Protein 7QBF (pdb70)

Nearest PDB structures (foldseek):
  7qbf-assembly1_C  TM=1.013E+00  e=5.002E-20  Homo sapiens
  7qbg-assembly1_D  TM=9.509E-01  e=2.560E-17  Homo sapiens
  7qbd-assembly2_D  TM=9.450E-01  e=2.173E-17  Homo sapiens
  7qbe-assembly1_B  TM=8.872E-01  e=1.322E-16  Homo sapiens
  8jxc-assembly1_A  TM=4.721E-01  e=2.451E-07  Rattus norvegicus

CATH classification: 2.60.40.10

Solvent-accessible surface area: 28799 Å² total; per-residue (Å²): 94,76,5,117,5,67,129,8,83,86,128,35,12,65,129,8,0,29,76,1,18,64,71,3,92,100,53,47,34,112,71,9,7,0,1,1,3,0,0,1,31,6,2,37,9,50,0,18,113,82,11,91,80,0,11,18,14,0,42,25,8,5,22,22,8,31,30,80,95,52,102,8,80,92,80,27,110,8,153,77,81,5,32,39,4,26,0,0,17,5,0,0,0,6,6,3,49,65,23,75,9,132,32,57,15,2,31,62,1,0,9,50,0,6,69,21,0,6,70,3,31,108,31,1,18,119,64,28,139,30,109,2,124,49,20,38,52,45,0,0,5,0,1,0,0,0,3,0,4,91,35,124,15,79,33,26,5,0,14,9,1,0,44,4,13,3,0,24,9,126,56,149,56,60,18,39,23,12,0,1,2,0,0,0,0,2,0,2,95,136,32,116,31,14,91,37,8,145,51,5,3,59,33,0,7,56,2,2,20,30,36,1,34,137,34,42,34,125,125,0,15,0,35,49,18,26,6,0,0,2,0,0,0,0,0,29,11,22,75,5,170,76,20,124,0,14,78,12,0,82,96,0,47,96,5,0,40,58,18,15,136,126,35,25,6,106,28,10,20,28,0,0,10,0,1,0,0,10,32,96,44,6,2,4,57,0,24,161,28,94,19,164,39,133,42,105,104,9,121,108,48,100,132,123,138,126,132,125,84,131,102,18,44,0,26,0,26,0,99,44,32,178,110,81,19,146,98,76,1,43,14,91,31,38,16,13,0,32,53,0,0,110,62,0,98,133,108,46,60,2,66,46,108,55,97,45,43,30,62,26,53,106,9,26,5,0,70,70,82,56,33,38,124,50,51,54,10,37,25,4,85,69,110,107,41,62,21,99,66,34,2,30,43,27,134,6,150,94,64,18,27,0,18,0,72,48,37,87,151,147,21,64,129,91,36,41,69,4,150,110,64,31,43,33,0,4,90,109,22,65,51,16,190,13,114,30,3,126,48,10,4,0,39,61,167,48,284,133,28,116,112,56,26,66,100,0,101,150,31,127,62,36,4,4,97,44,10,84,55,20,51,2,33,9,1,74,50,52,20,0,44,137,68,52,73,145,205,187,41,16,56,36,30,29,93,23,78,57,52,24,60,25,120,0,33,0,47,7,59,0,40,5,0,51,11,2,3,0,0,0,1,16,71,22,87,76,138,150,50,68,24,0,0,0,5,7,91,92,30,78,56,64,39,50,24,142,62,0,153,74,31,4,79,5,41,32,48,51,103,142,38,9,0,37,0,45,0,64,60,1,84,68,125,1,28,1,19,0,38,5,8,0,0,5,73,33,168,122,7,121,42,2,24,166,18,18,93,56,56,29,182,13,17,154,0,41,4,35,82,178,57,203

Secondary structure (DSSP, 8-state):
-----PPPPHHHHHHHHHHHGGGGG--STTT--HHHHHHHHTSSEE-THHHHHHHHHHHHHHHHHHSTT-SBTTTB--TT-S-HHHHHHHHHHHHHTT----HHHHHHHHHHHHHHHHHHHHHH-TTS-S--SS-HHHHHHHHHHHHHTT----HHHHHHHHHHHSTT--S---HHHHHHHHHHHHHHHHHT--GGGHHHHHHHHHHHHHHHHHTB-TTS-BSSTTTHHHHHHHHTTS--TTS-HHHHHHHHHHHHHHHHHTT----HHHHHHHTTGGGT--GGGGSS--TTS--EEP-PPPP-------EEEEEEEE-SSSS-EEEEEEEETT--HHHHHHHHHHHSS--EEEE--TTS-EEEEETTEE--TTEEEEEEETTTEE-SS-TTT--PPTT-EEEEEEEE-/--EE--EEE-TT--EEEEEE---TTGGGSEEEEEEE-TT--EEEEEEE-SSSS-EEE-GGGTTTEEEEEETTTTEEEEEE-S--GGG-EEEEEEEEB-----B--GGG-S-----EEEEE-TT--/---TTEEEPTTT--EEEGGGTTSSS--STT-GGGSS---PPTTEEE-TTSS-EEEGGGTTSSS--STT-GGGTT-S--

Foldseek 3Di:
DFQAFPFDDPVLLLVLVLLLQVLLPVLALLRQALLLLLLQLLFLEDAPCSSVVSLVSVCQQVLCLPDDVNAHPPRGHSPCDDDLLRLLSNLLSQLSVVHAQDDPSSVVNLVVLLVLLVQQLVQCHVVNNGGGQPHLLSLLSSLLSCLLNVHAHDPSSLVNLLVCLDDPHDDDDALQSLLSNLSSLLSCQVVVHPVVCNVSSVVSNLSSLVQQLVQQDPQQARVDLLSRLSNSLSRNRDDHPPDPNHVSSVSNSSSNVVCSVVVVNSFSSSSSSRRSSSSSHHSSCSSPHDSPDNHHYRDHDDDPPDDDFDKFWEWEWEVQDVVIDIDIAIDTQQAFLVVSQVRVVVVDDWDWDWGRDNRGTATAGIPHRGQDRQKGWFKAKPPRHTDPHDRRPHGDDHPIYIYTYIDGD/DDDPQWDAQDPPRDTHGLVQQCPPDQPRPVSSSNPPDDPPDPQWDADPPDRDIGGLVQQCPPDQPDPVSRSNPPNDDD/DAWDWADEEAQQAKIKIKGFDPDPCLLVFKKFKWWAAVPRAIGTAKIAHSVRPDIDGDPVQPPAWDWGDDVVRSMIMIIGGRHDQVVWTFMFMDTWDDDDNTHDPSVVDPDTDPGHTHGYDNPDD

InterPro domains:
  IPR002157 Cobalamin (vitamin B12)-binding protein [PF01122] (4-323)
  IPR002157 Cobalamin (vitamin B12)-binding protein [PS00468] (192-205)
  IPR008930 Terpenoid cyclases/protein prenyltransferase alpha-alpha toroid [SSF48239] (93-279)
  IPR051588 Eukaryotic Cobalamin Transport [PTHR10559] (3-427)

Sequence (612 aa):
EMCEIPEMDSHHLVEEKKLGQHLLPWMDRLSLEHLNPSIYVGLRLSSLQAGTKEDLYLHSLKLGYQQQCLLGSAFSEDDGDCQGKPSMGQLALYLLALRANCEFVRGHKGDRLVSQLKWFLEDEKRAIGHDHKGHPHTSYYQYGLGILALCLHQKRRVHDSVVDKLLYAVEPFHHQGHHSVDTAAMAGLAFTCLKKRSNFNPGRRQRITMAIRTVREEILKAQTPEGHFGNVYSTPLALQFLMTSPMRGAELGTACLKARVALLASLQDGAFQNALMISQLLPVLNHKTYIDLIFPDCLAPRVMLEPAAETIPQTQEIISVTLQVLSLLPPYRQSISVLAGSTVEDVLKKAHELGGFTYETQASLSGPYLTSVMGKAAGEREFWQLLRDPNTPLLQGIADYRPKDGETIELRLVSWSCPPTKFQCRTSGLCVPLTWRCDRDLDCSDGSDEEECRACLAGELRCTLSDDCIPLTWRCDGHPDCPDSSDELGCGTNLVESGGGLVQPGGSLRLSCAASGSTFSSYAMGWYRQQAPGKECELVAAISRAGGSTNYADSVKGRFTISRDNAKNTVYLQMNSLKPEDTAVYYCNAAAEGETNWWSLCEEYDYWGKGTRVTVSSHHH

Structure (mmCIF, N/CA/C/O backbone):
data_7QBF
#
_entry.id   7QBF
#
_cell.length_a   104.822
_cell.length_b   104.822
_cell.length_c   167.460
_cell.angle_alpha   90.000
_cell.angle_beta   90.000
_cell.angle_gamma   90.000
#
_symmetry.space_group_name_H-M   'P 43 21 2'
#
loop_
_entity.id
_entity.type
_entity.pdbx_description
1 polymer Transcobalamin-2
2 polymer 'CD320 antigen'
3 polymer 'Anti-transcobalamin-2 nanobody TC-Nb34'
4 non-polymer 'IODIDE ION'
5 non-polymer 1,2-ETHANEDIOL
6 non-polymer CYANOCOBALAMIN
7 non-polymer 'CALCIUM ION'
8 water water
#
loop_
_atom_site.group_PDB
_atom_site.id
_atom_site.type_symbol
_atom_site.label_atom_id
_atom_site.label_alt_id
_atom_site.label_comp_id
_atom_site.label_asym_id
_atom_site.label_entity_id
_atom_site.label_seq_id
_atom_site.pdbx_PDB_ins_code
_atom_site.Cartn_x
_atom_site.Cartn_y
_atom_site.Cartn_z
_atom_site.occupancy
_atom_site.B_iso_or_equiv
_atom_site.auth_seq_id
_atom_site.auth_comp_id
_atom_site.auth_asym_id
_atom_site.auth_atom_id
_atom_site.pdbx_PDB_model_num
ATOM 1 N N . GLU A 1 1 ? -34.36800 -27.04100 -34.08500 1.000 72.60000 1 GLU A N 1
ATOM 2 C CA . GLU A 1 1 ? -33.65600 -27.15000 -32.77700 1.000 62.53000 1 GLU A CA 1
ATOM 3 C C . GLU A 1 1 ? -33.77900 -25.79700 -32.02400 1.000 52.13000 1 GLU A C 1
ATOM 4 O O . GLU A 1 1 ? -34.07200 -24.74300 -32.60500 1.000 47.01000 1 GLU A O 1
ATOM 18 N N . MET A 1 2 ? -33.59600 -25.83500 -30.71600 1.000 54.32000 2 MET A N 1
ATOM 19 C CA . MET A 1 2 ? -33.65000 -24.64400 -29.88300 1.000 44.67000 2 MET A CA 1
ATOM 20 C C . MET A 1 2 ? -32.24800 -24.31300 -29.39100 1.000 45.31000 2 MET A C 1
ATOM 21 O O . MET A 1 2 ? -31.40100 -25.20000 -29.27200 1.000 38.77000 2 MET A O 1
ATOM 35 N N . CYS A 1 3 ? -31.99100 -23.02000 -29.15100 1.000 32.03000 3 CYS A N 1
ATOM 36 C CA . CYS A 1 3 ? -30.70600 -22.56300 -28.63300 1.000 29.51000 3 CYS A CA 1
ATOM 37 C C . CYS A 1 3 ? -30.78200 -22.59400 -27.11900 1.000 34.43000 3 CYS A C 1
ATOM 38 O O . CYS A 1 3 ? -31.51000 -21.79700 -26.52800 1.000 39.12000 3 CYS A O 1
ATOM 45 N N . GLU A 1 4 ? -30.00100 -23.46500 -26.47900 1.000 35.31000 4 GLU A N 1
ATOM 46 C CA . GLU A 1 4 ? -30.03700 -23.58600 -25.02300 1.000 36.43000 4 GLU A CA 1
ATOM 47 C C . GLU A 1 4 ? -28.63100 -23.53300 -24.47300 1.000 36.30000 4 GLU A C 1
ATOM 48 O O . GLU A 1 4 ? -27.69900 -24.06200 -25.07900 1.000 37.32000 4 GLU A O 1
ATOM 60 N N . ILE A 1 5 ? -28.47000 -22.87100 -23.33700 1.000 29.94000 5 ILE A N 1
ATOM 61 C CA . ILE A 1 5 ? -27.17200 -22.73700 -22.69700 1.000 30.41000 5 ILE A CA 1
ATOM 62 C C . ILE A 1 5 ? -27.26700 -23.36200 -21.31800 1.000 37.23000 5 ILE A C 1
ATOM 63 O O . ILE A 1 5 ? -27.73700 -22.73000 -20.37400 1.000 32.69000 5 ILE A O 1
ATOM 79 N N . PRO A 1 6 ? -26.83700 -24.61700 -21.16600 1.000 34.73000 6 PRO A N 1
ATOM 80 C CA . PRO A 1 6 ? -26.93600 -25.26500 -19.85800 1.000 35.27000 6 PRO A CA 1
ATOM 81 C C . PRO A 1 6 ? -26.23400 -24.44300 -18.79900 1.000 34.65000 6 PRO A C 1
ATOM 82 O O . PRO A 1 6 ? -25.22800 -23.77900 -19.05700 1.000 31.43000 6 PRO A O 1
ATOM 93 N N . GLU A 1 7 ? -26.75600 -24.54000 -17.57800 1.000 37.04000 7 GLU A N 1
ATOM 94 C CA . GLU A 1 7 ? -26.25500 -23.72800 -16.47800 1.000 35.73000 7 GLU A CA 1
ATOM 95 C C . GLU A 1 7 ? -24.75100 -23.84300 -16.31800 1.000 38.48000 7 GLU A C 1
ATOM 96 O O . GLU A 1 7 ? -24.18800 -24.93500 -16.33700 1.000 39.18000 7 GLU A O 1
ATOM 108 N N . MET A 1 8 ? -24.11100 -22.70600 -16.08800 1.000 33.32000 8 MET A N 1
ATOM 109 C CA . MET A 1 8 ? -22.68200 -22.64900 -15.83500 1.000 36.75000 8 MET A CA 1
ATOM 110 C C . MET A 1 8 ? -22.39100 -22.66400 -14.34200 1.000 38.84000 8 MET A C 1
ATOM 111 O O . MET A 1 8 ? -23.27500 -22.44700 -13.51100 1.000 40.84000 8 MET A O 1
ATOM 125 N N . ASP A 1 9 ? -21.11900 -22.90300 -14.02000 1.000 44.33000 9 ASP A N 1
ATOM 126 C CA . ASP A 1 9 ? -20.65100 -22.98600 -12.64000 1.000 49.37000 9 ASP A CA 1
ATOM 127 C C . ASP A 1 9 ? -21.06000 -21.74900 -11.85100 1.000 46.74000 9 ASP A C 1
ATOM 128 O O . ASP A 1 9 ? -20.82300 -20.61900 -12.27700 1.000 47.86000 9 ASP A O 1
ATOM 137 N N . SER A 1 10 ? -21.66100 -21.97700 -10.68500 1.000 49.90000 10 SER A N 1
ATOM 138 C CA . SER A 1 10 ? -22.09400 -20.87200 -9.84000 1.000 53.03000 10 SER A CA 1
ATOM 139 C C . SER A 1 10 ? -20.96200 -19.91000 -9.50500 1.000 48.08000 10 SER A C 1
ATOM 140 O O . SER A 1 10 ? -21.17100 -18.69600 -9.43800 1.000 43.90000 10 SER A O 1
ATOM 148 N N A HIS A 1 11 ? -19.76000 -20.42000 -9.27400 0.480 50.31000 11 HIS A N 1
ATOM 149 N N B HIS A 1 11 ?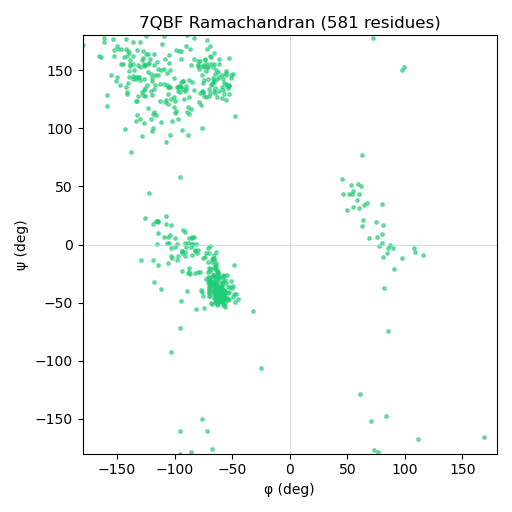 -19.75300 -20.42800 -9.27400 0.520 50.30000 11 HIS A N 1
ATOM 150 C CA A HIS A 1 11 ? -18.68300 -19.53200 -8.86000 0.480 51.40000 11 HIS A CA 1
ATOM 151 C CA B HIS A 1 11 ? -18.66500 -19.54300 -8.86800 0.520 51.41000 11 HIS A CA 1
ATOM 152 C C A HIS A 1 11 ? -18.14300 -18.69700 -10.01400 0.480 49.47000 11 HIS A C 1
ATOM 153 C C B HIS A 1 11 ? -18.21400 -18.65900 -10.02000 0.520 49.46000 11 HIS A C 1
ATOM 154 O O A HIS A 1 11 ? -17.58400 -17.62100 -9.78000 0.480 49.59000 11 HIS A O 1
ATOM 155 O O B HIS A 1 11 ? -17.77000 -17.52900 -9.79800 0.520 49.42000 11 HIS A O 1
ATOM 182 N N . LEU A 1 12 ? -18.28800 -19.15700 -11.25100 1.000 47.82000 12 LEU A N 1
ATOM 183 C CA . LEU A 1 12 ? -17.97100 -18.30400 -12.38600 1.000 46.42000 12 LEU A CA 1
ATOM 184 C C . LEU A 1 12 ? -19.00700 -17.18600 -12.56900 1.000 36.49000 12 LEU A C 1
ATOM 185 O O . LEU A 1 12 ? -18.64500 -16.06000 -12.92800 1.000 38.24000 12 LEU A O 1
ATOM 201 N N . VAL A 1 13 ? -20.29900 -17.49100 -12.40300 1.000 37.96000 13 VAL A N 1
ATOM 202 C CA . VAL A 1 13 ? -21.32000 -16.44600 -12.53600 1.000 32.50000 13 VAL A CA 1
ATOM 203 C C . VAL A 1 13 ? -21.15300 -15.42600 -11.42300 1.000 36.99000 13 VAL A C 1
ATOM 204 O O . VAL A 1 13 ? -21.21500 -14.21400 -11.65500 1.000 34.29000 13 VAL A O 1
ATOM 217 N N A GLU A 1 14 ? -20.84300 -15.89500 -10.20700 0.450 36.73000 14 GLU A N 1
ATOM 218 N N B GLU A 1 14 ? -20.91600 -15.88800 -10.19900 0.550 36.69000 14 GLU A N 1
ATOM 219 C CA A GLU A 1 14 ? -20.56400 -14.98200 -9.10300 0.450 38.15000 14 GLU A CA 1
ATOM 220 C CA B GLU A 1 14 ? -20.76300 -14.95100 -9.09600 0.550 37.96000 14 GLU A CA 1
ATOM 221 C C A GLU A 1 14 ? -19.48300 -13.97800 -9.47800 0.450 36.33000 14 GLU A C 1
ATOM 222 C C B GLU A 1 14 ? -19.53400 -14.06000 -9.27200 0.550 36.19000 14 GLU A C 1
ATOM 223 O O A GLU A 1 14 ? -19.66100 -12.76700 -9.31800 0.450 37.93000 14 GLU A O 1
ATOM 224 O O B GLU A 1 14 ? -19.54100 -12.91700 -8.81700 0.550 37.98000 14 GLU A O 1
ATOM 247 N N A LYS A 1 15 ? -18.33400 -14.47100 -9.93700 0.450 38.84000 15 LYS A N 1
ATOM 248 N N B LYS A 1 15 ? -18.49100 -14.53500 -9.94900 0.550 38.83000 15 LYS A N 1
ATOM 249 C CA A LYS A 1 15 ? -17.21200 -13.58400 -10.22500 0.450 39.13000 15 LYS A CA 1
ATOM 250 C CA B LYS A 1 15 ? -17.33600 -13.67400 -10.20300 0.550 39.06000 15 LYS A CA 1
ATOM 251 C C A LYS A 1 15 ? -17.59400 -12.51000 -11.24000 0.450 37.99000 15 LYS A C 1
ATOM 252 C C B LYS A 1 15 ? -17.67900 -12.54400 -11.17300 0.550 37.95000 15 LYS A C 1
ATOM 253 O O A LYS A 1 15 ? -17.15000 -11.35900 -11.13100 0.450 39.71000 15 LYS A O 1
ATOM 254 O O B LYS A 1 15 ? -17.26900 -11.39200 -10.97200 0.550 39.75000 15 LYS A O 1
ATOM 291 N N . LEU A 1 16 ? -18.38400 -12.86400 -12.25200 1.000 38.90000 16 LEU A N 1
ATOM 292 C CA . LEU A 1 16 ? -18.88700 -11.83500 -13.16000 1.000 34.64000 16 LEU A CA 1
ATOM 293 C C . LEU A 1 16 ? -19.66600 -10.77200 -12.41400 1.000 35.60000 16 LEU A C 1
ATOM 294 O O . LEU A 1 16 ? -19.47500 -9.56500 -12.62900 1.000 34.88000 16 LEU A O 1
ATOM 310 N N . GLY A 1 17 ? -20.60200 -11.20100 -11.56900 1.000 31.50000 17 GLY A N 1
ATOM 311 C CA . GLY A 1 17 ? -21.38900 -10.23600 -10.83500 1.000 30.74000 17 GLY A CA 1
ATOM 312 C C . GLY A 1 17 ? -20.53800 -9.33900 -9.96500 1.000 34.72000 17 GLY A C 1
ATOM 31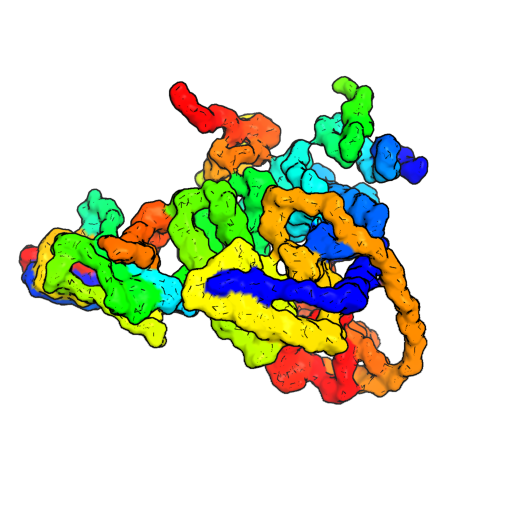3 O O . GLY A 1 17 ? -20.85100 -8.15700 -9.77000 1.000 33.86000 17 GLY A O 1
ATOM 317 N N . GLN A 1 18 ? -19.47500 -9.89000 -9.38400 1.000 34.88000 18 GLN A N 1
ATOM 318 C CA . GLN A 1 18 ? -18.65000 -9.05700 -8.51000 1.000 33.52000 18 GLN A CA 1
ATOM 319 C C . GLN A 1 18 ? -18.02500 -7.89700 -9.26200 1.000 34.88000 18 GLN A C 1
ATOM 320 O O . GLN A 1 18 ? -17.70800 -6.86500 -8.65800 1.000 34.11000 18 GLN A O 1
ATOM 334 N N . HIS A 1 19 ? -17.81900 -8.05500 -10.57500 1.000 36.21000 19 HIS A N 1
ATOM 335 C CA . HIS A 1 19 ? -17.29100 -6.95400 -11.37100 1.000 36.70000 19 HIS A CA 1
ATOM 336 C C . HIS A 1 19 ? -18.29600 -5.82800 -11.50900 1.000 34.93000 19 HIS A C 1
ATOM 337 O O . HIS A 1 19 ? -17.90000 -4.66300 -11.60600 1.000 36.71000 19 HIS A O 1
ATOM 351 N N . LEU A 1 20 ? -19.59200 -6.14200 -11.46100 1.000 34.55000 20 LEU A N 1
ATOM 352 C CA . LEU A 1 20 ? -20.61600 -5.11200 -11.52900 1.000 35.62000 20 LEU A CA 1
ATOM 353 C C . LEU A 1 20 ? -20.81200 -4.36900 -10.23200 1.000 38.89000 20 LEU A C 1
ATOM 354 O O . LEU A 1 20 ? -21.31400 -3.24000 -10.23900 1.000 34.66000 20 LEU A O 1
ATOM 370 N N . LEU A 1 21 ? -20.45700 -4.97100 -9.11000 1.000 36.87000 21 LEU A N 1
ATOM 371 C CA . LEU A 1 21 ? -20.87300 -4.39600 -7.84300 1.000 33.50000 21 LEU A CA 1
ATOM 372 C C . LEU A 1 21 ? -20.31900 -3.00900 -7.58200 1.000 32.96000 21 LEU A C 1
ATOM 373 O O . LEU A 1 21 ? -21.06700 -2.16600 -7.04900 1.000 35.31000 21 LEU A O 1
ATOM 389 N N . PRO A 1 22 ? -19.04700 -2.71000 -7.88500 1.000 36.27000 22 PRO A N 1
ATOM 390 C CA . PRO A 1 22 ? -18.55700 -1.34400 -7.69100 1.000 35.69000 22 PRO A CA 1
ATOM 391 C C . PRO A 1 22 ? -19.39300 -0.32500 -8.43900 1.000 34.38000 22 PRO A C 1
ATOM 392 O O . PRO A 1 22 ? -19.53700 0.82100 -7.97100 1.000 32.84000 22 PRO A O 1
ATOM 403 N N . TRP A 1 23 ? -19.98000 -0.71800 -9.57200 1.000 31.63000 23 TRP A N 1
ATOM 404 C CA . TRP A 1 23 ? -20.78600 0.22800 -10.35700 1.000 29.10000 23 TRP A CA 1
ATOM 405 C C . TRP A 1 23 ? -22.10300 0.57600 -9.66000 1.000 28.02000 23 TRP A C 1
ATOM 406 O O . TRP A 1 23 ? -22.62600 1.68200 -9.85200 1.000 27.88000 23 TRP A O 1
ATOM 427 N N . MET A 1 24 ? -22.59900 -0.29200 -8.76500 1.000 29.32000 24 MET A N 1
ATOM 428 C CA . MET A 1 24 ? -23.84100 0.01300 -8.05700 1.000 31.88000 24 MET A CA 1
ATOM 429 C C . MET A 1 24 ? -23.72100 1.22200 -7.15100 1.000 29.69000 24 MET A C 1
ATOM 430 O O . MET A 1 24 ? -24.74000 1.82800 -6.79400 1.000 33.21000 24 MET A O 1
ATOM 444 N N . ASP A 1 25 ? -22.51000 1.59000 -6.77900 1.000 29.50000 25 ASP A N 1
ATOM 445 C CA . ASP A 1 25 ? -22.25300 2.76500 -5.97600 1.000 32.96000 25 ASP A CA 1
ATOM 446 C C . ASP A 1 25 ? -21.84400 3.97900 -6.78800 1.000 36.09000 25 ASP A C 1
ATOM 447 O O . ASP A 1 25 ? -21.60700 5.03600 -6.19800 1.000 33.29000 25 ASP A O 1
ATOM 456 N N . ARG A 1 26 ? -21.77000 3.87100 -8.11500 1.000 31.01000 26 ARG A N 1
ATOM 457 C CA . ARG A 1 26 ? -21.36100 4.99500 -8.97200 1.000 30.25000 26 ARG A CA 1
ATOM 458 C C . ARG A 1 26 ? -22.60900 5.57600 -9.64500 1.000 31.17000 26 ARG A C 1
ATOM 459 O O . ARG A 1 26 ? -23.05400 5.09900 -10.68600 1.000 29.43000 26 ARG A O 1
ATOM 480 N N . LEU A 1 27 ? -23.17700 6.60800 -9.01400 1.000 27.62000 27 LEU A N 1
ATOM 481 C CA . LEU A 1 27 ? -24.49700 7.12200 -9.34300 1.000 31.73000 27 LEU A CA 1
ATOM 482 C C . LEU A 1 27 ? -24.45400 8.48300 -10.01700 1.000 26.71000 27 LEU A C 1
ATOM 483 O O . LEU A 1 27 ? -25.50900 9.08100 -10.21800 1.000 31.76000 27 LEU A O 1
ATOM 499 N N . SER A 1 28 ? -23.27300 8.98800 -10.35700 1.000 32.79000 28 SER A N 1
ATOM 500 C CA . SER A 1 28 ? -23.18400 10.23400 -11.11300 1.000 32.86000 28 SER A CA 1
ATOM 501 C C . SER A 1 28 ? -23.76500 10.03200 -12.50700 1.000 29.50000 28 SER A C 1
ATOM 502 O O . SER A 1 28 ? -23.75800 8.92900 -13.05400 1.000 29.84000 28 SER A O 1
ATOM 510 N N . LEU A 1 29 ? -24.21500 11.13000 -13.12200 1.000 32.06000 29 LEU A N 1
ATOM 511 C CA . LEU A 1 29 ? -24.82400 10.99800 -14.43800 1.000 29.99000 29 LEU A CA 1
ATOM 512 C C . LEU A 1 29 ? -23.86500 10.37700 -15.43600 1.000 32.77000 29 LEU A C 1
ATOM 513 O O . LEU A 1 29 ? -24.28500 9.63100 -16.32200 1.000 33.16000 29 LEU A O 1
ATOM 529 N N . GLU A 1 30 ? -22.57300 10.65500 -15.29500 1.000 32.27000 30 GLU A N 1
ATOM 530 C CA . GLU A 1 30 ? -21.59200 10.10600 -16.21700 1.000 36.91000 30 GLU A CA 1
ATOM 531 C C . GLU A 1 30 ? -21.53600 8.58900 -16.14800 1.000 35.33000 30 GLU A C 1
ATOM 532 O O . GLU A 1 30 ? -21.25000 7.93700 -17.15900 1.000 33.60000 30 GLU A O 1
ATOM 544 N N . HIS A 1 31 ? -21.74200 8.01200 -14.96000 1.000 30.81000 31 HIS A N 1
ATOM 545 C CA . HIS A 1 31 ? -21.51300 6.58600 -14.75700 1.000 31.68000 31 HIS A CA 1
ATOM 546 C C . HIS A 1 31 ? -22.77200 5.75200 -14.64900 1.000 28.55000 31 HIS A C 1
ATOM 547 O O . HIS A 1 31 ? -22.67300 4.52400 -14.72000 1.000 26.77000 31 HIS A O 1
ATOM 561 N N . LEU A 1 32 ? -23.92600 6.36700 -14.42700 1.000 29.06000 32 LEU A N 1
ATOM 562 C CA . LEU A 1 32 ? -25.17100 5.60700 -14.40800 1.000 31.64000 32 LEU A CA 1
ATOM 563 C C . LEU A 1 32 ? -25.34500 4.82600 -15.70000 1.000 29.24000 32 LEU A C 1
ATOM 564 O O . LEU A 1 32 ? -25.08300 5.31100 -16.80700 1.000 26.32000 32 LEU A O 1
ATOM 580 N N . ASN A 1 33 ? -25.81300 3.57800 -15.56500 1.000 25.02000 33 ASN A N 1
ATOM 581 C CA . ASN A 1 33 ? -25.82800 2.64500 -16.68200 1.000 24.60000 33 ASN A CA 1
ATOM 582 C C . ASN A 1 33 ? -27.07800 1.78000 -16.61400 1.000 23.04000 33 ASN A C 1
ATOM 583 O O . ASN A 1 33 ? -27.10700 0.77800 -15.87600 1.000 23.29000 33 ASN A O 1
ATOM 594 N N . PRO A 1 34 ? -28.12300 2.10800 -17.38300 1.000 24.59000 34 PRO A N 1
ATOM 595 C CA . PRO A 1 34 ? -29.33300 1.28100 -17.34500 1.000 22.62000 34 PRO A CA 1
ATOM 596 C C . PRO A 1 34 ? -29.07800 -0.15400 -17.78800 1.000 24.64000 34 PRO A C 1
ATOM 597 O O . PRO A 1 34 ? -29.79600 -1.05300 -17.34600 1.000 24.12000 34 PRO A O 1
ATOM 608 N N . SER A 1 35 ? -28.08400 -0.40900 -18.65100 1.000 21.66000 35 SER A N 1
ATOM 609 C CA . SER A 1 35 ? -27.80500 -1.78900 -19.06000 1.000 23.29000 35 SER A CA 1
ATOM 610 C C . SER A 1 35 ? -27.33900 -2.64400 -17.88300 1.000 24.26000 35 SER A C 1
ATOM 611 O O . SER A 1 35 ? -27.62700 -3.84800 -17.82100 1.000 22.92000 35 SER A O 1
ATOM 619 N N . ILE A 1 36 ? -26.54300 -2.05600 -17.00300 1.000 23.83000 36 ILE A N 1
ATOM 620 C CA . ILE A 1 36 ? -26.06700 -2.76700 -15.82000 1.000 22.68000 36 ILE A CA 1
ATOM 621 C C . ILE A 1 36 ? -27.25200 -3.17200 -14.95300 1.000 26.95000 36 ILE A C 1
ATOM 622 O O . ILE A 1 36 ? -27.33700 -4.30800 -14.47800 1.000 27.10000 36 ILE A O 1
ATOM 638 N N . TYR A 1 37 ? -28.19300 -2.24800 -14.74400 1.000 25.22000 37 TYR A N 1
ATOM 639 C CA . TYR A 1 37 ? -29.38400 -2.55600 -13.95100 1.000 26.20000 37 TYR A CA 1
ATOM 640 C C . TYR A 1 37 ? -30.19100 -3.70500 -14.56900 1.000 27.75000 37 TYR A C 1
ATOM 641 O O . TYR A 1 37 ? -30.58600 -4.65700 -13.87700 1.000 23.37000 37 TYR A O 1
ATOM 659 N N . VAL A 1 38 ? -30.42800 -3.64000 -15.88200 1.000 20.85000 38 VAL A N 1
ATOM 660 C CA . VAL A 1 38 ? -31.20000 -4.66100 -16.58300 1.000 22.07000 38 VAL A CA 1
ATOM 661 C C . VAL A 1 38 ? -30.52000 -6.02700 -16.46000 1.000 26.02000 38 VAL A C 1
ATOM 662 O O . VAL A 1 38 ? -31.16800 -7.04700 -16.19800 1.000 24.68000 38 VAL A O 1
ATOM 675 N N . GLY A 1 39 ? -29.20800 -6.06500 -16.69800 1.000 24.64000 39 GLY A N 1
ATOM 676 C CA . GLY A 1 39 ? -28.49800 -7.33300 -16.71400 1.000 24.94000 39 GLY A CA 1
ATOM 677 C C . GLY A 1 39 ? -28.52300 -8.00100 -15.35500 1.000 24.84000 39 GLY A C 1
ATOM 678 O O . GLY A 1 39 ? -28.70200 -9.22100 -15.24700 1.000 26.98000 39 GLY A O 1
ATOM 682 N N . LEU A 1 40 ? -28.36300 -7.20800 -14.30000 1.000 24.43000 40 LEU A N 1
ATOM 683 C CA . LEU A 1 40 ? -28.44900 -7.74400 -12.94700 1.000 24.81000 40 LEU A CA 1
ATOM 684 C C . LEU A 1 40 ? -29.83600 -8.26800 -12.63700 1.000 25.72000 40 LEU A C 1
ATOM 685 O O . LEU A 1 40 ? -29.96700 -9.34700 -12.04500 1.000 27.70000 40 LEU A O 1
ATOM 701 N N . ARG A 1 41 ? -30.89500 -7.52100 -13.00100 1.000 25.30000 41 ARG A N 1
ATOM 702 C CA . ARG A 1 41 ? -32.24600 -7.97300 -12.69100 1.000 23.81000 41 ARG A CA 1
ATOM 703 C C . ARG A 1 41 ? -32.59300 -9.24300 -13.45800 1.000 29.85000 41 ARG A C 1
ATOM 704 O O . ARG A 1 41 ? -33.38000 -10.06400 -12.97600 1.000 25.36000 41 ARG A O 1
ATOM 725 N N . LEU A 1 42 ? -32.05900 -9.41300 -14.67800 1.000 25.48000 42 LEU A N 1
ATOM 726 C CA . LEU A 1 42 ? -32.30600 -10.61800 -15.45000 1.000 22.42000 42 LEU A CA 1
ATOM 727 C C . LEU A 1 42 ? -31.42400 -11.80400 -15.04400 1.000 24.58000 42 LEU A C 1
ATOM 728 O O . LEU A 1 42 ? -31.61100 -12.91000 -15.57300 1.000 26.15000 42 LEU A O 1
ATOM 744 N N . SER A 1 43 ? -30.46100 -11.58600 -14.17600 1.000 22.85000 43 SER A N 1
ATOM 745 C CA . SER A 1 43 ? -29.49300 -12.58500 -13.78300 1.000 26.67000 43 SER A CA 1
ATOM 746 C C . SER A 1 43 ? -30.01400 -13.38000 -12.58400 1.000 25.98000 43 SER A C 1
ATOM 747 O O . SER A 1 43 ? -31.06900 -13.09200 -12.02400 1.000 25.45000 43 SER A O 1
ATOM 755 N N . SER A 1 44 ? -29.20500 -14.32100 -12.14400 1.000 30.54000 44 SER A N 1
ATOM 756 C CA . SER A 1 44 ? -29.45900 -15.10600 -10.92700 1.000 30.34000 44 SER A CA 1
ATOM 757 C C . SER A 1 44 ? -28.83700 -14.47000 -9.68800 1.000 35.56000 44 SER A C 1
ATOM 758 O O . SER A 1 44 ? -28.79300 -15.10700 -8.61800 1.000 31.33000 44 SER A O 1
ATOM 766 N N . LEU A 1 45 ? -28.36900 -13.22100 -9.81400 1.000 24.71000 45 LEU A N 1
ATOM 767 C CA . LEU A 1 45 ? -27.63500 -12.49000 -8.81000 1.000 26.17000 45 LEU A CA 1
ATOM 768 C C . LEU A 1 45 ? -28.34600 -11.18100 -8.48300 1.000 30.48000 45 LEU A C 1
ATOM 769 O O . LEU A 1 45 ? -29.08200 -10.63100 -9.30700 1.000 25.51000 45 LEU A O 1
ATOM 785 N N . GLN A 1 46 ? -28.10500 -10.66500 -7.28000 1.000 25.37000 46 GLN A N 1
ATOM 786 C CA . GLN A 1 46 ? -28.66800 -9.37400 -6.90700 1.000 26.85000 46 GLN A CA 1
ATOM 787 C C . GLN A 1 46 ? -27.63900 -8.59900 -6.10600 1.000 27.38000 46 GLN A C 1
ATOM 788 O O . GLN A 1 46 ? -26.67500 -9.15800 -5.57600 1.000 32.14000 46 GLN A O 1
ATOM 802 N N . ALA A 1 47 ? -27.86500 -7.28200 -6.02300 1.000 24.22000 47 ALA A N 1
ATOM 803 C CA . ALA A 1 47 ? -27.04000 -6.38100 -5.23000 1.000 28.17000 47 ALA A CA 1
ATOM 804 C C . ALA A 1 47 ? -27.81700 -5.74100 -4.08200 1.000 30.36000 47 ALA A C 1
ATOM 805 O O . ALA A 1 47 ? -27.40300 -4.69800 -3.56500 1.000 29.45000 47 ALA A O 1
ATOM 812 N N . GLY A 1 48 ? -28.93900 -6.33200 -3.67600 1.000 30.25000 48 GLY A N 1
ATOM 813 C CA . GLY A 1 48 ? -29.61600 -5.85000 -2.48600 1.000 32.08000 48 GLY A CA 1
ATOM 814 C C . GLY A 1 48 ? -30.28000 -4.49500 -2.68000 1.000 28.99000 48 GLY A C 1
ATOM 815 O O . GLY A 1 48 ? -30.71400 -4.12500 -3.77700 1.000 25.63000 48 GLY A O 1
ATOM 819 N N . THR A 1 49 ? -30.38500 -3.74600 -1.57900 1.000 28.57000 49 THR A N 1
ATOM 820 C CA . THR A 1 49 ? -31.04900 -2.45400 -1.63900 1.000 31.20000 49 THR A CA 1
ATOM 821 C C . THR A 1 49 ? -30.30200 -1.47400 -2.53100 1.000 30.57000 49 THR A C 1
ATOM 822 O O . THR A 1 49 ? -30.86400 -0.43300 -2.87600 1.000 28.38000 49 THR A O 1
ATOM 833 N N . LYS A 1 50 ? -29.04300 -1.76200 -2.85400 1.000 27.48000 50 LYS A N 1
ATOM 834 C CA . LYS A 1 50 ? -28.31500 -0.92500 -3.81700 1.000 28.23000 50 LYS A CA 1
ATOM 835 C C . LYS A 1 50 ? -29.07500 -0.81400 -5.12300 1.000 25.54000 50 LYS A C 1
ATOM 836 O O . LYS A 1 50 ? -29.02100 0.23800 -5.79400 1.000 29.70000 50 LYS A O 1
ATOM 855 N N . GLU A 1 51 ? -29.79300 -1.88400 -5.50600 1.000 28.03000 51 GLU A N 1
ATOM 856 C CA . GLU A 1 51 ? -30.57200 -1.86400 -6.74300 1.000 27.43000 51 GLU A CA 1
ATOM 857 C C . GLU A 1 51 ? -31.68900 -0.83000 -6.67800 1.000 30.63000 51 GLU A C 1
ATOM 858 O O . GLU A 1 51 ? -31.92600 -0.10100 -7.65100 1.000 27.45000 51 GLU A O 1
ATOM 870 N N . ASP A 1 52 ? -32.36700 -0.72800 -5.53200 1.000 28.43000 52 ASP A N 1
ATOM 871 C CA . ASP A 1 52 ? -33.43400 0.26200 -5.37400 1.000 32.55000 52 ASP A CA 1
ATOM 872 C C . ASP A 1 52 ? -32.90800 1.69100 -5.55400 1.000 29.14000 52 ASP A C 1
ATOM 873 O O . ASP A 1 52 ? -33.53600 2.52000 -6.22700 1.000 27.73000 52 ASP A O 1
ATOM 882 N N . LEU A 1 53 ? -31.78000 2.01000 -4.92200 1.000 28.32000 53 LEU A N 1
ATOM 883 C CA . LEU A 1 53 ? -31.20500 3.34000 -5.08800 1.000 28.99000 53 LEU A CA 1
ATOM 884 C C . LEU A 1 53 ? -30.69500 3.56000 -6.50500 1.000 27.16000 53 LEU A C 1
ATOM 885 O O . LEU A 1 53 ? -30.76600 4.68000 -7.02000 1.000 25.90000 53 LEU A O 1
ATOM 901 N N . TYR A 1 54 ? -30.21400 2.51000 -7.14500 1.000 26.09000 54 TYR A N 1
ATOM 902 C CA . TYR A 1 54 ? -29.72500 2.63900 -8.51300 1.000 26.88000 54 TYR A CA 1
ATOM 903 C C . TYR A 1 54 ? -30.85900 2.99700 -9.47000 1.000 25.87000 54 TYR A C 1
ATOM 904 O O . TYR A 1 54 ? -30.73000 3.91500 -10.28400 1.000 25.61000 54 TYR A O 1
ATOM 922 N N . LEU A 1 55 ? -31.97400 2.26900 -9.41200 1.000 23.45000 55 LEU A N 1
ATOM 923 C CA . LEU A 1 55 ? -33.10000 2.60900 -10.27400 1.000 25.94000 55 LEU A CA 1
ATOM 924 C C . LEU A 1 55 ? -33.65700 4.00700 -9.96800 1.000 29.62000 55 LEU A C 1
ATOM 925 O O . LEU A 1 55 ? -34.01500 4.75600 -10.88200 1.000 25.09000 55 LEU A O 1
ATOM 941 N N . HIS A 1 56 ? -33.75600 4.37100 -8.69700 1.000 28.73000 56 HIS A N 1
ATOM 942 C CA . HIS A 1 56 ? -34.17200 5.72700 -8.35000 1.000 25.77000 56 HIS A CA 1
ATOM 943 C C . HIS A 1 56 ? -33.26300 6.77400 -9.00300 1.000 24.06000 56 HIS A C 1
ATOM 944 O O . HIS A 1 56 ? -33.74000 7.80000 -9.51900 1.000 25.33000 56 HIS A O 1
ATOM 958 N N . SER A 1 57 ? -31.94900 6.55800 -8.92900 1.000 25.87000 57 SER A N 1
ATOM 959 C CA . SER A 1 57 ? -30.99500 7.48600 -9.52900 1.000 24.39000 57 SER A CA 1
ATOM 960 C C . SER A 1 57 ? -31.18900 7.57300 -11.03400 1.000 27.37000 57 SER A C 1
ATOM 961 O O . SER A 1 57 ? -31.07400 8.65600 -11.60800 1.000 25.71000 57 SER A O 1
ATOM 969 N N . LEU A 1 58 ? -31.45100 6.43800 -11.68200 1.000 25.74000 58 LEU A N 1
ATOM 970 C CA . LEU A 1 58 ? -31.79600 6.42700 -13.10700 1.000 23.14000 58 LEU A CA 1
ATOM 971 C C . LEU A 1 58 ? -33.03200 7.27600 -13.37600 1.000 25.68000 58 LEU A C 1
ATOM 972 O O . LEU A 1 58 ? -33.05000 8.08600 -14.31500 1.000 24.55000 58 LEU A O 1
ATOM 988 N N . LYS A 1 59 ? -34.09700 7.08900 -12.57500 1.000 22.49000 59 LYS A N 1
ATOM 989 C CA . LYS A 1 59 ? -35.32700 7.85200 -12.78000 1.000 21.30000 59 LYS A CA 1
ATOM 990 C C . LYS A 1 59 ? -35.08900 9.34400 -12.58500 1.000 23.99000 59 LYS A C 1
ATOM 991 O O . LYS A 1 59 ? -35.67800 10.15600 -13.29500 1.000 25.02000 59 LYS A O 1
ATOM 1010 N N . LEU A 1 60 ? -34.28200 9.71600 -11.58500 1.000 24.58000 60 LEU A N 1
ATOM 1011 C CA . LEU A 1 60 ? -33.98800 11.11700 -11.32700 1.000 28.27000 60 LEU A CA 1
ATOM 1012 C C . LEU A 1 60 ? -33.23300 11.73800 -12.49100 1.000 26.23000 60 LEU A C 1
ATOM 1013 O O . LEU A 1 60 ? -33.55400 12.84300 -12.94000 1.000 27.79000 60 LEU A O 1
ATOM 1029 N N . GLY A 1 61 ? -32.22800 11.03000 -12.98600 1.000 27.18000 61 GLY A N 1
ATOM 1030 C CA . GLY A 1 61 ? -31.35400 11.57800 -13.99900 1.000 31.23000 61 GLY A CA 1
ATOM 1031 C C . GLY A 1 61 ? -32.00400 11.61500 -15.35900 1.000 33.23000 61 GLY A C 1
ATOM 1032 O O . GLY A 1 61 ? -31.91500 12.63600 -16.06900 1.000 29.47000 61 GLY A O 1
ATOM 1036 N N . TYR A 1 62 ? -32.67800 10.51800 -15.73500 1.000 26.55000 62 TYR A N 1
ATOM 1037 C CA . TYR A 1 62 ? -33.25700 10.46100 -17.07300 1.000 27.59000 62 TYR A CA 1
ATOM 1038 C C . TYR A 1 62 ? -34.43100 11.41600 -17.17900 1.000 28.79000 62 TYR A C 1
ATOM 1039 O O . TYR A 1 62 ? -34.59300 12.10100 -18.19300 1.000 28.96000 62 TYR A O 1
ATOM 1057 N N . GLN A 1 63 ? -35.25700 11.49100 -16.14100 1.000 24.89000 63 GLN A N 1
ATOM 1058 C CA . GLN A 1 63 ? -36.40500 12.36900 -16.24200 1.000 24.28000 63 GLN A CA 1
ATOM 1059 C C . GLN A 1 63 ? -36.00700 13.84400 -16.12600 1.000 28.11000 63 GLN A C 1
ATOM 1060 O O . GLN A 1 63 ? -36.47200 14.66500 -16.91400 1.000 29.71000 63 GLN A O 1
ATOM 1074 N N A GLN A 1 64 ? -35.14900 14.19000 -15.16700 0.390 27.53000 64 GLN A N 1
ATOM 1075 N N B GLN A 1 64 ? -35.13900 14.19500 -15.17400 0.610 27.50000 64 GLN A N 1
ATOM 1076 C CA A GLN A 1 64 ? -34.77000 15.59000 -14.99500 0.390 29.73000 64 GLN A CA 1
ATOM 1077 C CA B GLN A 1 64 ? -34.77900 15.60100 -14.99500 0.610 29.72000 64 GLN A CA 1
ATOM 1078 C C A GLN A 1 64 ? -33.99900 16.10700 -16.20100 0.390 28.50000 64 GLN A C 1
ATOM 1079 C C B GLN A 1 64 ? -33.97100 16.12400 -16.17700 0.610 28.45000 64 GLN A C 1
ATOM 1080 O O A GLN A 1 64 ? -34.22500 17.23700 -16.65600 0.390 30.53000 64 GLN A O 1
ATOM 1081 O O B GLN A 1 64 ? -34.15000 17.27500 -16.60000 0.610 30.49000 64 GLN A O 1
ATOM 1108 N N . CYS A 1 65 ? -33.10100 15.28600 -16.74800 1.000 27.40000 65 CYS A N 1
ATOM 1109 C CA . CYS A 1 65 ? -32.25200 15.75100 -17.83600 1.000 27.95000 65 CYS A CA 1
ATOM 1110 C C . CYS A 1 65 ? -33.01200 15.92900 -19.13500 1.000 27.91000 65 CYS A C 1
ATOM 1111 O O . CYS A 1 65 ? -32.62400 16.76900 -19.96300 1.000 28.25000 65 CYS A O 1
ATOM 1118 N N . LEU A 1 66 ? -34.07300 15.15800 -19.34800 1.000 26.16000 66 LEU A N 1
ATOM 1119 C CA . LEU A 1 66 ? -34.75400 15.14800 -20.63500 1.000 27.91000 66 LEU A CA 1
ATOM 1120 C C . LEU A 1 66 ? -36.04000 15.95000 -20.63600 1.000 29.17000 66 LEU A C 1
ATOM 1121 O O . LEU A 1 66 ? -36.60800 16.16600 -21.70800 1.000 31.48000 66 LEU A O 1
ATOM 1137 N N . LEU A 1 67 ? -36.53900 16.36700 -19.47700 1.000 28.61000 67 LEU A N 1
ATOM 1138 C CA . LEU A 1 67 ? -37.85200 16.98600 -19.39800 1.000 30.79000 67 LEU A CA 1
ATOM 1139 C C . LEU A 1 67 ? -37.74700 18.33200 -18.69100 1.000 33.45000 67 LEU A C 1
ATOM 1140 O O . LEU A 1 67 ? -36.82800 18.56400 -17.92100 1.000 31.25000 67 LEU A O 1
ATOM 1156 N N . GLY A 1 68 ? -38.69600 19.22100 -18.96600 1.000 42.40000 68 GLY A N 1
ATOM 1157 C CA . GLY A 1 68 ? -38.81100 20.43200 -18.15600 1.000 42.88000 68 GLY A CA 1
ATOM 1158 C C . GLY A 1 68 ? -37.54800 21.27400 -18.22500 1.000 39.55000 68 GLY A C 1
ATOM 1159 O O . GLY A 1 68 ? -37.02800 21.55100 -19.30400 1.000 42.34000 68 GLY A O 1
ATOM 1163 N N . SER A 1 69 ? -37.01700 21.64100 -17.05200 1.000 41.14000 69 SER A N 1
ATOM 1164 C CA . SER A 1 69 ? -35.81900 22.47500 -17.00300 1.000 45.18000 69 SER A CA 1
ATOM 1165 C C . SER A 1 69 ? -34.65100 21.83400 -17.72700 1.000 48.95000 69 SER A C 1
ATOM 1166 O O . SER A 1 69 ? -33.71500 22.53500 -18.14200 1.000 44.01000 69 SER A O 1
ATOM 1174 N N . ALA A 1 70 ? -34.64300 20.50200 -17.81500 1.000 36.43000 70 ALA A N 1
ATOM 1175 C CA . ALA A 1 70 ? -33.65800 19.79100 -18.61600 1.000 32.81000 70 ALA A CA 1
ATOM 1176 C C . ALA A 1 70 ? -32.25000 19.91700 -18.04900 1.000 34.56000 70 ALA A C 1
ATOM 1177 O O . ALA A 1 70 ? -31.25500 19.97500 -18.78600 1.000 37.11000 70 ALA A O 1
ATOM 1184 N N . PHE A 1 71 ? -32.14600 19.93200 -16.72500 1.000 31.60000 71 PHE A N 1
ATOM 1185 C CA . PHE A 1 71 ? -30.85900 19.73700 -16.07500 1.000 29.54000 71 PHE A CA 1
ATOM 1186 C C . PHE A 1 71 ? -31.13400 18.99300 -14.77300 1.000 30.44000 71 PHE A C 1
ATOM 1187 O O . PHE A 1 71 ? -32.27200 18.89800 -14.33000 1.000 32.27000 71 PHE A O 1
ATOM 1204 N N . SER A 1 72 ? -30.08000 18.49700 -14.14700 1.000 33.70000 72 SER A N 1
ATOM 1205 C CA . SER A 1 72 ? -30.21700 17.66200 -12.95400 1.000 40.29000 72 SER A CA 1
ATOM 1206 C C . SER A 1 72 ? -30.14700 18.54400 -11.71700 1.000 37.03000 72 SER A C 1
ATOM 1207 O O . SER A 1 72 ? -29.17300 19.27700 -11.53000 1.000 36.25000 72 SER A O 1
ATOM 1215 N N . GLU A 1 73 ? -31.16600 18.45200 -10.87100 1.000 40.51000 73 GLU A N 1
ATOM 1216 C CA . GLU A 1 73 ? -31.18200 19.25400 -9.65400 1.000 44.42000 73 GLU A CA 1
ATOM 1217 C C . GLU A 1 73 ? -29.92400 19.02300 -8.83800 1.000 42.68000 73 GLU A C 1
ATOM 1218 O O . GLU A 1 73 ? -29.34200 19.96900 -8.29300 1.000 58.67000 73 GLU A O 1
ATOM 1230 N N . ASP A 1 74 ? -29.47400 17.77100 -8.75700 1.000 46.22000 74 ASP A N 1
ATOM 1231 C CA . ASP A 1 74 ? -28.26100 17.47700 -8.00400 1.000 56.66000 74 ASP A CA 1
ATOM 1232 C C . ASP A 1 74 ? -27.02000 17.77300 -8.83300 1.000 58.64000 74 ASP A C 1
ATOM 1233 O O . ASP A 1 74 ? -26.17100 18.57100 -8.42500 1.000 65.16000 74 ASP A O 1
ATOM 1242 N N . ASP A 1 75 ? -26.92500 17.15600 -10.02300 1.000 47.47000 75 ASP A N 1
ATOM 1243 C CA . ASP A 1 75 ? -25.67900 17.04300 -10.76900 1.000 44.56000 75 ASP A CA 1
ATOM 1244 C C . ASP A 1 75 ? -25.46200 18.14800 -11.79300 1.000 36.63000 75 ASP A C 1
ATOM 1245 O O . ASP A 1 75 ? -24.41800 18.15300 -12.46200 1.000 42.15000 75 ASP A O 1
ATOM 1254 N N . GLY A 1 76 ? -26.43000 19.02300 -11.99600 1.000 37.95000 76 GLY A N 1
ATOM 1255 C CA . GLY A 1 76 ? -26.18400 20.13300 -12.89100 1.000 38.33000 76 GLY A CA 1
ATOM 1256 C C . GLY A 1 76 ? -26.39600 19.82700 -14.35800 1.000 37.75000 76 GLY A C 1
ATOM 1257 O O . GLY A 1 76 ? -27.27300 19.04200 -14.72400 1.000 32.67000 76 GLY A O 1
ATOM 1261 N N . ASP A 1 77 ? -25.60100 20.48500 -15.20200 1.000 35.31000 77 ASP A N 1
ATOM 1262 C CA . ASP A 1 77 ? -25.68200 20.33500 -16.64400 1.000 35.94000 77 ASP A CA 1
ATOM 1263 C C . ASP A 1 77 ? -25.54000 18.87600 -17.07500 1.000 35.58000 77 ASP A C 1
ATOM 1264 O O . ASP A 1 77 ? -24.55100 18.20900 -16.76300 1.000 36.67000 77 ASP A O 1
ATOM 1273 N N . CYS A 1 78 ? -26.51400 18.39700 -17.81700 1.000 30.09000 78 CYS A N 1
ATOM 1274 C CA . CYS A 1 78 ? -26.49000 17.01000 -18.27400 1.000 34.33000 78 CYS A CA 1
ATOM 1275 C C . CYS A 1 78 ? -25.62900 16.81900 -19.51500 1.000 43.02000 78 CYS A C 1
ATOM 1276 O O . CYS A 1 78 ? -25.50700 15.68700 -19.98700 1.000 39.23000 78 CYS A O 1
ATOM 1283 N N . GLN A 1 79 ? -25.10900 17.90700 -20.09000 1.000 39.72000 79 GLN A N 1
ATOM 1284 C CA . GLN A 1 79 ? -24.17900 17.86500 -21.22100 1.000 38.48000 79 GLN A CA 1
ATOM 1285 C C . GLN A 1 79 ? -24.73900 17.07200 -22.40500 1.000 41.07000 79 GLN A C 1
ATOM 1286 O O . GLN A 1 79 ? -24.05300 16.27100 -23.03700 1.000 46.26000 79 GLN A O 1
ATOM 1300 N N . GLY A 1 80 ? -25.99100 17.34900 -22.73800 1.000 35.63000 80 GLY A N 1
ATOM 1301 C CA . GLY A 1 80 ? -26.63100 16.69400 -23.85100 1.000 39.50000 80 GLY A CA 1
ATOM 1302 C C . GLY A 1 80 ? -26.92600 15.21900 -23.65600 1.000 45.72000 80 GLY A C 1
ATOM 1303 O O . GLY A 1 80 ? -27.36800 14.57100 -24.60800 1.000 47.23000 80 GLY A O 1
ATOM 1307 N N . LYS A 1 81 ? -26.69600 14.67300 -22.46100 1.000 43.28000 81 LYS A N 1
ATOM 1308 C CA . LYS A 1 81 ? -27.03700 13.30200 -22.10700 1.000 36.22000 81 LYS A CA 1
ATOM 1309 C C . LYS A 1 81 ? -28.27400 13.26800 -21.19700 1.000 44.22000 81 LYS A C 1
ATOM 1310 O O . LYS A 1 81 ? -28.69100 14.29900 -20.65300 1.000 33.69000 81 LYS A O 1
ATOM 1329 N N . PRO A 1 82 ? -28.93400 12.10000 -21.06200 1.000 37.44000 82 PRO A N 1
ATOM 1330 C CA . PRO A 1 82 ? -28.68700 10.86800 -21.83700 1.000 27.38000 82 PRO A CA 1
ATOM 1331 C C . PRO A 1 82 ? -29.07700 10.98700 -23.27400 1.000 26.69000 82 PRO A C 1
ATOM 1332 O O . PRO A 1 82 ? -29.99700 11.75100 -23.62500 1.000 27.94000 82 PRO A O 1
ATOM 1343 N N . SER A 1 83 ? -28.45100 10.16200 -24.10700 1.000 26.12000 83 SER A N 1
ATOM 1344 C CA . SER A 1 83 ? -28.87500 10.05400 -25.48100 1.000 27.76000 83 SER A CA 1
ATOM 1345 C C . SER A 1 83 ? -30.21400 9.31200 -25.58100 1.000 30.38000 83 SER A C 1
ATOM 1346 O O . SER A 1 83 ? -30.64500 8.62500 -24.66400 1.000 26.64000 83 SER A O 1
ATOM 1354 N N . MET A 1 84 ? -30.81100 9.36400 -26.76800 1.000 24.27000 84 MET A N 1
ATOM 1355 C CA . MET A 1 84 ? -32.03100 8.60200 -27.04300 1.000 22.87000 84 MET A CA 1
ATOM 1356 C C . MET A 1 84 ? -31.80700 7.08600 -26.98200 1.000 28.85000 84 MET A C 1
ATOM 1357 O O . MET A 1 84 ? -32.69200 6.33800 -26.52600 1.000 24.10000 84 MET A O 1
ATOM 1371 N N . GLY A 1 85 ? -30.64600 6.60700 -27.43300 1.000 25.61000 85 GLY A N 1
ATOM 1372 C CA . GLY A 1 85 ? -30.35600 5.18700 -27.28300 1.000 27.82000 85 GLY A CA 1
ATOM 1373 C C . GLY A 1 85 ? -30.27200 4.77100 -25.82600 1.000 27.47000 85 GLY A C 1
ATOM 1374 O O . GLY A 1 85 ? -30.71500 3.67400 -25.44500 1.000 22.96000 85 GLY A O 1
ATOM 1378 N N . GLN A 1 86 ? -29.65800 5.61800 -25.00500 1.000 22.94000 86 GLN A N 1
ATOM 1379 C CA . GLN A 1 86 ? -29.59700 5.37400 -23.56900 1.000 23.80000 86 GLN A CA 1
ATOM 1380 C C . GLN A 1 86 ? -30.98500 5.41300 -22.94900 1.000 25.56000 86 GLN A C 1
ATOM 1381 O O . GLN A 1 86 ? -31.29900 4.61600 -22.05000 1.000 22.80000 86 GLN A O 1
ATOM 1395 N N . LEU A 1 87 ? -31.82400 6.33500 -23.39800 1.000 21.03000 87 LEU A N 1
ATOM 1396 C CA . LEU A 1 87 ? -33.21900 6.35100 -22.96900 1.000 23.39000 87 LEU A CA 1
ATOM 1397 C C . LEU A 1 87 ? -33.91400 5.02700 -23.27000 1.000 23.92000 87 LEU A C 1
ATOM 1398 O O . LEU A 1 87 ? -34.69200 4.52700 -22.43700 1.000 21.28000 87 LEU A O 1
ATOM 1414 N N . ALA A 1 88 ? -33.68600 4.45600 -24.45700 1.000 19.75000 88 ALA A N 1
ATOM 1415 C CA . ALA A 1 88 ? -34.27300 3.14500 -24.74500 1.000 23.55000 88 ALA A CA 1
ATOM 1416 C C . ALA A 1 88 ? -33.83600 2.11400 -23.68800 1.000 21.27000 88 ALA A C 1
ATOM 1417 O O . ALA A 1 88 ? -34.65200 1.32800 -23.19900 1.000 23.57000 88 ALA A O 1
ATOM 1424 N N . LEU A 1 89 ? -32.56000 2.11600 -23.31000 1.000 21.06000 89 LEU A N 1
ATOM 1425 C CA . LEU A 1 89 ? -32.12100 1.17500 -22.28500 1.000 21.83000 89 LEU A CA 1
ATOM 1426 C C . LEU A 1 89 ? -32.75000 1.47100 -20.93200 1.000 25.12000 89 LEU A C 1
ATOM 1427 O O . LEU A 1 89 ? -33.00300 0.54000 -20.15300 1.000 22.37000 89 LEU A O 1
ATOM 1443 N N . TYR A 1 90 ? -32.98500 2.74400 -20.62500 1.000 23.16000 90 TYR A N 1
ATOM 1444 C CA . TYR A 1 90 ? -33.73300 3.09000 -19.42400 1.000 22.66000 90 TYR A CA 1
ATOM 1445 C C . TYR A 1 90 ? -35.12900 2.47100 -19.45800 1.000 23.47000 90 TYR A C 1
ATOM 1446 O O . TYR A 1 90 ? -35.62200 1.97400 -18.43700 1.000 22.93000 90 TYR A O 1
ATOM 1464 N N . LEU A 1 91 ? -35.78600 2.48700 -20.61400 1.000 22.49000 91 LEU A N 1
ATOM 1465 C CA . LEU A 1 91 ? -37.07100 1.80800 -20.71800 1.000 25.14000 91 LEU A CA 1
ATOM 1466 C C . LEU A 1 91 ? -36.94000 0.30200 -20.44800 1.000 25.85000 91 LEU A C 1
ATOM 1467 O O . LEU A 1 91 ? -37.83700 -0.29100 -19.84400 1.000 23.28000 91 LEU A O 1
ATOM 1483 N N . LEU A 1 92 ? -35.87500 -0.35600 -20.93500 1.000 23.15000 92 LEU A N 1
ATOM 1484 C CA . LEU A 1 92 ? -35.66600 -1.76000 -20.52400 1.000 21.75000 92 LEU A CA 1
ATOM 1485 C C . LEU A 1 92 ? -35.51200 -1.86400 -19.00300 1.000 24.15000 92 LEU A C 1
ATOM 1486 O O . LEU A 1 92 ? -36.03500 -2.80000 -18.38000 1.000 24.70000 92 LEU A O 1
ATOM 1502 N N . ALA A 1 93 ? -34.79400 -0.91200 -18.38700 1.000 23.06000 93 ALA A N 1
ATOM 1503 C CA . ALA A 1 93 ? -34.63300 -0.92600 -16.93600 1.000 24.38000 93 ALA A CA 1
ATOM 1504 C C . ALA A 1 93 ? -35.98900 -0.90200 -16.23500 1.000 25.55000 93 ALA A C 1
ATOM 1505 O O . ALA A 1 93 ? -36.19300 -1.57700 -15.21500 1.000 22.29000 93 ALA A O 1
ATOM 1512 N N . LEU A 1 94 ? -36.93200 -0.12600 -16.75400 1.000 22.00000 94 LEU A N 1
ATOM 1513 C CA . LEU A 1 94 ? -38.25200 -0.07400 -16.13100 1.000 27.10000 94 LEU A CA 1
ATOM 1514 C C . LEU A 1 94 ? -38.95300 -1.43400 -16.21700 1.000 25.32000 94 LEU A C 1
ATOM 1515 O O . LEU A 1 94 ? -39.53400 -1.90300 -15.24100 1.000 24.83000 94 LEU A O 1
ATOM 1531 N N . ARG A 1 95 ? -38.90100 -2.08600 -17.36700 1.000 23.60000 95 ARG A N 1
ATOM 1532 C CA . ARG A 1 95 ? -39.46600 -3.42800 -17.46800 1.000 21.19000 95 ARG A CA 1
ATOM 1533 C C . ARG A 1 95 ? -38.78300 -4.38700 -16.50300 1.000 25.02000 95 ARG A C 1
ATOM 1534 O O . ARG A 1 95 ? -39.42500 -5.30800 -15.99100 1.000 26.11000 95 ARG A O 1
ATOM 1555 N N . ALA A 1 96 ? -37.45900 -4.23500 -16.29900 1.000 23.42000 96 ALA A N 1
ATOM 1556 C CA . ALA A 1 96 ? -36.74700 -5.13900 -15.40800 1.000 22.14000 96 ALA A CA 1
ATOM 1557 C C . ALA A 1 96 ? -37.22200 -4.99300 -13.96400 1.000 27.35000 96 ALA A C 1
ATOM 1558 O O . ALA A 1 96 ? -36.93300 -5.87000 -13.14300 1.000 24.96000 96 ALA A O 1
ATOM 1565 N N . ASN A 1 97 ? -37.90000 -3.88800 -13.63300 1.000 25.46000 97 ASN A N 1
ATOM 1566 C CA . ASN A 1 97 ? -38.55900 -3.70000 -12.34000 1.000 22.11000 97 ASN A CA 1
ATOM 1567 C C . ASN A 1 97 ? -40.06800 -3.89800 -12.42500 1.000 23.60000 97 ASN A C 1
ATOM 1568 O O . ASN A 1 97 ? -40.79500 -3.45400 -11.52400 1.000 26.65000 97 ASN A O 1
ATOM 1579 N N . CYS A 1 98 ? -40.55800 -4.52800 -13.49200 1.000 23.86000 98 CYS A N 1
ATOM 1580 C CA . CYS A 1 98 ? -41.99500 -4.79600 -13.68300 1.000 27.06000 98 CYS A CA 1
ATOM 1581 C C . CYS A 1 98 ? -42.79200 -3.49700 -13.67400 1.000 31.74000 98 CYS A C 1
ATOM 1582 O O . CYS A 1 98 ? -43.85700 -3.40600 -13.05000 1.000 27.03000 98 CYS A O 1
ATOM 1589 N N . GLU A 1 99 ? -42.22900 -2.44700 -14.28000 1.000 26.32000 99 GLU A N 1
ATOM 1590 C CA . GLU A 1 99 ? -42.91600 -1.16900 -14.40600 1.000 23.84000 99 GLU A CA 1
ATOM 1591 C C . GLU A 1 99 ? -43.13000 -0.85000 -15.88000 1.000 26.82000 99 GLU A C 1
ATOM 1592 O O . GLU A 1 99 ? -42.28700 -1.17600 -16.71900 1.000 25.76000 99 GLU A O 1
ATOM 1604 N N . PHE A 1 100 ? -44.24000 -0.20900 -16.19200 1.000 25.53000 100 PHE A N 1
ATOM 1605 C CA . PHE A 1 100 ? -44.43500 0.41700 -17.49200 1.000 27.36000 100 PHE A CA 1
ATOM 1606 C C . PHE A 1 100 ? -44.19300 1.92400 -17.41600 1.000 30.07000 100 PHE A C 1
ATOM 1607 O O . PHE A 1 100 ? -44.50700 2.57700 -16.41800 1.000 27.68000 100 PHE A O 1
ATOM 1624 N N . VAL A 1 101 ? -43.60500 2.47500 -18.47200 1.000 25.89000 101 VAL A N 1
ATOM 1625 C CA . VAL A 1 101 ? -43.38100 3.91500 -18.53600 1.000 25.28000 101 VAL A CA 1
ATOM 1626 C C . VAL A 1 101 ? -44.73800 4.61500 -18.57500 1.000 28.03000 101 VAL A C 1
ATOM 1627 O O . VAL A 1 101 ? -45.64300 4.21900 -19.32800 1.000 28.34000 101 VAL A O 1
ATOM 1640 N N . ARG A 1 102 ? -44.92500 5.62200 -17.71700 1.000 26.54000 102 ARG A N 1
ATOM 1641 C CA . ARG A 1 102 ? -46.28200 6.10400 -17.47900 1.000 26.38000 102 ARG A CA 1
ATOM 1642 C C . ARG A 1 102 ? -46.27500 7.50100 -16.87200 1.000 24.29000 102 ARG A C 1
ATOM 1643 O O . ARG A 1 102 ? -45.23300 8.05200 -16.48800 1.000 25.26000 102 ARG A O 1
ATOM 1664 N N . GLY A 1 103 ? -47.47400 8.04400 -16.74000 1.000 24.78000 103 GLY A N 1
ATOM 1665 C CA . GLY A 1 103 ? -47.64400 9.38300 -16.21200 1.000 30.22000 103 GLY A CA 1
ATOM 1666 C C . GLY A 1 103 ? -47.28800 10.41500 -17.26900 1.000 28.58000 103 GLY A C 1
ATOM 1667 O O . GLY A 1 103 ? -46.91900 10.08100 -18.40600 1.000 27.84000 103 GLY A O 1
ATOM 1671 N N . HIS A 1 104 ? -47.37600 11.69700 -16.90400 1.000 32.77000 104 HIS A N 1
ATOM 1672 C CA . HIS A 1 104 ? -47.04700 12.70200 -17.91600 1.000 34.42000 104 HIS A CA 1
ATOM 1673 C C . HIS A 1 104 ? -45.54400 12.71900 -18.21700 1.000 31.22000 104 HIS A C 1
ATOM 1674 O O . HIS A 1 104 ? -45.15900 12.89900 -19.37800 1.000 29.67000 104 HIS A O 1
ATOM 1688 N N . LYS A 1 105 ? -44.68000 12.44900 -17.23000 1.000 29.06000 105 LYS A N 1
ATOM 1689 C CA . LYS A 1 105 ? -43.24400 12.34700 -17.51400 1.000 25.17000 105 LYS A CA 1
ATOM 1690 C C . LYS A 1 105 ? -42.95100 11.17700 -18.45800 1.000 26.57000 105 LYS A C 1
ATOM 1691 O O . LYS A 1 105 ? -42.25600 11.32800 -19.48200 1.000 24.92000 105 LYS A O 1
ATOM 1710 N N . GLY A 1 106 ? -43.47900 10.00000 -18.13800 1.000 26.72000 106 GLY A N 1
ATOM 1711 C CA . GLY A 1 106 ? -43.22200 8.84600 -18.97700 1.000 24.90000 106 GLY A CA 1
ATOM 1712 C C . GLY A 1 106 ? -43.79400 8.99200 -20.37400 1.000 26.77000 106 GLY A C 1
ATOM 1713 O O . GLY A 1 106 ? -43.16600 8.56700 -21.35300 1.000 26.95000 106 GLY A O 1
ATOM 1717 N N . ASP A 1 107 ? -45.00300 9.56300 -20.48700 1.000 24.35000 107 ASP A N 1
ATOM 1718 C CA . ASP A 1 107 ? -45.61700 9.74400 -21.79600 1.000 27.40000 107 ASP A CA 1
ATOM 1719 C C . ASP A 1 107 ? -44.74600 10.62800 -22.68600 1.000 27.49000 107 ASP A C 1
ATOM 1720 O O . ASP A 1 107 ? -44.57100 10.34500 -23.87600 1.000 27.87000 107 ASP A O 1
ATOM 1729 N N . ARG A 1 108 ? -44.16500 11.68300 -22.11900 1.000 23.80000 108 ARG A N 1
ATOM 1730 C CA . ARG A 1 108 ? -43.29000 12.55900 -22.89500 1.000 26.28000 108 ARG A CA 1
ATOM 1731 C C . ARG A 1 108 ? -41.98200 11.87600 -23.27900 1.000 26.18000 108 ARG A C 1
ATOM 1732 O O . ARG A 1 108 ? -41.47400 12.10300 -24.38100 1.000 25.59000 108 ARG A O 1
ATOM 1753 N N . LEU A 1 109 ? -41.38700 11.06800 -22.37300 1.000 22.49000 109 LEU A N 1
ATOM 1754 C CA . LEU A 1 109 ? -40.20100 10.29100 -22.73900 1.000 22.52000 109 LEU A CA 1
ATOM 1755 C C . LEU A 1 109 ? -40.49200 9.35100 -23.90200 1.000 24.65000 109 LEU A C 1
ATOM 1756 O O . LEU A 1 109 ? -39.65700 9.19100 -24.80000 1.000 22.73000 109 LEU A O 1
ATOM 1773 N N . VAL A 1 110 ? -41.67000 8.72500 -23.91400 1.000 23.78000 110 VAL A N 1
ATOM 1774 C CA . VAL A 1 110 ? -42.00900 7.82300 -25.01600 1.000 22.89000 110 VAL A CA 1
ATOM 1775 C C . VAL A 1 110 ? -41.98200 8.57400 -26.34100 1.000 24.94000 110 VAL A C 1
ATOM 1776 O O . VAL A 1 110 ? -41.46500 8.07700 -27.34500 1.000 24.07000 110 VAL A O 1
ATOM 1789 N N . SER A 1 111 ? -42.57900 9.76000 -26.37100 1.000 24.43000 111 SER A N 1
ATOM 1790 C CA . SER A 1 111 ? -42.62100 10.51900 -27.62300 1.000 26.68000 111 SER A CA 1
ATOM 1791 C C . SER A 1 111 ? -41.23700 11.01900 -28.01600 1.000 23.26000 111 SER A C 1
ATOM 1792 O O . SER A 1 111 ? -40.92500 11.12400 -29.20200 1.000 26.03000 111 SER A O 1
ATOM 1800 N N . GLN A 1 112 ? -40.37600 11.30700 -27.05500 1.000 23.62000 112 GLN A N 1
ATOM 1801 C CA . GLN A 1 112 ? -39.01100 11.66900 -27.41800 1.000 24.26000 112 GLN A CA 1
ATOM 1802 C C . GLN A 1 112 ? -38.31600 10.52700 -28.13800 1.000 25.95000 112 GLN A C 1
ATOM 1803 O O . GLN A 1 112 ? -37.60600 10.74300 -29.12800 1.000 22.06000 112 GLN A O 1
ATOM 1817 N N . LEU A 1 113 ? -38.47100 9.30000 -27.62900 1.000 23.58000 113 LEU A N 1
ATOM 1818 C CA . LEU A 1 113 ? -37.87500 8.14600 -28.28700 1.000 23.56000 113 LEU A CA 1
ATOM 1819 C C . LEU A 1 113 ? -38.50500 7.89300 -29.65800 1.000 23.42000 113 LEU A C 1
ATOM 1820 O O . LEU A 1 113 ? -37.81100 7.51800 -30.61000 1.000 25.76000 113 LEU A O 1
ATOM 1836 N N . LYS A 1 114 ? -39.82300 8.06100 -29.76200 1.000 24.10000 114 LYS A N 1
ATOM 1837 C CA . LYS A 1 114 ? -40.48200 7.96000 -31.06000 1.000 23.68000 114 LYS A CA 1
ATOM 1838 C C . LYS A 1 114 ? -39.96500 9.02700 -32.02700 1.000 23.69000 114 LYS A C 1
ATOM 1839 O O . LYS A 1 114 ? -39.81900 8.75900 -33.21700 1.000 24.94000 114 LYS A O 1
ATOM 1858 N N . TRP A 1 115 ? -39.68200 10.23900 -31.54100 1.000 24.74000 115 TRP A N 1
ATOM 1859 C CA . TRP A 1 115 ? -39.09800 11.26200 -32.42100 1.000 25.46000 115 TRP A CA 1
ATOM 1860 C C . TRP A 1 115 ? -37.71800 10.85300 -32.90000 1.000 26.17000 115 TRP A C 1
ATOM 1861 O O . TRP A 1 115 ? -37.32000 11.17100 -34.03200 1.000 27.45000 115 TRP A O 1
ATOM 1882 N N . PHE A 1 116 ? -36.94700 10.19000 -32.03300 1.000 23.59000 116 PHE A N 1
ATOM 1883 C CA . PHE A 1 116 ? -35.63300 9.69700 -32.42500 1.000 24.57000 116 PHE A CA 1
ATOM 1884 C C . PHE A 1 116 ? -35.74500 8.73500 -33.60200 1.000 26.44000 116 PHE A C 1
ATOM 1885 O O . PHE A 1 116 ? -35.01900 8.86100 -34.59400 1.000 25.78000 116 PHE A O 1
ATOM 1902 N N . LEU A 1 117 ? -36.67300 7.78500 -33.52900 1.000 25.38000 117 LEU A N 1
ATOM 1903 C CA . LEU A 1 117 ? -36.86900 6.86200 -34.64700 1.000 23.33000 117 LEU A CA 1
ATOM 1904 C C . LEU A 1 117 ? -37.37900 7.58400 -35.88700 1.000 27.29000 117 LEU A C 1
ATOM 1905 O O . LEU A 1 117 ? -37.00200 7.23500 -37.01900 1.000 26.36000 117 LEU A O 1
ATOM 1921 N N . GLU A 1 118 ? -38.29000 8.54400 -35.69800 1.000 25.90000 118 GLU A N 1
ATOM 1922 C CA . GLU A 1 118 ? -38.79600 9.29900 -36.84800 1.000 27.18000 118 GLU A CA 1
ATOM 1923 C C . GLU A 1 118 ? -37.67600 10.08400 -37.51600 1.000 27.23000 118 GLU A C 1
ATOM 1924 O O . GLU A 1 118 ? -37.60300 10.15600 -38.75800 1.000 28.69000 118 GLU A O 1
ATOM 1936 N N . ASP A 1 119 ? -36.80400 10.69200 -36.71100 1.000 27.95000 119 ASP A N 1
ATOM 1937 C CA . ASP A 1 119 ? -35.68900 11.45100 -37.25400 1.000 30.06000 119 ASP A CA 1
ATOM 1938 C C . ASP A 1 119 ? -34.72300 10.53800 -37.99500 1.000 33.24000 119 ASP A C 1
ATOM 1939 O O . ASP A 1 119 ? -34.20000 10.90200 -39.05200 1.000 29.76000 119 ASP A O 1
ATOM 1948 N N . GLU A 1 120 ? -34.49200 9.33200 -37.47300 1.000 27.35000 120 GLU A N 1
ATOM 1949 C CA . GLU A 1 120 ? -33.63500 8.39100 -38.17900 1.000 27.01000 120 GLU A CA 1
ATOM 1950 C C . GLU A 1 120 ? -34.32200 7.88100 -39.43700 1.000 27.88000 120 GLU A C 1
ATOM 1951 O O . GLU A 1 120 ? -33.68200 7.72000 -40.48400 1.000 30.09000 120 GLU A O 1
ATOM 1963 N N . LYS A 1 121 ? -35.62600 7.62900 -39.36700 1.000 24.62000 121 LYS A N 1
ATOM 1964 C CA . LYS A 1 121 ? -36.34600 7.18100 -40.54700 1.000 26.27000 121 LYS A CA 1
ATOM 1965 C C . LYS A 1 121 ? -36.25600 8.23400 -41.65400 1.000 31.48000 121 LYS A C 1
ATOM 1966 O O . LYS A 1 121 ? -36.05500 7.89200 -42.82300 1.000 32.26000 121 LYS A O 1
ATOM 1985 N N . ARG A 1 122 ? -36.34300 9.51600 -41.28400 1.000 29.69000 122 ARG A N 1
ATOM 1986 C CA . ARG A 1 122 ? -36.20600 10.60500 -42.25200 1.000 35.45000 122 ARG A CA 1
ATOM 1987 C C . ARG A 1 122 ? -34.77300 10.73100 -42.75700 1.000 33.81000 122 ARG A C 1
ATOM 1988 O O . ARG A 1 122 ? -34.54500 11.03700 -43.93300 1.000 34.65000 122 ARG A O 1
ATOM 2009 N N . ALA A 1 123 ? -33.78500 10.51300 -41.88700 1.000 29.77000 123 ALA A N 1
ATOM 2010 C CA . ALA A 1 123 ? -32.39700 10.53600 -42.33400 1.000 28.45000 123 ALA A CA 1
ATOM 2011 C C . ALA A 1 123 ? -32.13700 9.44200 -43.35300 1.000 35.85000 123 ALA A C 1
ATOM 2012 O O . ALA A 1 123 ? -31.44900 9.67000 -44.35100 1.000 32.29000 123 ALA A O 1
ATOM 2019 N N . ILE A 1 124 ? -32.67400 8.24500 -43.12300 1.000 30.15000 124 ILE A N 1
ATOM 2020 C CA . ILE A 1 124 ? -32.47800 7.15200 -44.06500 1.000 34.23000 124 ILE A CA 1
ATOM 2021 C C . ILE A 1 124 ? -33.25100 7.41200 -45.36300 1.000 36.18000 124 ILE A C 1
ATOM 2022 O O . ILE A 1 124 ? -32.75700 7.12600 -46.46400 1.000 38.92000 124 ILE A O 1
ATOM 2038 N N . GLY A 1 125 ? -34.49400 7.85900 -45.25300 1.000 35.40000 125 GLY A N 1
ATOM 2039 C CA . GLY A 1 125 ? -35.26700 8.26900 -46.41100 1.000 42.33000 125 GLY A CA 1
ATOM 2040 C C . GLY A 1 125 ? -36.18800 7.17700 -46.90900 1.000 41.95000 125 GLY A C 1
ATOM 2041 O O . GLY A 1 125 ? -35.91500 5.98000 -46.76400 1.000 37.25000 125 GLY A O 1
ATOM 2045 N N . HIS A 1 126 ? -37.31700 7.59100 -47.50700 1.000 38.69000 126 HIS A N 1
ATOM 2046 C CA . HIS A 1 126 ? -38.19900 6.62200 -48.16100 1.000 41.83000 126 HIS A CA 1
ATOM 2047 C C . HIS A 1 126 ? -37.38700 5.75700 -49.10900 1.000 48.14000 126 HIS A C 1
ATOM 2048 O O . HIS A 1 126 ? -37.68300 4.56500 -49.27600 1.000 46.37000 126 HIS A O 1
ATOM 2062 N N . ASP A 1 127 ? -36.33400 6.37400 -49.67200 1.000 44.03000 127 ASP A N 1
ATOM 2063 C CA . ASP A 1 127 ? -35.35500 5.80800 -50.59100 1.000 54.34000 127 ASP A CA 1
ATOM 2064 C C . ASP A 1 127 ? -34.54300 4.66700 -50.00300 1.000 47.73000 127 ASP A C 1
ATOM 2065 O O . ASP A 1 127 ? -34.01900 3.83600 -50.75700 1.000 40.55000 127 ASP A O 1
ATOM 2074 N N . HIS A 1 128 ? -34.30000 4.70200 -48.69200 1.000 45.71000 128 HIS A N 1
ATOM 2075 C CA . HIS A 1 128 ? -33.24400 3.93400 -48.03400 1.000 46.01000 128 HIS A CA 1
ATOM 2076 C C . HIS A 1 128 ? -31.85900 4.34600 -48.50900 1.000 43.13000 128 HIS A C 1
ATOM 2077 O O . HIS A 1 128 ? -30.89900 3.59500 -48.37100 1.000 44.44000 128 HIS A O 1
ATOM 2091 N N . LYS A 1 129 ? -31.70800 5.54100 -49.05800 1.000 39.08000 129 LYS A N 1
ATOM 2092 C CA . LYS A 1 129 ? -30.41700 5.91800 -49.60600 1.000 42.04000 129 LYS A CA 1
ATOM 2093 C C . LYS A 1 129 ? -29.57500 6.74400 -48.64400 1.000 42.30000 129 LYS A C 1
ATOM 2094 O O . LYS A 1 129 ? -28.40000 6.96600 -48.92200 1.000 40.65000 129 LYS A O 1
ATOM 2113 N N . GLY A 1 130 ? -30.13400 7.20900 -47.52600 1.000 37.01000 130 GLY A N 1
ATOM 2114 C CA . GLY A 1 130 ? -29.34900 7.83500 -46.48800 1.000 39.04000 130 GLY A CA 1
ATOM 2115 C C . GLY A 1 130 ? -28.95700 6.83700 -45.40100 1.000 41.40000 130 GLY A C 1
ATOM 2116 O O . GLY A 1 130 ? -29.26600 5.65300 -45.47000 1.000 41.14000 130 GLY A O 1
ATOM 2120 N N . HIS A 1 131 ? -28.22000 7.35500 -44.39200 1.000 44.35000 131 HIS A N 1
ATOM 2121 C CA . HIS A 1 131 ? -27.70800 6.60400 -43.25400 1.000 43.05000 131 HIS A CA 1
ATOM 2122 C C . HIS A 1 131 ? -28.37000 7.10700 -41.98200 1.000 37.91000 131 HIS A C 1
ATOM 2123 O O . HIS A 1 131 ? -28.68400 8.29800 -41.87500 1.000 34.22000 131 HIS A O 1
ATOM 2137 N N . PRO A 1 132 ? -28.51800 6.26500 -40.96400 1.000 34.07000 132 PRO A N 1
ATOM 2138 C CA . PRO A 1 132 ? -28.90600 6.80100 -39.65900 1.000 30.50000 132 PRO A CA 1
ATOM 2139 C C . PRO A 1 132 ? -27.81700 7.71500 -39.13300 1.000 31.44000 132 PRO A C 1
ATOM 2140 O O . PRO A 1 132 ? -26.63500 7.53400 -39.42400 1.000 30.93000 132 PRO A O 1
ATOM 2151 N N . HIS A 1 133 ? -28.22300 8.70600 -38.33900 1.000 29.20000 133 HIS A N 1
ATOM 2152 C CA . HIS A 1 133 ? -27.22000 9.52800 -37.65500 1.000 34.17000 133 HIS A CA 1
ATOM 2153 C C . HIS A 1 133 ? -26.51800 8.74700 -36.54900 1.000 30.78000 133 HIS A C 1
ATOM 2154 O O . HIS A 1 133 ? -25.38900 9.08800 -36.18100 1.000 28.26000 133 HIS A O 1
ATOM 2168 N N . THR A 1 134 ? -27.19300 7.74500 -35.95500 1.000 29.51000 134 THR A N 1
ATOM 2169 C CA . THR A 1 134 ? -26.53600 6.92600 -34.93300 1.000 29.45000 134 THR A CA 1
ATOM 2170 C C . THR A 1 134 ? -26.15300 5.59100 -35.56800 1.000 30.56000 134 THR A C 1
ATOM 2171 O O . THR A 1 134 ? -25.09700 5.47700 -36.19900 1.000 30.12000 134 THR A O 1
ATOM 2182 N N . SER A 1 135 ? -27.01500 4.58500 -35.47700 1.000 24.30000 135 SER A N 1
ATOM 2183 C CA . SER A 1 135 ? -26.67000 3.27000 -36.02600 1.000 23.11000 135 SER A CA 1
ATOM 2184 C C . SER A 1 135 ? -27.92700 2.43800 -36.15700 1.000 24.80000 135 SER A C 1
ATOM 2185 O O . SER A 1 135 ? -28.94300 2.70400 -35.50300 1.000 21.91000 135 SER A O 1
ATOM 2193 N N . TYR A 1 136 ? -27.84800 1.39100 -36.97700 1.000 21.44000 136 TYR A N 1
ATOM 2194 C CA . TYR A 1 136 ? -28.97900 0.48900 -37.01300 1.000 22.05000 136 TYR A CA 1
ATOM 2195 C C . TYR A 1 136 ? -29.14300 -0.25200 -35.68500 1.000 21.89000 136 TYR A C 1
ATOM 2196 O O . TYR A 1 136 ? -30.25700 -0.65200 -35.35700 1.000 24.76000 136 TYR A O 1
ATOM 2214 N N . TYR A 1 137 ? -28.05700 -0.42200 -34.92600 1.000 23.29000 137 TYR A N 1
ATOM 2215 C CA . TYR A 1 137 ? -28.16200 -1.03300 -33.59500 1.000 21.59000 137 TYR A CA 1
ATOM 2216 C C . TYR A 1 137 ? -29.09900 -0.21900 -32.71800 1.000 23.36000 137 TYR A C 1
ATOM 2217 O O . TYR A 1 137 ? -30.05100 -0.75600 -32.16300 1.000 23.81000 137 TYR A O 1
ATOM 2235 N N . GLN A 1 138 ? -28.90400 1.10700 -32.66400 1.000 23.83000 138 GLN A N 1
ATOM 2236 C CA . GLN A 1 138 ? -29.76800 1.94500 -31.84200 1.000 21.56000 138 GLN A CA 1
ATOM 2237 C C . GLN A 1 138 ? -31.17700 2.03600 -32.39500 1.000 25.02000 138 GLN A C 1
ATOM 2238 O O . GLN A 1 138 ? -32.13700 2.15700 -31.63000 1.000 24.35000 138 GLN A O 1
ATOM 2252 N N . TYR A 1 139 ? -31.32300 1.99900 -33.71700 1.000 22.98000 139 TYR A N 1
ATOM 2253 C CA . TYR A 1 139 ? -32.64200 2.00200 -34.32400 1.000 23.14000 139 TYR A CA 1
ATOM 2254 C C . TYR A 1 139 ? -33.42500 0.77700 -33.88200 1.000 24.53000 139 TYR A C 1
ATOM 2255 O O . TYR A 1 139 ? -34.57000 0.89200 -33.43600 1.000 24.45000 139 TYR A O 1
ATOM 2273 N N . GLY A 1 140 ? -32.79600 -0.40100 -33.93700 1.000 24.98000 140 GLY A N 1
ATOM 2274 C CA . GLY A 1 140 ? -33.45900 -1.60900 -33.45100 1.000 24.38000 140 GLY A CA 1
ATOM 2275 C C . GLY A 1 140 ? -33.73800 -1.55000 -31.95400 1.000 22.40000 140 GLY A C 1
ATOM 2276 O O . GLY A 1 140 ? -34.79700 -1.97800 -31.48900 1.000 24.04000 140 GLY A O 1
ATOM 2280 N N . LEU A 1 141 ? -32.77100 -1.06200 -31.18500 1.000 23.84000 141 LEU A N 1
ATOM 2281 C CA . LEU A 1 141 ? -32.94800 -0.93500 -29.74000 1.000 24.74000 141 LEU A CA 1
ATOM 2282 C C . LEU A 1 141 ? -34.13300 -0.03200 -29.40500 1.000 25.65000 141 LEU A C 1
ATOM 2283 O O . LEU A 1 141 ? -34.89100 -0.30000 -28.46500 1.000 22.22000 141 LEU A O 1
ATOM 2299 N N . GLY A 1 142 ? -34.27900 1.07900 -30.12700 1.000 21.93000 142 GLY A N 1
ATOM 2300 C CA . GLY A 1 142 ? -35.40200 1.95000 -29.86800 1.000 20.68000 142 GLY A CA 1
ATOM 2301 C C . GLY A 1 142 ? -36.72300 1.27700 -30.17200 1.000 23.74000 142 GLY A C 1
ATOM 2302 O O . GLY A 1 142 ? -37.68600 1.40500 -29.40600 1.000 24.38000 142 GLY A O 1
ATOM 2306 N N . ILE A 1 143 ? -36.78800 0.51500 -31.26600 1.000 21.55000 143 ILE A N 1
ATOM 2307 C CA . ILE A 1 143 ? -38.03200 -0.19200 -31.57500 1.000 22.79000 143 ILE A CA 1
ATOM 2308 C C . ILE A 1 143 ? -38.32900 -1.22500 -30.49400 1.000 24.91000 143 ILE A C 1
ATOM 2309 O O . ILE A 1 143 ? -39.47000 -1.35300 -30.01800 1.000 24.45000 143 ILE A O 1
ATOM 2325 N N . LEU A 1 144 ? -37.29800 -1.96400 -30.07900 1.000 21.65000 144 LEU A N 1
ATOM 2326 C CA . LEU A 1 144 ? -37.46500 -2.96000 -29.01600 1.000 23.02000 144 LEU A CA 1
ATOM 2327 C C . LEU A 1 144 ? -38.01900 -2.32200 -27.74600 1.000 23.21000 144 LEU A C 1
ATOM 2328 O O . LEU A 1 144 ? -38.99800 -2.81400 -27.16300 1.000 24.56000 144 LEU A O 1
ATOM 2344 N N . ALA A 1 145 ? -37.37500 -1.24000 -27.27700 1.000 21.89000 145 ALA A N 1
ATOM 2345 C CA . ALA A 1 145 ? -37.76200 -0.61700 -26.01900 1.000 21.54000 145 ALA A CA 1
ATOM 2346 C C . ALA A 1 145 ? -39.21400 -0.16700 -26.03900 1.000 22.85000 145 ALA A C 1
ATOM 2347 O O . ALA A 1 145 ? -39.96000 -0.36800 -25.05900 1.000 24.26000 145 ALA A O 1
ATOM 2354 N N . LEU A 1 146 ? -39.64700 0.45100 -27.13900 1.000 24.00000 146 LEU A N 1
ATOM 2355 C CA . LEU A 1 146 ? -41.04900 0.84900 -27.26400 1.000 22.54000 146 LEU A CA 1
ATOM 2356 C C . LEU A 1 146 ? -41.97600 -0.36700 -27.24300 1.000 23.87000 146 LEU A C 1
ATOM 2357 O O . LEU A 1 146 ? -42.97600 -0.39900 -26.50900 1.000 25.45000 146 LEU A O 1
ATOM 2373 N N . CYS A 1 147 ? -41.65700 -1.37800 -28.05000 1.000 24.85000 147 CYS A N 1
ATOM 2374 C CA . CYS A 1 147 ? -42.47000 -2.58400 -28.10000 1.000 24.97000 147 CYS A CA 1
ATOM 2375 C C . CYS A 1 147 ? -42.59800 -3.22700 -26.71400 1.000 25.06000 147 CYS A C 1
ATOM 2376 O O . CYS A 1 147 ? -43.69300 -3.64300 -26.31700 1.000 27.31000 147 CYS A O 1
ATOM 2383 N N . LEU A 1 148 ? -41.52500 -3.23300 -25.92400 1.000 23.51000 148 LEU A N 1
ATOM 2384 C CA . LEU A 1 148 ? -41.59900 -3.85500 -24.59900 1.000 21.43000 148 LEU A CA 1
ATOM 2385 C C . LEU A 1 148 ? -42.60300 -3.14700 -23.70600 1.000 27.91000 148 LEU A C 1
ATOM 2386 O O . LEU A 1 148 ? -43.21800 -3.78900 -22.84800 1.000 25.10000 148 LEU A O 1
ATOM 2402 N N . HIS A 1 149 ? -42.80100 -1.83000 -23.91200 1.000 25.22000 149 HIS A N 1
ATOM 2403 C CA . HIS A 1 149 ? -43.78100 -1.05700 -23.18100 1.000 24.91000 149 HIS A CA 1
ATOM 2404 C C . HIS A 1 149 ? -45.11500 -0.97900 -23.89400 1.000 25.66000 149 HIS A C 1
ATOM 2405 O O . HIS A 1 149 ? -45.95700 -0.15200 -23.51800 1.000 26.00000 149 HIS A O 1
ATOM 2419 N N . GLN A 1 150 ? -45.31700 -1.79900 -24.92200 1.000 22.97000 150 GLN A N 1
ATOM 2420 C CA . GLN A 1 150 ? -46.57200 -1.87000 -25.66400 1.000 28.36000 150 GLN A CA 1
ATOM 2421 C C . GLN A 1 150 ? -46.85600 -0.56500 -26.39100 1.000 29.85000 150 GLN A C 1
ATOM 2422 O O . GLN A 1 150 ? -48.01500 -0.17500 -26.53800 1.000 28.83000 150 GLN A O 1
ATOM 2436 N N . LYS A 1 151 ? -45.79800 0.10300 -26.85600 1.000 29.16000 151 LYS A N 1
ATOM 2437 C CA . LYS A 1 151 ? -45.90600 1.31900 -27.67300 1.000 23.81000 151 LYS A CA 1
ATOM 2438 C C . LYS A 1 151 ? -45.63800 0.97500 -29.13000 1.000 26.93000 151 LYS A C 1
ATOM 2439 O O . LYS A 1 151 ? -44.57400 0.43100 -29.46200 1.000 27.01000 151 LYS A O 1
ATOM 2458 N N A ARG A 1 152 ? -46.58400 1.32900 -29.99100 0.730 26.61000 152 ARG A N 1
ATOM 2459 N N B ARG A 1 152 ? -46.58400 1.30900 -29.99900 0.270 26.71000 152 ARG A N 1
ATOM 2460 C CA A ARG A 1 152 ? -46.48800 0.99500 -31.40500 0.730 26.67000 152 ARG A CA 1
ATOM 2461 C CA B ARG A 1 152 ? -46.49100 0.94400 -31.40600 0.270 26.81000 152 ARG A CA 1
ATOM 2462 C C A ARG A 1 152 ? -45.65300 2.00400 -32.17600 0.730 28.50000 152 ARG A C 1
ATOM 2463 C C B ARG A 1 152 ? -45.70200 1.98000 -32.19600 0.270 28.46000 152 ARG A C 1
ATOM 2464 O O A ARG A 1 152 ? -45.67500 3.21400 -31.90000 0.730 26.19000 152 ARG A O 1
ATOM 2465 O O B ARG A 1 152 ? -45.77500 3.18500 -31.92200 0.270 26.24000 152 ARG A O 1
ATOM 2506 N N . VAL A 1 153 ? -44.97600 1.49800 -33.20100 1.000 25.43000 153 VAL A N 1
ATOM 2507 C CA . VAL A 1 153 ? -44.30100 2.33100 -34.19100 1.000 23.56000 153 VAL A CA 1
ATOM 2508 C C . VAL A 1 153 ? -44.91900 1.98300 -35.54000 1.000 26.81000 153 VAL A C 1
ATOM 2509 O O . VAL A 1 153 ? -45.38700 0.86200 -35.77500 1.000 25.30000 153 VAL A O 1
ATOM 2522 N N . HIS A 1 154 ? -44.88500 2.94900 -36.44400 1.000 27.66000 154 HIS A N 1
ATOM 2523 C CA . HIS A 1 154 ? -45.51900 2.81000 -37.74600 1.000 28.00000 154 HIS A CA 1
ATOM 2524 C C . HIS A 1 154 ? -44.74300 1.83200 -38.64100 1.000 28.10000 154 HIS A C 1
ATOM 2525 O O . HIS A 1 154 ? -43.53100 1.64900 -38.50100 1.000 25.87000 154 HIS A O 1
ATOM 2539 N N . ASP A 1 155 ? -45.47000 1.20400 -39.57900 1.000 27.86000 155 ASP A N 1
ATOM 2540 C CA . ASP A 1 155 ? -44.84700 0.31000 -40.55000 1.000 28.92000 155 ASP A CA 1
ATOM 2541 C C . ASP A 1 155 ? -43.64200 0.96200 -41.21800 1.000 28.13000 155 ASP A C 1
ATOM 2542 O O . ASP A 1 155 ? -42.63800 0.29400 -41.49100 1.000 27.50000 155 ASP A O 1
ATOM 2551 N N . SER A 1 156 ? -43.72400 2.27300 -41.48800 1.000 26.64000 156 SER A N 1
ATOM 2552 C CA . SER A 1 156 ? -42.66000 2.97400 -42.20800 1.000 29.34000 156 SER A CA 1
ATOM 2553 C C . SER A 1 156 ? -41.38700 3.09400 -41.37600 1.000 28.75000 156 SER A C 1
ATOM 2554 O O . SER A 1 156 ? -40.28200 3.16100 -41.93800 1.000 29.47000 156 SER A O 1
ATOM 2562 N N . VAL A 1 157 ? -41.52000 3.11400 -40.04000 1.000 26.01000 157 VAL A N 1
ATOM 2563 C CA . VAL A 1 157 ? -40.36300 2.98800 -39.15300 1.000 23.28000 157 VAL A CA 1
ATOM 2564 C C . VAL A 1 157 ? -39.77400 1.58200 -39.24700 1.000 25.07000 157 VAL A C 1
ATOM 2565 O O . VAL A 1 157 ? -38.57100 1.40800 -39.46200 1.000 25.46000 157 VAL A O 1
ATOM 2578 N N . VAL A 1 158 ? -40.62300 0.56200 -39.12100 1.000 25.45000 158 VAL A N 1
ATOM 2579 C CA . VAL A 1 158 ? -40.15400 -0.81400 -39.13800 1.000 24.92000 158 VAL A CA 1
ATOM 2580 C C . VAL A 1 158 ? -39.50300 -1.14500 -40.48400 1.000 31.39000 158 VAL A C 1
ATOM 2581 O O . VAL A 1 158 ? -38.48400 -1.85000 -40.54600 1.000 26.48000 158 VAL A O 1
ATOM 2594 N N . ASP A 1 159 ? -40.03800 -0.58700 -41.57100 1.000 28.40000 159 ASP A N 1
ATOM 2595 C CA . ASP A 1 159 ? -39.49900 -0.84200 -42.90900 1.000 26.24000 159 ASP A CA 1
ATOM 2596 C C . ASP A 1 159 ? -38.00500 -0.55100 -43.01600 1.000 25.72000 159 ASP A C 1
ATOM 2597 O O . ASP A 1 159 ? -37.28900 -1.21400 -43.76800 1.000 30.72000 159 ASP A O 1
ATOM 2606 N N . LYS A 1 160 ? -37.52000 0.48300 -42.33400 1.000 24.44000 160 LYS A N 1
ATOM 2607 C CA . LYS A 1 160 ? -36.10600 0.79000 -42.46600 1.000 25.37000 160 LYS A CA 1
ATOM 2608 C C . LYS A 1 160 ? -35.24500 -0.32200 -41.88200 1.000 29.87000 160 LYS A C 1
ATOM 2609 O O . LYS A 1 160 ? -34.13700 -0.57700 -42.37600 1.000 27.04000 160 LYS A O 1
ATOM 2628 N N . LEU A 1 161 ? -35.71900 -0.96100 -40.81000 1.000 26.72000 161 LEU A N 1
ATOM 2629 C CA . LEU A 1 161 ? -34.97000 -2.05200 -40.22300 1.000 26.54000 161 LEU A CA 1
ATOM 2630 C C . LEU A 1 161 ? -35.11600 -3.30600 -41.07700 1.000 28.04000 161 LEU A C 1
ATOM 2631 O O . LEU A 1 161 ? -34.14000 -4.02700 -41.29200 1.000 27.84000 161 LEU A O 1
ATOM 2647 N N . LEU A 1 162 ? -36.32800 -3.56200 -41.58800 1.000 25.96000 162 LEU A N 1
ATOM 2648 C CA . LEU A 1 162 ? -36.51800 -4.67700 -42.49600 1.000 27.70000 162 LEU A CA 1
ATOM 2649 C C . LEU A 1 162 ? -35.60400 -4.54000 -43.71000 1.000 31.67000 162 LEU A C 1
ATOM 2650 O O . LEU A 1 162 ? -34.89100 -5.47800 -44.08100 1.000 29.83000 162 LEU A O 1
ATOM 2666 N N . TYR A 1 163 ? -35.64100 -3.38800 -44.36000 1.000 30.73000 163 TYR A N 1
ATOM 2667 C CA . TYR A 1 163 ? -34.80300 -3.19500 -45.55200 1.000 28.11000 163 TYR A CA 1
ATOM 2668 C C . TYR A 1 163 ? -33.33900 -3.52700 -45.26800 1.000 30.93000 163 TYR A C 1
ATOM 2669 O O . TYR A 1 163 ? -32.65600 -4.15300 -46.08500 1.000 30.42000 163 TYR A O 1
ATOM 2687 N N . ALA A 1 164 ? -32.84800 -3.12600 -44.09500 1.000 29.77000 164 ALA A N 1
ATOM 2688 C CA . ALA A 1 164 ? -31.45300 -3.31600 -43.74300 1.000 31.84000 164 ALA A CA 1
ATOM 2689 C C . ALA A 1 164 ? -31.03400 -4.78500 -43.68100 1.000 28.16000 164 ALA A C 1
ATOM 2690 O O . ALA A 1 164 ? -29.85000 -5.06400 -43.84700 1.000 30.26000 164 ALA A O 1
ATOM 2697 N N . VAL A 1 165 ? -31.95100 -5.72500 -43.45200 1.000 28.52000 165 VAL A N 1
ATOM 2698 C CA . VAL A 1 165 ? -31.59900 -7.13600 -43.47000 1.000 30.04000 165 VAL A CA 1
ATOM 2699 C C . VAL A 1 165 ? -32.04800 -7.83200 -44.75500 1.000 31.98000 165 VAL A C 1
ATOM 2700 O O . VAL A 1 165 ? -31.60800 -8.95700 -45.02100 1.000 30.51000 165 VAL A O 1
ATOM 2713 N N . GLU A 1 166 ? -32.84700 -7.18100 -45.58000 1.000 31.38000 166 GLU A N 1
ATOM 2714 C CA . GLU A 1 166 ? -33.37800 -7.78700 -46.79000 1.000 30.28000 166 GLU A CA 1
ATOM 2715 C C . GLU A 1 166 ? -32.34500 -7.68700 -47.92000 1.000 30.96000 166 GLU A C 1
ATOM 2716 O O . GLU A 1 166 ? -31.26500 -7.08000 -47.77400 1.000 30.16000 166 GLU A O 1
ATOM 2728 N N . PRO A 1 167 ? -32.66100 -8.23700 -49.10200 1.000 30.56000 167 PRO A N 1
ATOM 2729 C CA . PRO A 1 167 ? -31.59900 -8.50600 -50.09800 1.000 34.95000 167 PRO A CA 1
ATOM 2730 C C . PRO A 1 167 ? -31.03000 -7.28700 -50.78700 1.000 37.30000 167 PRO A C 1
ATOM 2731 O O . PRO A 1 167 ? -30.05500 -7.42200 -51.53900 1.000 39.88000 167 PRO A O 1
ATOM 2742 N N . PHE A 1 168 ? -31.58400 -6.10200 -50.58600 1.000 31.61000 168 PHE A N 1
ATOM 2743 C CA . PHE A 1 168 ? -31.11300 -4.95300 -51.32700 1.000 34.59000 168 PHE A CA 1
ATOM 2744 C C . PHE A 1 168 ? -30.27800 -4.01100 -50.49600 1.000 40.16000 168 PHE A C 1
ATOM 2745 O O . PHE A 1 168 ? -29.82100 -2.99700 -51.01700 1.000 37.28000 168 PHE A O 1
ATOM 2762 N N A HIS A 1 169 ? -29.98600 -4.37500 -49.24800 0.460 36.14000 169 HIS A N 1
ATOM 2763 N N B HIS A 1 169 ? -30.07300 -4.28000 -49.21300 0.540 36.16000 169 HIS A N 1
ATOM 2764 C CA A HIS A 1 169 ? -29.22800 -3.51400 -48.35600 0.460 35.91000 169 HIS A CA 1
ATOM 2765 C CA B HIS A 1 169 ? -29.31200 -3.29500 -48.47300 0.540 35.43000 169 HIS A CA 1
ATOM 2766 C C A HIS A 1 169 ? -27.75100 -3.49300 -48.73300 0.460 38.78000 169 HIS A C 1
ATOM 2767 C C B HIS A 1 169 ? -27.83100 -3.42200 -48.79100 0.540 38.73000 169 HIS A C 1
ATOM 2768 O O A HIS A 1 169 ? -27.17500 -4.52100 -49.09200 0.460 41.54000 169 HIS A O 1
ATOM 2769 O O B HIS A 1 169 ? -27.33000 -4.49600 -49.11300 0.540 41.42000 169 HIS A O 1
ATOM 2796 N N . GLN A 1 170 ? -27.13000 -2.32000 -48.61600 1.000 38.82000 170 GLN A N 1
ATOM 2797 C CA . GLN A 1 170 ? -25.72300 -2.17600 -48.92700 1.000 50.73000 170 GLN A CA 1
ATOM 2798 C C . GLN A 1 170 ? -24.99200 -2.33700 -47.61200 1.000 47.95000 170 GLN A C 1
ATOM 2799 O O . GLN A 1 170 ? -25.58000 -2.13800 -46.54300 1.000 46.97000 170 GLN A O 1
ATOM 2813 N N . GLY A 1 171 ? -23.73600 -2.74900 -47.68900 1.000 53.04000 171 GLY A N 1
ATOM 2814 C CA . GLY A 1 171 ? -22.90600 -2.83400 -46.51000 1.000 70.12000 171 GLY A CA 1
ATOM 2815 C C . GLY A 1 171 ? -23.28700 -3.98800 -45.60800 1.000 58.24000 171 GLY A C 1
ATOM 2816 O O . GLY A 1 171 ? -24.24500 -4.72600 -45.83400 1.000 51.33000 171 GLY A O 1
ATOM 2820 N N . HIS A 1 172 ? -22.53100 -4.15600 -44.53100 1.000 52.21000 172 HIS A N 1
ATOM 2821 C CA . HIS A 1 172 ? -22.59800 -5.39000 -43.77300 1.000 66.96000 172 HIS A CA 1
ATOM 2822 C C . HIS A 1 172 ? -22.81700 -5.01000 -42.31800 1.000 45.30000 172 HIS A C 1
ATOM 2823 O O . HIS A 1 172 ? -22.13700 -4.15300 -41.83500 1.000 46.86000 172 HIS A O 1
ATOM 2837 N N . HIS A 1 173 ? -23.76800 -5.62600 -41.68500 1.000 40.42000 173 HIS A N 1
ATOM 2838 C CA . HIS A 1 173 ? -24.08300 -5.38200 -40.29900 1.000 32.02000 173 HIS A CA 1
ATOM 2839 C C . HIS A 1 173 ? -23.34300 -6.39900 -39.46300 1.000 28.89000 173 HIS A C 1
ATOM 2840 O O . HIS A 1 173 ? -23.23700 -7.56500 -39.83700 1.000 30.73000 173 HIS A O 1
ATOM 2854 N N . SER A 1 174 ? -22.82600 -5.93700 -38.34200 1.000 28.99000 174 SER A N 1
ATOM 2855 C CA . SER A 1 174 ? -22.16400 -6.81500 -37.40300 1.000 30.70000 174 SER A CA 1
ATOM 2856 C C . SER A 1 174 ? -23.17700 -7.79800 -36.80800 1.000 28.01000 174 SER A C 1
ATOM 2857 O O . SER A 1 174 ? -24.40000 -7.65100 -36.92800 1.000 27.02000 174 SER A O 1
ATOM 2865 N N . VAL A 1 175 ? -22.65200 -8.84000 -36.18100 1.000 26.84000 175 VAL A N 1
ATOM 2866 C CA . VAL A 1 175 ? -23.52100 -9.75300 -35.44500 1.000 26.31000 175 VAL A CA 1
ATOM 2867 C C . VAL A 1 175 ? -24.31200 -8.97900 -34.39500 1.000 20.22000 175 VAL A C 1
ATOM 2868 O O . VAL A 1 175 ? -25.50500 -9.23800 -34.16600 1.000 25.54000 175 VAL A O 1
ATOM 2881 N N . ASP A 1 176 ? -23.65500 -8.03000 -33.72200 1.000 24.17000 176 ASP A N 1
ATOM 2882 C CA . ASP A 1 176 ? -24.34100 -7.32100 -32.63900 1.000 26.29000 176 ASP A CA 1
ATOM 2883 C C . ASP A 1 176 ? -25.53400 -6.54900 -33.19800 1.000 25.22000 176 ASP A C 1
ATOM 2884 O O . ASP A 1 176 ? -26.63400 -6.58600 -32.65200 1.000 24.05000 176 ASP A O 1
ATOM 2893 N N . THR A 1 177 ? -25.32500 -5.83700 -34.30900 1.000 24.44000 177 THR A N 1
ATOM 2894 C CA . THR A 1 177 ? -26.40900 -5.10700 -34.95900 1.000 19.93000 177 THR A CA 1
ATOM 2895 C C . THR A 1 177 ? -27.53300 -6.04000 -35.40200 1.000 22.56000 177 THR A C 1
ATOM 2896 O O . THR A 1 177 ? -28.72700 -5.73900 -35.23700 1.000 26.01000 177 THR A O 1
ATOM 2907 N N . ALA A 1 178 ? -27.16800 -7.15700 -36.03000 1.000 24.80000 178 ALA A N 1
ATOM 2908 C CA . ALA A 1 178 ? -28.15600 -8.12200 -36.49300 1.000 25.50000 178 ALA A CA 1
ATOM 2909 C C . ALA A 1 178 ? -28.92300 -8.71500 -35.31900 1.000 25.83000 178 ALA A C 1
ATOM 2910 O O . ALA A 1 178 ? -30.14700 -8.88300 -35.37700 1.000 24.91000 178 ALA A O 1
ATOM 2917 N N . ALA A 1 179 ? -28.21300 -9.04500 -34.25500 1.000 23.87000 179 ALA A N 1
ATOM 2918 C CA . ALA A 1 179 ? -28.87600 -9.59100 -33.07100 1.000 25.54000 179 ALA A CA 1
ATOM 2919 C C . ALA A 1 179 ? -29.89100 -8.60400 -32.49100 1.000 25.29000 179 ALA A C 1
ATOM 2920 O O . ALA A 1 179 ? -31.02300 -8.97900 -32.18500 1.000 26.25000 179 ALA A O 1
ATOM 2927 N N . MET A 1 180 ? -29.50000 -7.33700 -32.32400 1.000 23.68000 180 MET A N 1
ATOM 2928 C CA . MET A 1 180 ? -30.43600 -6.35500 -31.78600 1.000 23.13000 180 MET A CA 1
ATOM 2929 C C . MET A 1 180 ? -31.62900 -6.17200 -32.72200 1.000 25.67000 180 MET A C 1
ATOM 2930 O O . MET A 1 180 ? -32.77500 -6.07700 -32.27500 1.000 22.97000 180 MET A O 1
ATOM 2944 N N . ALA A 1 181 ? -31.39600 -6.14700 -34.03200 1.000 25.08000 181 ALA A N 1
ATOM 2945 C CA . ALA A 1 181 ? -32.53400 -6.09900 -34.95000 1.000 26.70000 181 ALA A CA 1
ATOM 2946 C C . ALA A 1 181 ? -33.44000 -7.31000 -34.76200 1.000 28.42000 181 ALA A C 1
ATOM 2947 O O . ALA A 1 181 ? -34.67400 -7.18200 -34.74300 1.000 27.58000 181 ALA A O 1
ATOM 2954 N N . GLY A 1 182 ? -32.84500 -8.49700 -34.61900 1.000 26.71000 182 GLY A N 1
ATOM 2955 C CA . GLY A 1 182 ? -33.64700 -9.69400 -34.41500 1.000 26.72000 182 GLY A CA 1
ATOM 2956 C C . GLY A 1 182 ? -34.48800 -9.61500 -33.14800 1.000 24.96000 182 GLY A C 1
ATOM 2957 O O . GLY A 1 182 ? -35.64600 -10.05100 -33.12200 1.000 25.14000 182 GLY A O 1
ATOM 2961 N N . LEU A 1 183 ? -33.91000 -9.06900 -32.07900 1.000 24.95000 183 LEU A N 1
ATOM 2962 C CA . LEU A 1 183 ? -34.66600 -8.90500 -30.83300 1.000 26.10000 183 LEU A CA 1
ATOM 2963 C C . LEU A 1 183 ? -35.85900 -7.98000 -31.05200 1.000 26.11000 183 LEU A C 1
ATOM 2964 O O . LEU A 1 183 ? -36.98000 -8.28700 -30.62600 1.000 25.58000 183 LEU A O 1
ATOM 2980 N N . ALA A 1 184 ? -35.65300 -6.86700 -31.77500 1.000 25.04000 184 ALA A N 1
ATOM 2981 C CA . ALA A 1 184 ? -36.76000 -5.97000 -32.08000 1.000 25.69000 184 ALA A CA 1
ATOM 2982 C C . ALA A 1 184 ? -37.84300 -6.68600 -32.87800 1.000 24.35000 184 ALA A C 1
ATOM 2983 O O . ALA A 1 184 ? -39.03900 -6.61800 -32.54300 1.000 22.93000 184 ALA A O 1
ATOM 2990 N N . PHE A 1 185 ? -37.44100 -7.39500 -33.93500 1.000 26.31000 185 PHE A N 1
ATOM 2991 C CA . PHE A 1 185 ? -38.41800 -8.09600 -34.75600 1.000 25.67000 185 PHE A CA 1
ATOM 2992 C C . PHE A 1 185 ? -39.17700 -9.12500 -33.92600 1.000 28.46000 185 PHE A C 1
ATOM 2993 O O . PHE A 1 185 ? -40.37600 -9.33100 -34.12800 1.000 26.33000 185 PHE A O 1
ATOM 3010 N N . THR A 1 186 ? -38.47200 -9.81900 -33.02700 1.000 27.68000 186 THR A N 1
ATOM 3011 C CA . THR A 1 186 ? -39.11700 -10.85600 -32.21700 1.000 27.21000 186 THR A CA 1
ATOM 3012 C C . THR A 1 186 ? -40.18800 -10.26000 -31.31700 1.000 27.87000 186 THR A C 1
ATOM 3013 O O . THR A 1 186 ? -41.28500 -10.81900 -31.17300 1.000 28.98000 186 THR A O 1
ATOM 3024 N N . CYS A 1 187 ? -39.89800 -9.10600 -30.70700 1.000 27.65000 187 CYS A N 1
ATOM 3025 C CA . CYS A 1 187 ? -40.90800 -8.44800 -29.89100 1.000 23.98000 187 CYS A CA 1
ATOM 3026 C C . CYS A 1 187 ? -42.11200 -8.05100 -30.73400 1.000 26.25000 187 CYS A C 1
ATOM 3027 O O . CYS A 1 187 ? -43.26400 -8.23000 -30.32800 1.000 27.40000 187 CYS A O 1
ATOM 3034 N N . LEU A 1 188 ? -41.87100 -7.52900 -31.93000 1.000 26.63000 188 LEU A N 1
ATOM 3035 C CA . LEU A 1 188 ? -42.99800 -7.14200 -32.75500 1.000 24.99000 188 LEU A CA 1
ATOM 3036 C C . LEU A 1 188 ? -43.83200 -8.36500 -33.09700 1.000 28.28000 188 LEU A C 1
ATOM 3037 O O . LEU A 1 188 ? -45.06500 -8.32200 -33.04800 1.000 28.08000 188 LEU A O 1
ATOM 3053 N N A LYS A 1 189 ? -43.17100 -9.47100 -33.43700 0.440 27.53000 189 LYS A N 1
ATOM 3054 N N B LYS A 1 189 ? -43.16600 -9.47200 -33.43900 0.560 27.50000 189 LYS A N 1
ATOM 3055 C CA A LYS A 1 189 ? -43.89900 -10.67100 -33.82800 0.440 27.74000 189 LYS A CA 1
ATOM 3056 C CA B LYS A 1 189 ? -43.87600 -10.68700 -33.82600 0.560 27.70000 189 LYS A CA 1
ATOM 3057 C C A LYS A 1 189 ? -44.69700 -11.22300 -32.65900 0.440 29.70000 189 LYS A C 1
ATOM 3058 C C B LYS A 1 189 ? -44.68800 -11.22800 -32.66300 0.560 29.70000 189 LYS A C 1
ATOM 3059 O O A LYS A 1 189 ? -45.88400 -11.53100 -32.79500 0.440 28.52000 189 LYS A O 1
ATOM 3060 O O B LYS A 1 189 ? -45.87500 -11.53100 -32.80600 0.560 28.46000 189 LYS A O 1
ATOM 3097 N N . ARG A 1 190 ? -44.05900 -11.34600 -31.49600 1.000 29.08000 190 ARG A N 1
ATOM 3098 C CA . ARG A 1 190 ? -44.75700 -11.86500 -30.33000 1.000 30.63000 190 ARG A CA 1
ATOM 3099 C C . ARG A 1 190 ? -45.94600 -11.00000 -29.95300 1.000 32.03000 190 ARG A C 1
ATOM 3100 O O . ARG A 1 190 ? -46.93800 -11.50300 -29.42200 1.000 32.59000 190 ARG A O 1
ATOM 3121 N N . SER A 1 191 ? -45.88000 -9.71000 -30.24000 1.000 29.45000 191 SER A N 1
ATOM 3122 C CA . SER A 1 191 ? -46.91700 -8.76800 -29.84800 1.000 33.34000 191 SER A CA 1
ATOM 3123 C C . SER A 1 191 ? -47.95600 -8.54700 -30.92700 1.000 32.61000 191 SER A C 1
ATOM 3124 O O . SER A 1 191 ? -48.94300 -7.85200 -30.68200 1.000 31.87000 191 SER A O 1
ATOM 3132 N N . ASN A 1 192 ? -47.75100 -9.09400 -32.12200 1.000 31.66000 192 ASN A N 1
ATOM 3133 C CA . ASN A 1 192 ? -48.64500 -8.85100 -33.25100 1.000 33.46000 192 ASN A CA 1
ATOM 3134 C C . ASN A 1 192 ? -48.80000 -7.36200 -33.52700 1.000 34.70000 192 ASN A C 1
ATOM 3135 O O . ASN A 1 192 ? -49.86300 -6.90200 -33.95500 1.000 31.44000 192 ASN A O 1
ATOM 3146 N N . PHE A 1 193 ? -47.73600 -6.60600 -33.26000 1.000 31.54000 193 PHE A N 1
ATOM 3147 C CA . PHE A 1 193 ? -47.61500 -5.25300 -33.74600 1.000 34.78000 193 PHE A CA 1
ATOM 3148 C C . PHE A 1 193 ? -47.18400 -5.34100 -35.22400 1.000 33.23000 193 PHE A C 1
ATOM 3149 O O . PHE A 1 193 ? -46.54400 -6.31100 -35.67200 1.000 43.33000 193 PHE A O 1
ATOM 3166 N N . ASN A 1 194 ? -47.56300 -4.36300 -35.98200 1.000 40.90000 194 ASN A N 1
ATOM 3167 C CA . ASN A 1 194 ? -47.21200 -4.31000 -37.39500 1.000 33.27000 194 ASN A CA 1
ATOM 3168 C C . ASN A 1 194 ? -47.59100 -5.55700 -38.16400 1.000 36.52000 194 ASN A C 1
ATOM 3169 O O . ASN A 1 194 ? -46.80000 -6.11100 -38.92000 1.000 31.55000 194 ASN A O 1
ATOM 3180 N N . PRO A 1 195 ? -48.85500 -6.01000 -38.05100 1.000 30.75000 195 PRO A N 1
ATOM 3181 C CA . PRO A 1 195 ? -49.30200 -7.14300 -38.87700 1.000 36.69000 195 PRO A CA 1
ATOM 3182 C C . PRO A 1 195 ? -49.26900 -6.84000 -40.35400 1.000 33.92000 195 PRO A C 1
ATOM 3183 O O . PRO A 1 195 ? -49.23700 -7.77900 -41.15900 1.000 34.52000 195 PRO A O 1
ATOM 3194 N N . GLY A 1 196 ? -49.29400 -5.57100 -40.73900 1.000 30.84000 196 GLY A N 1
ATOM 3195 C CA . GLY A 1 196 ? -49.08400 -5.22500 -42.13600 1.000 34.97000 196 GLY A CA 1
ATOM 3196 C C . GLY A 1 196 ? -47.71300 -5.58400 -42.65500 1.000 37.08000 196 GLY A C 1
ATOM 3197 O O . GLY A 1 196 ? -47.45800 -5.42900 -43.85100 1.000 31.54000 196 GLY A O 1
ATOM 3201 N N . ARG A 1 197 ? -46.81800 -6.04300 -41.78200 1.000 31.76000 197 ARG A N 1
ATOM 3202 C CA . ARG A 1 197 ? -45.50200 -6.52200 -42.17900 1.000 33.68000 197 ARG A CA 1
ATOM 3203 C C . ARG A 1 197 ? -45.24300 -7.93100 -41.65600 1.000 33.41000 197 ARG A C 1
ATOM 3204 O O . ARG A 1 197 ? -44.07700 -8.35200 -41.55700 1.000 32.56000 197 ARG A O 1
ATOM 3225 N N . ARG A 1 198 ? -46.32100 -8.67100 -41.36700 1.000 33.26000 198 ARG A N 1
ATOM 3226 C CA . ARG A 1 198 ? -46.23700 -9.98500 -40.73400 1.000 35.55000 198 ARG A CA 1
ATOM 3227 C C . ARG A 1 198 ? -45.20400 -10.89500 -41.38800 1.000 33.12000 198 ARG A C 1
ATOM 3228 O O . ARG A 1 198 ? -44.38800 -11.52900 -40.71000 1.000 30.96000 198 ARG A O 1
ATOM 3249 N N . GLN A 1 199 ? -45.25000 -11.01100 -42.70400 1.000 33.17000 199 GLN A N 1
ATOM 3250 C CA . GLN A 1 199 ? -44.37300 -11.97300 -43.35500 1.000 31.44000 199 GLN A CA 1
ATOM 3251 C C . GLN A 1 199 ? -42.94800 -11.45000 -43.45100 1.000 29.37000 199 GLN A C 1
ATOM 3252 O O . GLN A 1 199 ? -41.99500 -12.21700 -43.29400 1.000 33.79000 199 GLN A O 1
ATOM 3266 N N . ARG A 1 200 ? -42.76700 -10.16200 -43.72700 1.000 31.08000 200 ARG A N 1
ATOM 3267 C CA . ARG A 1 200 ? -41.40000 -9.67500 -43.81100 1.000 29.08000 200 ARG A CA 1
ATOM 3268 C C . ARG A 1 200 ? -40.71600 -9.78200 -42.45900 1.000 27.14000 200 ARG A C 1
ATOM 3269 O O . ARG A 1 200 ? -39.51300 -10.03900 -42.39700 1.000 28.27000 200 ARG A O 1
ATOM 3290 N N . ILE A 1 201 ? -41.47600 -9.61700 -41.37800 1.000 30.63000 201 ILE A N 1
ATOM 3291 C CA . ILE A 1 201 ? -40.89000 -9.73100 -40.04200 1.000 27.98000 201 ILE A CA 1
ATOM 3292 C C . ILE A 1 201 ? -40.50700 -11.17900 -39.76700 1.000 28.18000 201 ILE A C 1
ATOM 3293 O O . ILE A 1 201 ? -39.42800 -11.46500 -39.25000 1.000 30.22000 201 ILE A O 1
ATOM 3309 N N . THR A 1 202 ? -41.38600 -12.11100 -40.10100 1.000 29.08000 202 THR A N 1
ATOM 3310 C CA . THR A 1 202 ? -41.05300 -13.52500 -39.96800 1.000 30.48000 202 THR A CA 1
ATOM 3311 C C . THR A 1 202 ? -39.79000 -13.85900 -40.75900 1.000 29.54000 202 THR A C 1
ATOM 3312 O O . THR A 1 202 ? -38.86500 -14.50200 -40.24100 1.000 35.28000 202 THR A O 1
ATOM 3323 N N . MET A 1 203 ? -39.72100 -13.41600 -42.01800 1.000 29.51000 203 MET A N 1
ATOM 3324 C CA . MET A 1 203 ? -38.53800 -13.68000 -42.84000 1.000 33.02000 203 MET A CA 1
ATOM 3325 C C . MET A 1 203 ? -37.29200 -13.02900 -42.26300 1.000 32.75000 203 MET A C 1
ATOM 3326 O O . MET A 1 203 ? -36.20800 -13.62500 -42.28500 1.000 35.21000 203 MET A O 1
ATOM 3340 N N . ALA A 1 204 ? -37.43500 -11.82600 -41.71200 1.000 29.10000 204 ALA A N 1
ATOM 3341 C CA . ALA A 1 204 ? -36.27200 -11.12400 -41.17300 1.000 29.41000 204 ALA A CA 1
ATOM 3342 C C . ALA A 1 204 ? -35.67400 -11.86800 -39.98500 1.000 27.67000 204 ALA A C 1
ATOM 3343 O O . ALA A 1 204 ? -34.45400 -11.93600 -39.83900 1.000 27.58000 204 ALA A O 1
ATOM 3350 N N . ILE A 1 205 ? -36.51700 -12.42600 -39.12500 1.000 28.56000 205 ILE A N 1
ATOM 3351 C CA . ILE A 1 205 ? -36.02200 -13.20600 -37.99500 1.000 27.28000 205 ILE A CA 1
ATOM 3352 C C . ILE A 1 205 ? -35.21000 -14.39300 -38.49200 1.000 28.75000 205 ILE A C 1
ATOM 3353 O O . ILE A 1 205 ? -34.11000 -14.67100 -38.00200 1.000 28.43000 205 ILE A O 1
ATOM 3369 N N . ARG A 1 206 ? -35.73600 -15.10900 -39.48200 1.000 34.48000 206 ARG A N 1
ATOM 3370 C CA . ARG A 1 206 ? -35.00100 -16.24600 -40.03300 1.000 33.40000 206 ARG A CA 1
ATOM 3371 C C . ARG A 1 206 ? -33.69500 -15.79900 -40.65800 1.000 29.80000 206 ARG A C 1
ATOM 3372 O O . ARG A 1 206 ? -32.66400 -16.46100 -40.51700 1.000 32.16000 206 ARG A O 1
ATOM 3393 N N . THR A 1 207 ? -33.72000 -14.68900 -41.39100 1.000 29.09000 207 THR A N 1
ATOM 3394 C CA . THR A 1 207 ? -32.50000 -14.20000 -42.00000 1.000 27.94000 207 THR A CA 1
ATOM 3395 C C . THR A 1 207 ? -31.43700 -13.90400 -40.96100 1.000 30.33000 207 THR A C 1
ATOM 3396 O O . THR A 1 207 ? -30.25800 -14.19900 -41.16800 1.000 30.13000 207 THR A O 1
ATOM 3407 N N . VAL A 1 208 ? -31.82000 -13.22800 -39.87700 1.000 27.06000 208 VAL A N 1
ATOM 3408 C CA . VAL A 1 208 ? -30.86000 -12.92000 -38.82500 1.000 24.47000 208 VAL A CA 1
ATOM 3409 C C . VAL A 1 208 ? -30.31200 -14.20000 -38.22400 1.000 24.15000 208 VAL A C 1
ATOM 3410 O O . VAL A 1 208 ? -29.12700 -14.27800 -37.88600 1.000 30.64000 208 VAL A O 1
ATOM 3423 N N . ARG A 1 209 ? -31.16800 -15.17300 -38.00600 1.000 29.75000 209 ARG A N 1
ATOM 3424 C CA . ARG A 1 209 ? -30.75400 -16.47700 -37.45700 1.000 33.69000 209 ARG A CA 1
ATOM 3425 C C . ARG A 1 209 ? -29.66900 -17.05800 -38.36700 1.000 34.70000 209 ARG A C 1
ATOM 3426 O O . ARG A 1 209 ? -28.63200 -17.42700 -37.87900 1.000 32.76000 209 ARG A O 1
ATOM 3436 N N . GLU A 1 210 ? -29.91800 -17.08900 -39.66400 1.000 30.82000 210 GLU A N 1
ATOM 3437 C CA . GLU A 1 210 ? -28.98100 -17.70900 -40.59800 1.000 32.05000 210 GLU A CA 1
ATOM 3438 C C . GLU A 1 210 ? -27.67200 -16.95300 -40.64100 1.000 30.62000 210 GLU A C 1
ATOM 3439 O O . GLU A 1 210 ? -26.60000 -17.56500 -40.68900 1.000 34.31000 210 GLU A O 1
ATOM 3451 N N . GLU A 1 211 ? -27.74100 -15.60800 -40.63200 1.000 31.50000 211 GLU A N 1
ATOM 3452 C CA . GLU A 1 211 ? -26.54700 -14.79100 -40.74800 1.000 31.27000 211 GLU A CA 1
ATOM 3453 C C . GLU A 1 211 ? -25.69600 -14.86500 -39.50400 1.000 29.37000 211 GLU A C 1
ATOM 3454 O O . GLU A 1 211 ? -24.46300 -14.81800 -39.59400 1.000 29.05000 211 GLU A O 1
ATOM 3466 N N . ILE A 1 212 ? -26.32500 -14.93500 -38.32700 1.000 31.12000 212 ILE A N 1
ATOM 3467 C CA . ILE A 1 212 ? -25.55000 -15.11400 -37.10400 1.000 26.60000 212 ILE A CA 1
ATOM 3468 C C . ILE A 1 212 ? -24.85300 -16.47800 -37.11700 1.000 32.44000 212 ILE A C 1
ATOM 3469 O O . ILE A 1 212 ? -23.65600 -16.58300 -36.83800 1.000 31.90000 212 ILE A O 1
ATOM 3485 N N . LEU A 1 213 ? -25.58000 -17.53900 -37.45500 1.000 29.95000 213 LEU A N 1
ATOM 3486 C CA . LEU A 1 213 ? -24.95000 -18.85300 -37.47000 1.000 31.55000 213 LEU A CA 1
ATOM 3487 C C . LEU A 1 213 ? -23.81900 -18.91500 -38.49400 1.000 34.75000 213 LEU A C 1
ATOM 3488 O O . LEU A 1 213 ? -22.78400 -19.54100 -38.24400 1.000 32.64000 213 LEU A O 1
ATOM 3504 N N . LYS A 1 214 ? -23.97300 -18.25000 -39.63900 1.000 32.75000 214 LYS A N 1
ATOM 3505 C CA . LYS A 1 214 ? -22.85900 -18.24000 -40.59500 1.000 31.25000 214 LYS A CA 1
ATOM 3506 C C . LYS A 1 214 ? -21.64500 -17.48800 -40.07200 1.000 36.84000 214 LYS A C 1
ATOM 3507 O O . LYS A 1 214 ? -20.52800 -17.71600 -40.55100 1.000 32.42000 214 LYS A O 1
ATOM 3526 N N . ALA A 1 215 ? -21.81800 -16.61500 -39.08800 1.000 31.50000 215 ALA A N 1
ATOM 3527 C CA . ALA A 1 215 ? -20.71100 -15.86400 -38.52400 1.000 28.49000 215 ALA A CA 1
ATOM 3528 C C . ALA A 1 215 ? -19.97100 -16.62100 -37.42200 1.000 30.04000 215 ALA A C 1
ATOM 3529 O O . ALA A 1 215 ? -18.99500 -16.09700 -36.85700 1.000 30.38000 215 ALA A O 1
ATOM 3536 N N . GLN A 1 216 ? -20.38500 -17.84300 -37.10400 1.000 31.62000 216 GLN A N 1
ATOM 3537 C CA . GLN A 1 216 ? -19.74600 -18.55300 -36.00200 1.000 29.01000 216 GLN A CA 1
ATOM 3538 C C . GLN A 1 216 ? -18.31200 -18.84300 -36.37800 1.000 34.14000 216 GLN A C 1
ATOM 3539 O O . GLN A 1 216 ? -18.04800 -19.29300 -37.49200 1.000 33.33000 216 GLN A O 1
ATOM 3553 N N . THR A 1 217 ? -17.38500 -18.55300 -35.47600 1.000 29.88000 217 THR A N 1
ATOM 3554 C CA . THR A 1 217 ? -15.96600 -18.74600 -35.75600 1.000 31.66000 217 THR A CA 1
ATOM 3555 C C . THR A 1 217 ? -15.58300 -20.18000 -35.42400 1.000 40.61000 217 THR A C 1
ATOM 3556 O O . THR A 1 217 ? -16.36000 -20.90600 -34.81000 1.000 32.36000 217 THR A O 1
ATOM 3567 N N . PRO A 1 218 ? -14.38800 -20.62800 -35.82700 1.000 42.80000 218 PRO A N 1
ATOM 3568 C CA . PRO A 1 218 ? -13.96700 -21.99400 -35.44400 1.000 40.31000 218 PRO A CA 1
ATOM 3569 C C . PRO A 1 218 ? -13.92300 -22.20300 -33.94400 1.000 44.28000 218 PRO A C 1
ATOM 3570 O O . PRO A 1 218 ? -14.25500 -23.29600 -33.46800 1.000 43.91000 218 PRO A O 1
ATOM 3581 N N . GLU A 1 219 ? -13.54700 -21.17900 -33.17900 1.000 43.33000 219 GLU A N 1
ATOM 3582 C CA . GLU A 1 219 ? -13.53400 -21.30800 -31.73100 1.000 42.13000 219 GLU A CA 1
ATOM 3583 C C . GLU A 1 219 ? -14.93300 -21.39500 -31.14900 1.000 39.09000 219 GLU A C 1
ATOM 3584 O O . GLU A 1 219 ? -15.08500 -21.85100 -30.01800 1.000 38.82000 219 GLU A O 1
ATOM 3596 N N . GLY A 1 220 ? -15.94700 -20.95600 -31.87900 1.000 34.11000 220 GLY A N 1
ATOM 3597 C CA . GLY A 1 220 ? -17.31900 -21.11900 -31.45700 1.000 32.02000 220 GLY A CA 1
ATOM 3598 C C . GLY A 1 220 ? -18.06600 -19.82300 -31.18900 1.000 36.83000 220 GLY A C 1
ATOM 3599 O O . GLY A 1 220 ? -19.27600 -19.87200 -30.97100 1.000 30.49000 220 GLY A O 1
ATOM 3603 N N . HIS A 1 221 ? -17.39000 -18.67800 -31.17600 1.000 32.57000 221 HIS A N 1
ATOM 3604 C CA . HIS A 1 221 ? -18.07200 -17.40900 -30.94100 1.000 31.45000 221 HIS A CA 1
ATOM 3605 C C . HIS A 1 221 ? -18.86000 -16.98800 -32.17200 1.000 32.44000 221 HIS A C 1
ATOM 3606 O O . HIS A 1 221 ? -18.58200 -17.41000 -33.29800 1.000 30.95000 221 HIS A O 1
ATOM 3620 N N . PHE A 1 222 ? -19.90100 -16.18300 -31.95400 1.000 29.50000 222 PHE A N 1
ATOM 3621 C CA . PHE A 1 222 ? -20.66500 -15.64400 -33.08400 1.000 29.98000 222 PHE A CA 1
ATOM 3622 C C . PHE A 1 222 ? -20.05100 -14.28800 -33.41000 1.000 32.18000 222 PHE A C 1
ATOM 3623 O O . PHE A 1 222 ? -20.34000 -13.29300 -32.74700 1.000 28.21000 222 PHE A O 1
ATOM 3640 N N . GLY A 1 223 ? -19.19100 -14.24800 -34.42100 1.000 30.79000 223 GLY A N 1
ATOM 3641 C CA . GLY A 1 223 ? -18.51900 -13.01100 -34.77900 1.000 31.57000 223 GLY A CA 1
ATOM 3642 C C . GLY A 1 223 ? -17.26800 -12.80700 -33.95400 1.000 34.19000 223 GLY A C 1
ATOM 3643 O O . GLY A 1 223 ? -16.17200 -12.98800 -34.46700 1.000 29.32000 223 GLY A O 1
ATOM 3647 N N . ASN A 1 224 ? -17.40500 -12.44500 -32.67600 1.000 27.08000 224 ASN A N 1
ATOM 3648 C CA . ASN A 1 224 ? -16.28800 -12.43400 -31.74900 1.000 25.79000 224 ASN A CA 1
ATOM 3649 C C . ASN A 1 224 ? -16.84600 -12.63200 -30.34000 1.000 26.09000 224 ASN A C 1
ATOM 3650 O O . ASN A 1 224 ? -18.05400 -12.71100 -30.13800 1.000 27.34000 224 ASN A O 1
ATOM 3661 N N . VAL A 1 225 ? -15.94600 -12.72100 -29.37200 1.000 26.03000 225 VAL A N 1
ATOM 3662 C CA . VAL A 1 225 ? -16.33800 -13.06700 -28.00900 1.000 28.25000 225 VAL A CA 1
ATOM 3663 C C . VAL A 1 225 ? -17.36200 -12.09000 -27.42700 1.000 32.41000 225 VAL A C 1
ATOM 3664 O O . VAL A 1 225 ? -18.17800 -12.47100 -26.57100 1.000 28.10000 225 VAL A O 1
ATOM 3677 N N . TYR A 1 226 ? -17.30200 -10.81700 -27.82500 1.000 27.75000 226 TYR A N 1
ATOM 3678 C CA . TYR A 1 226 ? -18.14700 -9.77600 -27.27100 1.000 23.92000 226 TYR A CA 1
ATOM 3679 C C . TYR A 1 226 ? -19.43000 -9.60800 -28.05200 1.000 25.36000 226 TYR A C 1
ATOM 3680 O O . TYR A 1 226 ? -20.34700 -8.96300 -27.55200 1.000 25.61000 226 TYR A O 1
ATOM 3698 N N . SER A 1 227 ? -19.55400 -10.24000 -29.23000 1.000 22.99000 227 SER A N 1
ATOM 3699 C CA . SER A 1 227 ? -20.82700 -10.33300 -29.91700 1.000 23.51000 227 SER A CA 1
ATOM 3700 C C . SER A 1 227 ? -21.64700 -11.53200 -29.47000 1.000 28.55000 227 SER A C 1
ATOM 3701 O O . SER A 1 227 ? -22.86600 -11.54600 -29.68400 1.000 24.20000 227 SER A O 1
ATOM 3709 N N . THR A 1 228 ? -20.99400 -12.56500 -28.93300 1.000 24.88000 228 THR A N 1
ATOM 3710 C CA . THR A 1 228 ? -21.71500 -13.78100 -28.56800 1.000 26.89000 228 THR A CA 1
ATOM 3711 C C . THR A 1 228 ? -22.83500 -13.55400 -27.55400 1.000 21.41000 228 THR A C 1
ATOM 3712 O O . THR A 1 228 ? -23.90200 -14.16600 -27.71600 1.000 25.85000 228 THR A O 1
ATOM 3723 N N . PRO A 1 229 ? -22.70900 -12.67900 -26.57200 1.000 21.58000 229 PRO A N 1
ATOM 3724 C CA . PRO A 1 229 ? -23.82800 -12.53100 -25.60900 1.000 25.64000 229 PRO A CA 1
ATOM 3725 C C . PRO A 1 229 ? -25.12300 -12.05200 -26.25200 1.000 27.59000 229 PRO A C 1
ATOM 3726 O O . PRO A 1 229 ? -26.16100 -12.71000 -26.12400 1.000 24.16000 229 PRO A O 1
ATOM 3737 N N . LEU A 1 230 ? -25.10200 -10.96900 -27.02600 1.000 27.20000 230 LEU A N 1
ATOM 3738 C CA . LEU A 1 230 ? -26.35600 -10.60800 -27.65100 1.000 22.88000 230 LEU A CA 1
ATOM 3739 C C . LEU A 1 230 ? -26.78000 -11.59300 -28.72400 1.000 22.34000 230 LEU A C 1
ATOM 3740 O O . LEU A 1 230 ? -27.97600 -11.74200 -28.96300 1.000 24.63000 230 LEU A O 1
ATOM 3756 N N . ALA A 1 231 ? -25.83500 -12.19100 -29.45400 1.000 24.05000 231 ALA A N 1
ATOM 3757 C CA . ALA A 1 231 ? -26.22000 -13.19800 -30.43800 1.000 23.93000 231 ALA A CA 1
ATOM 3758 C C . ALA A 1 231 ? -26.99900 -14.31800 -29.75800 1.000 23.43000 231 ALA A C 1
ATOM 3759 O O . ALA A 1 231 ? -28.01600 -14.79000 -30.27200 1.000 25.58000 231 ALA A O 1
ATOM 3766 N N . LEU A 1 232 ? -26.51600 -14.76700 -28.60600 1.000 26.97000 232 LEU A N 1
ATOM 3767 C CA . LEU A 1 232 ? -27.22600 -15.83000 -27.89200 1.000 26.34000 232 LEU A CA 1
ATOM 3768 C C . LEU A 1 232 ? -28.58100 -15.36100 -27.39700 1.000 25.25000 232 LEU A C 1
ATOM 3769 O O . LEU A 1 232 ? -29.57100 -16.09400 -27.51500 1.000 27.92000 232 LEU A O 1
ATOM 3785 N N . GLN A 1 233 ? -28.66600 -14.13300 -26.86200 1.000 25.98000 233 GLN A N 1
ATOM 3786 C CA . GLN A 1 233 ? -29.97700 -13.61800 -26.46900 1.000 27.68000 233 GLN A CA 1
ATOM 3787 C C . GLN A 1 233 ? -30.97500 -13.71500 -27.62200 1.000 26.41000 233 GLN A C 1
ATOM 3788 O O . GLN A 1 233 ? -32.09600 -14.18500 -27.43700 1.000 26.21000 233 GLN A O 1
ATOM 3802 N N . PHE A 1 234 ? -30.59100 -13.30100 -28.83500 1.000 24.53000 234 PHE A N 1
ATOM 3803 C CA . PHE A 1 234 ? -31.53600 -13.41400 -29.94900 1.000 25.81000 234 PHE A CA 1
ATOM 3804 C C . PHE A 1 234 ? -31.84800 -14.88500 -30.27200 1.000 25.92000 234 PHE A C 1
ATOM 3805 O O . PHE A 1 234 ? -33.01000 -15.27600 -30.48800 1.000 25.90000 234 PHE A O 1
ATOM 3822 N N . LEU A 1 235 ? -30.81300 -15.71100 -30.34400 1.000 24.35000 235 LEU A N 1
ATOM 3823 C CA . LEU A 1 235 ? -31.02800 -17.08900 -30.79300 1.000 28.91000 235 LEU A CA 1
ATOM 3824 C C . LEU A 1 235 ? -31.90600 -17.86500 -29.82200 1.000 28.82000 235 LEU A C 1
ATOM 3825 O O . LEU A 1 235 ? -32.72400 -18.68700 -30.24100 1.000 29.88000 235 LEU A O 1
ATOM 3841 N N . MET A 1 236 ? -31.81200 -17.55400 -28.54400 1.000 29.21000 236 MET A N 1
ATOM 3842 C CA . MET A 1 236 ? -32.63000 -18.23400 -27.54200 1.000 32.43000 236 MET A CA 1
ATOM 3843 C C . MET A 1 236 ? -34.11800 -17.95400 -27.69000 1.000 36.88000 236 MET A C 1
ATOM 3844 O O . MET A 1 236 ? -34.90600 -18.66100 -27.07000 1.000 34.29000 236 MET A O 1
ATOM 3858 N N . THR A 1 237 ? -34.54600 -16.97500 -28.50200 1.000 31.21000 237 THR A N 1
ATOM 3859 C CA . THR A 1 237 ? -35.94000 -16.52700 -28.42700 1.000 35.28000 237 THR A CA 1
ATOM 3860 C C . THR A 1 237 ? -36.87800 -17.12800 -29.46100 1.000 39.67000 237 THR A C 1
ATOM 3861 O O . THR A 1 237 ? -38.10100 -16.93100 -29.32700 1.000 40.32000 237 THR A O 1
ATOM 3872 N N . SER A 1 238 ? -36.36100 -17.78000 -30.50600 1.000 42.55000 238 SER A N 1
ATOM 3873 C CA . SER A 1 238 ? -37.19500 -18.53100 -31.44800 1.000 40.97000 238 SER A CA 1
ATOM 3874 C C . SER A 1 238 ? -36.53000 -19.84800 -31.85300 1.000 47.34000 238 SER A C 1
ATOM 3875 O O . SER A 1 238 ? -35.29700 -19.92700 -31.93200 1.000 40.97000 238 SER A O 1
ATOM 3883 N N . PRO A 1 239 ? -37.32100 -20.87700 -32.15800 1.000 44.25000 239 PRO A N 1
ATOM 3884 C CA . PRO A 1 239 ? -36.74000 -22.06400 -32.79700 1.000 49.06000 239 PRO A CA 1
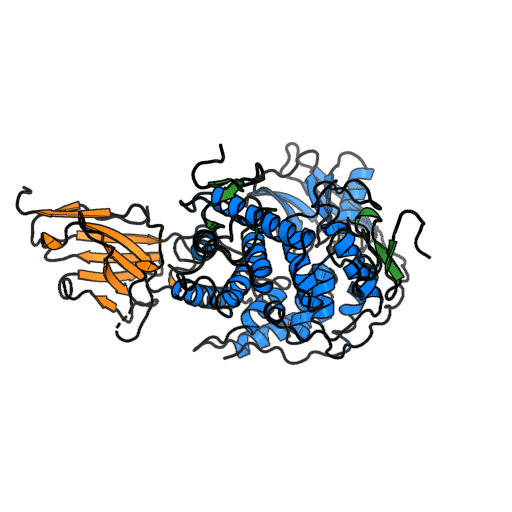ATOM 3885 C C . PRO A 1 239 ? -36.31300 -21.74600 -34.22200 1.000 46.42000 239 PRO A C 1
ATOM 3886 O O . PRO A 1 239 ? -36.71500 -20.74900 -34.82700 1.000 43.70000 239 PRO A O 1
ATOM 3897 N N . MET A 1 240 ? -35.45300 -22.60900 -34.74700 1.000 49.94000 240 MET A N 1
ATOM 3898 C CA . MET A 1 240 ? -34.91900 -22.47700 -36.09800 1.000 56.20000 240 MET A CA 1
ATOM 3899 C C . MET A 1 240 ? -35.19000 -23.80100 -36.79600 1.000 57.13000 240 MET A C 1
ATOM 3900 O O . MET A 1 240 ? -34.52700 -24.79900 -36.49900 1.000 55.24000 240 MET A O 1
ATOM 3914 N N . ARG A 1 241 ? -36.17700 -23.82700 -37.68800 1.000 66.49000 241 ARG A N 1
ATOM 3915 C CA . ARG A 1 241 ? -36.59500 -25.09800 -38.26800 1.000 79.14000 241 ARG A CA 1
ATOM 3916 C C . ARG A 1 241 ? -35.50500 -25.62900 -39.18400 1.000 67.35000 241 ARG A C 1
ATOM 3917 O O . ARG A 1 241 ? -34.96700 -24.88600 -40.00400 1.000 53.05000 241 ARG A O 1
ATOM 3926 N N . GLY A 1 242 ? -35.14000 -26.90000 -38.99600 1.000 75.96000 242 GLY A N 1
ATOM 3927 C CA . GLY A 1 242 ? -34.25200 -27.58000 -39.91700 1.000 66.43000 242 GLY A CA 1
ATOM 3928 C C . GLY A 1 242 ? -32.79900 -27.18700 -39.82800 1.000 66.94000 242 GLY A C 1
ATOM 3929 O O . GLY A 1 242 ? -32.05300 -27.41800 -40.77800 1.000 63.32000 242 GLY A O 1
ATOM 3933 N N . ALA A 1 243 ? -32.37300 -26.59500 -38.71800 1.000 69.49000 243 ALA A N 1
ATOM 3934 C CA . ALA A 1 243 ? -30.98700 -26.20400 -38.51600 1.000 59.78000 243 ALA A CA 1
ATOM 3935 C C . ALA A 1 243 ? -30.46300 -26.86600 -37.25100 1.000 58.29000 243 ALA A C 1
ATOM 3936 O O . ALA A 1 243 ? -31.23400 -27.33500 -36.40600 1.000 63.05000 243 ALA A O 1
ATOM 3943 N N . GLU A 1 244 ? -29.14000 -26.87800 -37.12200 1.000 52.77000 244 GLU A N 1
ATOM 3944 C CA . GLU A 1 244 ? -28.46900 -27.40700 -35.93500 1.000 53.08000 244 GLU A CA 1
ATOM 3945 C C . GLU A 1 244 ? -28.16400 -26.26900 -34.95500 1.000 38.04000 244 GLU A C 1
ATOM 3946 O O . GLU A 1 244 ? -27.02400 -26.00500 -34.54000 1.000 42.53000 244 GLU A O 1
ATOM 3958 N N . LEU A 1 245 ? -29.24200 -25.59300 -34.55500 1.000 40.43000 245 LEU A N 1
ATOM 3959 C CA . LEU A 1 245 ? -29.11100 -24.48200 -33.61600 1.000 37.56000 245 LEU A CA 1
ATOM 3960 C C . LEU A 1 245 ? -28.62300 -24.96000 -32.25600 1.000 39.35000 245 LEU A C 1
ATOM 3961 O O . LEU A 1 245 ? -27.78000 -24.31100 -31.62400 1.000 34.18000 245 LEU A O 1
ATOM 3977 N N . GLY A 1 246 ? -29.10700 -26.11100 -31.79500 1.000 39.23000 246 GLY A N 1
ATOM 3978 C CA . GLY A 1 246 ? -28.68900 -26.57800 -30.48400 1.000 38.76000 246 GLY A CA 1
ATOM 3979 C C . GLY A 1 246 ? -27.18900 -26.79200 -30.38300 1.000 34.40000 246 GLY A C 1
ATOM 3980 O O . GLY A 1 246 ? -26.55200 -26.36100 -29.42700 1.000 32.59000 246 GLY A O 1
ATOM 3984 N N . THR A 1 247 ? -26.60300 -27.48500 -31.36700 1.000 32.49000 247 THR A N 1
ATOM 3985 C CA . THR A 1 247 ? -25.16100 -27.68200 -31.32800 1.000 35.11000 247 THR A CA 1
ATOM 3986 C C . THR A 1 247 ? -24.41900 -26.37900 -31.56900 1.000 35.52000 247 THR A C 1
ATOM 3987 O O . THR A 1 247 ? -23.35000 -26.17400 -30.99000 1.000 33.46000 247 THR A O 1
ATOM 3998 N N . ALA A 1 248 ? -24.95000 -25.48500 -32.41200 1.000 31.45000 248 ALA A N 1
ATOM 3999 C CA . ALA A 1 248 ? -24.28900 -24.18700 -32.57000 1.000 30.13000 248 ALA A CA 1
ATOM 4000 C C . ALA A 1 248 ? -24.19000 -23.46900 -31.23000 1.000 24.80000 248 ALA A C 1
ATOM 4001 O O . ALA A 1 248 ? -23.13000 -22.96900 -30.85600 1.000 31.75000 248 ALA A O 1
ATOM 4008 N N . CYS A 1 249 ? -25.28100 -23.44300 -30.46500 1.000 28.98000 249 CYS A N 1
ATOM 4009 C CA . CYS A 1 249 ? -25.21900 -22.75400 -29.17100 1.000 30.01000 249 CYS A CA 1
ATOM 4010 C C . CYS A 1 249 ? -24.35500 -23.48100 -28.14700 1.000 31.14000 249 CYS A C 1
ATOM 4011 O O . CYS A 1 249 ? -23.70500 -22.83200 -27.30800 1.000 28.46000 249 CYS A O 1
ATOM 4018 N N . LEU A 1 250 ? -24.27900 -24.81200 -28.21200 1.000 31.08000 250 LEU A N 1
ATOM 4019 C CA . LEU A 1 250 ? -23.37000 -25.50200 -27.30300 1.000 28.63000 250 LEU A CA 1
ATOM 4020 C C . LEU A 1 250 ? -21.92100 -25.17100 -27.62000 1.000 27.35000 250 LEU A C 1
ATOM 4021 O O . LEU A 1 250 ? -21.09800 -25.06000 -26.70900 1.000 29.53000 250 LEU A O 1
ATOM 4037 N N . LYS A 1 251 ? -21.60300 -25.01200 -28.89300 1.000 30.28000 251 LYS A N 1
ATOM 4038 C CA . LYS A 1 251 ? -20.24700 -24.62000 -29.33800 1.000 35.17000 251 LYS A CA 1
ATOM 4039 C C . LYS A 1 251 ? -19.95200 -23.22300 -28.79900 1.000 34.30000 251 LYS A C 1
ATOM 4040 O O . LYS A 1 251 ? -18.86400 -22.99300 -28.40700 1.000 34.18000 251 LYS A O 1
ATOM 4059 N N . ALA A 1 252 ? -20.93000 -22.32700 -28.78500 1.000 33.23000 252 ALA A N 1
ATOM 4060 C CA . ALA A 1 252 ? -20.74100 -20.98100 -28.24900 1.000 33.40000 252 ALA A CA 1
ATOM 4061 C C . ALA A 1 252 ? -20.55000 -21.00900 -26.74500 1.000 26.73000 252 ALA A C 1
ATOM 4062 O O . ALA A 1 252 ? -19.78300 -20.21500 -26.19500 1.000 31.42000 252 ALA A O 1
ATOM 4069 N N . ARG A 1 253 ? -21.25800 -21.90900 -26.04800 1.000 30.44000 253 ARG A N 1
ATOM 4070 C CA . ARG A 1 253 ? -21.04100 -22.05200 -24.61100 1.000 30.13000 253 ARG A CA 1
ATOM 4071 C C . ARG A 1 253 ? -19.60500 -22.45500 -24.30800 1.000 32.34000 253 ARG A C 1
ATOM 4072 O O . ARG A 1 253 ? -18.99200 -21.94100 -23.36500 1.000 28.46000 253 ARG A O 1
ATOM 4093 N N . VAL A 1 254 ? -19.04600 -23.37100 -25.10500 1.000 32.73000 254 VAL A N 1
ATOM 4094 C CA . VAL A 1 254 ? -17.64800 -23.76900 -24.93200 1.000 30.90000 254 VAL A CA 1
ATOM 4095 C C . VAL A 1 254 ? -16.73400 -22.56800 -25.08000 1.000 33.92000 254 VAL A C 1
ATOM 4096 O O . VAL A 1 254 ? -15.80400 -22.35400 -24.28700 1.000 32.44000 254 VAL A O 1
ATOM 4109 N N . ALA A 1 255 ? -16.94900 -21.80500 -26.14100 1.000 32.42000 255 ALA A N 1
ATOM 4110 C CA . ALA A 1 255 ? -16.12800 -20.63400 -26.40800 1.000 31.09000 255 ALA A CA 1
ATOM 4111 C C . ALA A 1 255 ? -16.25700 -19.62400 -25.28500 1.000 27.42000 255 ALA A C 1
ATOM 4112 O O . ALA A 1 255 ? -15.26700 -19.02400 -24.85900 1.000 30.93000 255 ALA A O 1
ATOM 4119 N N . LEU A 1 256 ? -17.47100 -19.44600 -24.76700 1.000 32.35000 256 LEU A N 1
ATOM 4120 C CA . LEU A 1 256 ? -17.66200 -18.51100 -23.66300 1.000 34.11000 256 LEU A CA 1
ATOM 4121 C C . LEU A 1 256 ? -16.96600 -18.98600 -22.39900 1.000 31.96000 256 LEU A C 1
ATOM 4122 O O . LEU A 1 256 ? -16.36600 -18.18800 -21.66800 1.000 32.01000 256 LEU A O 1
ATOM 4138 N N . LEU A 1 257 ? -17.05500 -20.28100 -22.10900 1.000 34.35000 257 LEU A N 1
ATOM 4139 C CA . LEU A 1 257 ? -16.36600 -20.80000 -20.93400 1.000 34.41000 257 LEU A CA 1
ATOM 4140 C C . LEU A 1 257 ? -14.87100 -20.53700 -21.01700 1.000 32.12000 257 LEU A C 1
ATOM 4141 O O . LEU A 1 257 ? -14.24700 -20.11300 -20.03700 1.000 38.68000 257 LEU A O 1
ATOM 4157 N N . ALA A 1 258 ? -14.26700 -20.79400 -22.18200 1.000 32.97000 258 ALA A N 1
ATOM 4158 C CA . ALA A 1 258 ? -12.84300 -20.52800 -22.34200 1.000 38.39000 258 ALA A CA 1
ATOM 4159 C C . ALA A 1 258 ? -12.55300 -19.04200 -22.16000 1.000 39.23000 258 ALA A C 1
ATOM 4160 O O . ALA A 1 258 ? -11.66200 -18.65300 -21.39100 1.000 34.78000 258 ALA A O 1
ATOM 4167 N N . SER A 1 259 ? -13.34400 -18.18600 -22.81400 1.000 36.99000 259 SER A N 1
ATOM 4168 C CA . SER A 1 259 ? -13.11200 -16.75000 -22.69500 1.000 32.77000 259 SER A CA 1
ATOM 4169 C C . SER A 1 259 ? -13.29900 -16.26400 -21.27200 1.000 31.54000 259 SER A C 1
ATOM 4170 O O . SER A 1 259 ? -12.52700 -15.42800 -20.78500 1.000 37.31000 259 SER A O 1
ATOM 4178 N N . LEU A 1 260 ? -14.32600 -16.76300 -20.58300 1.000 32.04000 260 LEU A N 1
ATOM 4179 C CA . LEU A 1 260 ? -14.51100 -16.40300 -19.18200 1.000 37.11000 260 LEU A CA 1
ATOM 4180 C C . LEU A 1 260 ? -13.30200 -16.80700 -18.34400 1.000 37.60000 260 LEU A C 1
ATOM 4181 O O . LEU A 1 260 ? -12.78700 -16.01600 -17.54700 1.000 35.08000 260 LEU A O 1
ATOM 4197 N N . GLN A 1 261 ? -12.84600 -18.04800 -18.49400 1.000 40.15000 261 GLN A N 1
ATOM 4198 C CA . GLN A 1 261 ? -11.69400 -18.49200 -17.71000 1.000 44.40000 261 GLN A CA 1
ATOM 4199 C C . GLN A 1 261 ? -10.45900 -17.65700 -18.01500 1.000 42.36000 261 GLN A C 1
ATOM 4200 O O . GLN A 1 261 ? -9.60500 -17.47000 -17.13800 1.000 44.86000 261 GLN A O 1
ATOM 4214 N N . ASP A 1 262 ? -10.36400 -17.11300 -19.22700 1.000 39.05000 262 ASP A N 1
ATOM 4215 C CA . ASP A 1 262 ? -9.23300 -16.28800 -19.64000 1.000 43.42000 262 ASP A CA 1
ATOM 4216 C C . ASP A 1 262 ? -9.37600 -14.81200 -19.24800 1.000 43.15000 262 ASP A C 1
ATOM 4217 O O . ASP A 1 262 ? -8.53300 -14.00400 -19.62900 1.000 47.08000 262 ASP A O 1
ATOM 4226 N N . GLY A 1 263 ? -10.40700 -14.43600 -18.50200 1.000 37.82000 263 GLY A N 1
ATOM 4227 C CA . GLY A 1 263 ? -10.53200 -13.06100 -18.06300 1.000 42.42000 263 GLY A CA 1
ATOM 4228 C C . GLY A 1 263 ? -11.10700 -12.09200 -19.07700 1.000 38.62000 263 GLY A C 1
ATOM 4229 O O . GLY A 1 263 ? -10.99900 -10.88100 -18.88400 1.000 35.61000 263 GLY A O 1
ATOM 4233 N N . ALA A 1 264 ? -11.75800 -12.59400 -20.12100 1.000 30.98000 264 ALA A N 1
ATOM 4234 C CA . ALA A 1 264 ? -12.25400 -11.74000 -21.18700 1.000 35.13000 264 ALA A CA 1
ATOM 4235 C C . ALA A 1 264 ? -13.37500 -10.81400 -20.72700 1.000 39.79000 264 ALA A C 1
ATOM 4236 O O . ALA A 1 264 ? -13.56800 -9.75600 -21.32800 1.000 32.20000 264 ALA A O 1
ATOM 4243 N N . PHE A 1 265 ? -14.14700 -11.17700 -19.69800 1.000 30.56000 265 PHE A N 1
ATOM 4244 C CA . PHE A 1 265 ? -15.31400 -10.36200 -19.35200 1.000 34.05000 265 PHE A CA 1
ATOM 4245 C C . PHE A 1 265 ? -15.08700 -9.57200 -18.06600 1.000 35.26000 265 PHE A C 1
ATOM 4246 O O . PHE A 1 265 ? -15.45900 -10.00000 -16.97300 1.000 37.52000 265 PHE A O 1
ATOM 4263 N N . GLN A 1 266 ? -14.51500 -8.38200 -18.21500 1.000 33.31000 266 GLN A N 1
ATOM 4264 C CA . GLN A 1 266 ? -14.37100 -7.44800 -17.10600 1.000 34.91000 266 GLN A CA 1
ATOM 4265 C C . GLN A 1 266 ? -15.09700 -6.13800 -17.32400 1.000 35.51000 266 GLN A C 1
ATOM 4266 O O . GLN A 1 266 ? -15.26200 -5.37500 -16.36900 1.000 33.99000 266 GLN A O 1
ATOM 4280 N N . ASN A 1 267 ? -15.54100 -5.86200 -18.54700 1.000 31.43000 267 ASN A N 1
ATOM 4281 C CA . ASN A 1 267 ? -16.26500 -4.64100 -18.85100 1.000 30.37000 267 ASN A CA 1
ATOM 4282 C C . ASN A 1 267 ? -17.71900 -4.74700 -18.39100 1.000 24.07000 267 ASN A C 1
ATOM 4283 O O . ASN A 1 267 ? -18.39800 -5.72100 -18.70700 1.000 26.41000 267 ASN A O 1
ATOM 4294 N N . ALA A 1 268 ? -18.20100 -3.73700 -17.66800 1.000 27.45000 268 ALA A N 1
ATOM 4295 C CA . ALA A 1 268 ? -19.52100 -3.83300 -17.04700 1.000 29.82000 268 ALA A CA 1
ATOM 4296 C C . ALA A 1 268 ? -20.62200 -3.97800 -18.08500 1.000 27.51000 268 ALA A C 1
ATOM 4297 O O . ALA A 1 268 ? -21.53200 -4.78900 -17.91200 1.000 23.79000 268 ALA A O 1
ATOM 4304 N N . LEU A 1 269 ? -20.56300 -3.21200 -19.18400 1.000 25.54000 269 LEU A N 1
ATOM 4305 C CA . LEU A 1 269 ? -21.60000 -3.35500 -20.19900 1.000 24.58000 269 LEU A CA 1
ATOM 4306 C C . LEU A 1 269 ? -21.59500 -4.76100 -20.80500 1.000 21.97000 269 LEU A C 1
ATOM 4307 O O . LEU A 1 269 ? -22.65900 -5.35800 -21.02900 1.000 23.78000 269 LEU A O 1
ATOM 4323 N N . MET A 1 270 ? -20.42200 -5.29400 -21.11200 1.000 23.68000 270 MET A N 1
ATOM 4324 C CA . MET A 1 270 ? -20.36600 -6.65200 -21.65200 1.000 26.25000 270 MET A CA 1
ATOM 4325 C C . MET A 1 270 ? -20.90000 -7.68200 -20.65300 1.000 25.69000 270 MET A C 1
ATOM 4326 O O . MET A 1 270 ? -21.63900 -8.59900 -21.03000 1.000 23.05000 270 MET A O 1
ATOM 4340 N N . ILE A 1 271 ? -20.52700 -7.54900 -19.38200 1.000 23.40000 271 ILE A N 1
ATOM 4341 C CA . ILE A 1 271 ? -21.10000 -8.43900 -18.36700 1.000 24.36000 271 ILE A CA 1
ATOM 4342 C C . ILE A 1 271 ? -22.61100 -8.31300 -18.33600 1.000 22.82000 271 ILE A C 1
ATOM 4343 O O . ILE A 1 271 ? -23.33500 -9.32000 -18.22300 1.000 26.45000 271 ILE A O 1
ATOM 4359 N N . SER A 1 272 ? -23.12400 -7.08500 -18.48200 1.000 24.77000 272 SER A N 1
ATOM 4360 C CA . SER A 1 272 ? -24.56900 -6.87800 -18.38900 1.000 20.61000 272 SER A CA 1
ATOM 4361 C C . SER A 1 272 ? -25.29500 -7.53600 -19.54000 1.000 26.02000 272 SER A C 1
ATOM 4362 O O . SER A 1 272 ? -26.46800 -7.88400 -19.39400 1.000 21.91000 272 SER A O 1
ATOM 4370 N N . GLN A 1 273 ? -24.63500 -7.71400 -20.69500 1.000 22.34000 273 GLN A N 1
ATOM 4371 C CA . GLN A 1 273 ? -25.29100 -8.38200 -21.82000 1.000 23.08000 273 GLN A CA 1
ATOM 4372 C C . GLN A 1 273 ? -25.24800 -9.91500 -21.70400 1.000 23.51000 273 GLN A C 1
ATOM 4373 O O . GLN A 1 273 ? -26.09200 -10.60200 -22.28400 1.000 24.00000 273 GLN A O 1
ATOM 4387 N N . LEU A 1 274 ? -24.27900 -10.43800 -20.97000 1.000 24.21000 274 LEU A N 1
ATOM 4388 C CA . LEU A 1 274 ? -24.04300 -11.86500 -20.79100 1.000 23.96000 274 LEU A CA 1
ATOM 4389 C C . LEU A 1 274 ? -24.80700 -12.46600 -19.61100 1.000 21.80000 274 LEU A C 1
ATOM 4390 O O . LEU A 1 274 ? -25.32300 -13.58400 -19.71100 1.000 25.75000 274 LEU A O 1
ATOM 4406 N N . LEU A 1 275 ? -24.89600 -11.75600 -18.50100 1.000 24.41000 275 LEU A N 1
ATOM 4407 C CA . LEU A 1 275 ? -25.57300 -12.33200 -17.33600 1.000 26.77000 275 LEU A CA 1
ATOM 4408 C C . LEU A 1 275 ? -26.99100 -12.82500 -17.63400 1.000 30.15000 275 LEU A C 1
ATOM 4409 O O . LEU A 1 275 ? -27.34300 -13.92000 -17.15300 1.000 29.62000 275 LEU A O 1
ATOM 4425 N N . PRO A 1 276 ? -27.84600 -12.12600 -18.40100 1.000 25.93000 276 PRO A N 1
ATOM 4426 C CA . PRO A 1 276 ? -29.15200 -12.72700 -18.68800 1.000 24.52000 276 PRO A CA 1
ATOM 4427 C C . PRO A 1 276 ? -29.02600 -14.11000 -19.30400 1.000 29.28000 276 PRO A C 1
ATOM 4428 O O . PRO A 1 276 ? -29.72300 -15.05600 -18.89100 1.000 25.56000 276 PRO A O 1
ATOM 4439 N N . VAL A 1 277 ? -28.14300 -14.25400 -20.28600 1.000 25.23000 277 VAL A N 1
ATOM 4440 C CA . VAL A 1 277 ? -27.98700 -15.54100 -20.96000 1.000 26.90000 277 VAL A CA 1
ATOM 4441 C C . VAL A 1 277 ? -27.65700 -16.63900 -19.95200 1.000 25.40000 277 VAL A C 1
ATOM 4442 O O . VAL A 1 277 ? -28.15600 -17.76700 -20.05300 1.000 27.82000 277 VAL A O 1
ATOM 4455 N N . LEU A 1 278 ? -26.74400 -16.35900 -19.03600 1.000 28.57000 278 LEU A N 1
ATOM 4456 C CA . LEU A 1 278 ? -26.36000 -17.32800 -18.01800 1.000 28.77000 278 LEU A CA 1
ATOM 4457 C C . LEU A 1 278 ? -27.46600 -17.59600 -16.99200 1.000 31.09000 278 LEU A C 1
ATOM 4458 O O . LEU A 1 278 ? -27.29000 -18.46200 -16.13200 1.000 33.81000 278 LEU A O 1
ATOM 4474 N N . ASN A 1 279 ? -28.61400 -16.93900 -17.10500 1.000 24.45000 279 ASN A N 1
ATOM 4475 C CA . ASN A 1 279 ? -29.78700 -17.21300 -16.28900 1.000 23.70000 279 ASN A CA 1
ATOM 4476 C C . ASN A 1 279 ? -30.94600 -17.64600 -17.17300 1.000 27.43000 279 ASN A C 1
ATOM 4477 O O . ASN A 1 279 ? -32.10300 -17.62400 -16.76300 1.000 26.43000 279 ASN A O 1
ATOM 4488 N N . HIS A 1 280 ? -30.63400 -18.04200 -18.40300 1.000 27.08000 280 HIS A N 1
ATOM 4489 C CA . HIS A 1 280 ? -31.62400 -18.48600 -19.37700 1.000 27.95000 280 HIS A CA 1
ATOM 4490 C C . HIS A 1 280 ? -32.65100 -17.41200 -19.69000 1.000 29.52000 280 HIS A C 1
ATOM 4491 O O . HIS A 1 280 ? -33.79500 -17.72100 -20.04700 1.000 25.87000 280 HIS A O 1
ATOM 4505 N N . LYS A 1 281 ? -32.25200 -16.14900 -19.63400 1.000 27.09000 281 LYS A N 1
ATOM 4506 C CA . LYS A 1 281 ? -33.16700 -15.06000 -19.93400 1.000 25.66000 281 LYS A CA 1
ATOM 4507 C C . LYS A 1 281 ? -32.59000 -14.15900 -21.02900 1.000 26.21000 281 LYS A C 1
ATOM 4508 O O . LYS A 1 281 ? -31.38600 -14.18100 -21.31200 1.000 26.56000 281 LYS A O 1
ATOM 4527 N N . THR A 1 282 ? -33.46400 -13.35400 -21.61200 1.000 29.28000 282 THR A N 1
ATOM 4528 C CA . THR A 1 282 ? -33.06700 -12.38400 -22.62600 1.000 28.97000 282 THR A CA 1
ATOM 4529 C C . THR A 1 282 ? -33.88600 -11.10200 -22.44600 1.000 27.42000 282 THR A C 1
ATOM 4530 O O . THR A 1 282 ? -34.82700 -11.03800 -21.64100 1.000 26.41000 282 THR A O 1
ATOM 4541 N N . TYR A 1 283 ? -33.58600 -10.08500 -23.27300 1.000 22.96000 283 TYR A N 1
ATOM 4542 C CA . TYR A 1 283 ? -34.39900 -8.87000 -23.23500 1.000 23.16000 283 TYR A CA 1
ATOM 4543 C C . TYR A 1 283 ? -35.85300 -9.13700 -23.61900 1.000 21.81000 283 TYR A C 1
ATOM 4544 O O . TYR A 1 283 ? -36.75000 -8.39100 -23.18800 1.000 24.77000 283 TYR A O 1
ATOM 4562 N N . ILE A 1 284 ? -36.13100 -10.20800 -24.37900 1.000 22.64000 284 ILE A N 1
ATOM 4563 C CA . ILE A 1 284 ? -37.52200 -10.51400 -24.72600 1.000 23.46000 284 ILE A CA 1
ATOM 4564 C C . ILE A 1 284 ? -38.32000 -10.98700 -23.50100 1.000 25.12000 284 ILE A C 1
ATOM 4565 O O . ILE A 1 284 ? -39.55600 -10.90900 -23.49200 1.000 24.15000 284 ILE A O 1
ATOM 4581 N N . ASP A 1 285 ? -37.64800 -11.47100 -22.47000 1.000 25.09000 285 ASP A N 1
ATOM 4582 C CA . ASP A 1 285 ? -38.35000 -11.74900 -21.21800 1.000 26.34000 285 ASP A CA 1
ATOM 4583 C C . ASP A 1 285 ? -38.89200 -10.48700 -20.55100 1.000 28.82000 285 ASP A C 1
ATOM 4584 O O . ASP A 1 285 ? -39.68000 -10.60800 -19.61600 1.000 29.51000 285 ASP A O 1
ATOM 4593 N N . LEU A 1 286 ? -38.53300 -9.29400 -21.02700 1.000 24.44000 286 LEU A N 1
ATOM 4594 C CA . LEU A 1 286 ? -39.08000 -8.06800 -20.47200 1.000 25.12000 286 LEU A CA 1
ATOM 4595 C C . LEU A 1 286 ? -40.45600 -7.72900 -21.02300 1.000 23.32000 286 LEU A C 1
ATOM 4596 O O . LEU A 1 286 ? -41.03600 -6.71000 -20.62100 1.000 25.83000 286 LEU A O 1
ATOM 4612 N N . ILE A 1 287 ? -41.02400 -8.55400 -21.91200 1.000 26.55000 287 ILE A N 1
ATOM 4613 C CA . ILE A 1 287 ? -42.39600 -8.30600 -22.32100 1.000 25.75000 287 ILE A CA 1
ATOM 4614 C C . ILE A 1 287 ? -43.34600 -8.55500 -21.15200 1.000 29.25000 287 ILE A C 1
ATOM 4615 O O . ILE A 1 287 ? -44.18900 -7.70800 -20.82700 1.000 27.18000 287 ILE A O 1
ATOM 4631 N N . PHE A 1 288 ? -43.21900 -9.71700 -20.50900 1.000 27.55000 288 PHE A N 1
ATOM 4632 C CA . PHE A 1 288 ? -43.95600 -10.03300 -19.27200 1.000 30.69000 288 PHE A CA 1
ATOM 4633 C C . PHE A 1 288 ? -43.00600 -10.72600 -18.30800 1.000 30.93000 288 PHE A C 1
ATOM 4634 O O . PHE A 1 288 ? -42.96500 -11.95500 -18.22700 1.000 30.65000 288 PHE A O 1
ATOM 4651 N N . PRO A 1 289 ? -42.16600 -9.96700 -17.61400 1.000 26.04000 289 PRO A N 1
ATOM 4652 C CA . PRO A 1 289 ? -41.11000 -10.57100 -16.80500 1.000 29.32000 289 PRO A CA 1
ATOM 4653 C C . PRO A 1 289 ? -41.64500 -11.06800 -15.47200 1.000 32.17000 289 PRO A C 1
ATOM 4654 O O . PRO A 1 289 ? -42.69600 -10.63100 -14.98700 1.000 28.67000 289 PRO A O 1
ATOM 4665 N N . ASP A 1 290 ? -40.90900 -12.01000 -14.88800 1.000 30.04000 290 ASP A N 1
ATOM 4666 C CA . ASP A 1 290 ? -41.08600 -12.35300 -13.46800 1.000 33.93000 290 ASP A CA 1
ATOM 4667 C C . ASP A 1 290 ? -39.94200 -11.69200 -12.71200 1.000 28.84000 290 ASP A C 1
ATOM 4668 O O . ASP A 1 290 ? -38.78500 -12.12300 -12.80100 1.000 34.48000 290 ASP A O 1
ATOM 4677 N N . CYS A 1 291 ? -40.26400 -10.62800 -11.99300 1.000 26.71000 291 CYS A N 1
ATOM 4678 C CA . CYS A 1 291 ? -39.27700 -9.77000 -11.38600 1.000 26.65000 291 CYS A CA 1
ATOM 4679 C C . CYS A 1 291 ? -38.91300 -10.20000 -9.97700 1.000 29.03000 291 CYS A C 1
ATOM 4680 O O . CYS A 1 291 ? -37.97400 -9.65800 -9.41300 1.000 30.79000 291 CYS A O 1
ATOM 4687 N N . LEU A 1 292 ? -39.61200 -11.19000 -9.42300 1.000 34.67000 292 LEU A N 1
ATOM 4688 C CA . LEU A 1 292 ? -39.42200 -11.55500 -8.03400 1.000 33.14000 292 LEU A CA 1
ATOM 4689 C C . LEU A 1 292 ? -38.84700 -12.95300 -7.85500 1.000 44.67000 292 LEU A C 1
ATOM 4690 O O . LEU A 1 292 ? -38.94800 -13.50200 -6.75900 1.000 38.64000 292 LEU A O 1
ATOM 4706 N N . ALA A 1 293 ? -38.21900 -13.52200 -8.88100 1.000 36.67000 293 ALA A N 1
ATOM 4707 C CA . ALA A 1 293 ? -37.52000 -14.79200 -8.71900 1.000 35.94000 293 ALA A CA 1
ATOM 4708 C C . ALA A 1 293 ? -36.37700 -14.65000 -7.70500 1.000 39.96000 293 ALA A C 1
ATOM 4709 O O . ALA A 1 293 ? -35.79700 -13.58100 -7.54000 1.000 32.40000 293 ALA A O 1
ATOM 4716 N N . PRO A 1 294 ? -36.05600 -15.69200 -6.95900 1.000 42.27000 294 PRO A N 1
ATOM 4717 C CA . PRO A 1 294 ? -34.95600 -15.54400 -6.00500 1.000 37.99000 294 PRO A CA 1
ATOM 4718 C C . PRO A 1 294 ? -33.63100 -15.34800 -6.72700 1.000 37.42000 294 PRO A C 1
ATOM 4719 O O . PRO A 1 294 ? -33.37000 -15.95600 -7.77000 1.000 37.90000 294 PRO A O 1
ATOM 4730 N N . ARG A 1 295 ? -32.81400 -14.45200 -6.18600 1.000 31.55000 295 ARG A N 1
ATOM 4731 C CA . ARG A 1 295 ? -31.49200 -14.17100 -6.72900 1.000 33.78000 295 ARG A CA 1
ATOM 4732 C C . ARG A 1 295 ? -30.53600 -14.09900 -5.56700 1.000 29.52000 295 ARG A C 1
ATOM 4733 O O . ARG A 1 295 ? -30.88300 -13.56700 -4.50600 1.000 31.66000 295 ARG A O 1
ATOM 4754 N N . VAL A 1 296 ? -29.33200 -14.61700 -5.78800 1.000 31.34000 296 VAL A N 1
ATOM 4755 C CA . VAL A 1 296 ? -28.30700 -14.72900 -4.76100 1.000 34.72000 296 VAL A CA 1
ATOM 4756 C C . VAL A 1 296 ? -27.67400 -13.37600 -4.50200 1.000 33.63000 296 VAL A C 1
ATOM 4757 O O . VAL A 1 296 ? -27.22600 -12.69800 -5.43100 1.000 29.10000 296 VAL A O 1
ATOM 4770 N N . MET A 1 297 ? -27.54900 -13.01800 -3.23300 1.000 32.99000 297 MET A N 1
ATOM 4771 C CA . MET A 1 297 ? -26.89400 -11.76500 -2.89700 1.000 31.67000 297 MET A CA 1
ATOM 4772 C C . MET A 1 297 ? -25.40100 -11.85500 -3.18400 1.000 36.55000 297 MET A C 1
ATOM 4773 O O . MET A 1 297 ? -24.72200 -12.78200 -2.73900 1.000 39.44000 297 MET A O 1
ATOM 4787 N N . LEU A 1 298 ? -24.88900 -10.89100 -3.93500 1.000 30.49000 298 LEU A N 1
ATOM 4788 C CA . LEU A 1 298 ? -23.47500 -10.79300 -4.20500 1.000 33.47000 298 LEU A CA 1
ATOM 4789 C C . LEU A 1 298 ? -22.73300 -10.23600 -3.00500 1.000 36.94000 298 LEU A C 1
ATOM 4790 O O . LEU A 1 298 ? -23.24400 -9.37500 -2.29100 1.000 41.19000 298 LEU A O 1
ATOM 4806 N N . GLU A 1 299 ? -21.50800 -10.71100 -2.81200 1.000 38.34000 299 GLU A N 1
ATOM 4807 C CA . GLU A 1 299 ? -20.62400 -10.10800 -1.82900 1.000 49.54000 299 GLU A CA 1
ATOM 4808 C C . GLU A 1 299 ? -19.44100 -9.41400 -2.49000 1.000 42.31000 299 GLU A C 1
ATOM 4809 O O . GLU A 1 299 ? -18.96800 -9.85100 -3.54500 1.000 46.57000 299 GLU A O 1
ATOM 4821 N N . PRO A 1 300 ? -18.91800 -8.35700 -1.86400 1.000 51.74000 300 PRO A N 1
ATOM 4822 C CA . PRO A 1 300 ? -17.75200 -7.66400 -2.42100 1.000 50.09000 300 PRO A CA 1
ATOM 4823 C C . PRO A 1 300 ? -16.61200 -8.61900 -2.75000 1.000 56.29000 300 PRO A C 1
ATOM 4824 O O . PRO A 1 300 ? -16.38200 -9.61800 -2.06300 1.000 50.06000 300 PRO A O 1
ATOM 4835 N N . ALA A 1 301 ? -15.88600 -8.30800 -3.81400 1.000 52.00000 301 ALA A N 1
ATOM 4836 C CA . ALA A 1 301 ? -14.71900 -9.11000 -4.13900 1.000 56.96000 301 ALA A CA 1
ATOM 4837 C C . ALA A 1 301 ? -13.50200 -8.65900 -3.32500 1.000 60.98000 301 ALA A C 1
ATOM 4838 O O . ALA A 1 301 ? -13.45000 -7.54200 -2.80600 1.000 56.46000 301 ALA A O 1
ATOM 4845 N N . ALA A 1 302 ? -12.51900 -9.55900 -3.21800 1.000 70.65000 302 ALA A N 1
ATOM 4846 C CA . ALA A 1 302 ? -11.28900 -9.27900 -2.48100 1.000 76.91000 302 ALA A CA 1
ATOM 4847 C C . ALA A 1 302 ? -10.69300 -7.95700 -2.94200 1.000 80.34000 302 ALA A C 1
ATOM 4848 O O . ALA A 1 302 ? -10.81800 -7.57800 -4.11000 1.000 80.28000 302 ALA A O 1
ATOM 4850 N N . GLU A 1 303 ? -10.12200 -7.21300 -2.00200 1.000 83.06000 303 GLU A N 1
ATOM 4851 C CA . GLU A 1 303 ? -9.53200 -5.90900 -2.37600 1.000 100.05000 303 GLU A CA 1
ATOM 4852 C C . GLU A 1 303 ? -8.27100 -6.12900 -3.22200 1.000 116.87000 303 GLU A C 1
ATOM 4853 O O . GLU A 1 303 ? -7.44000 -6.97200 -2.87400 1.000 119.60000 303 GLU A O 1
ATOM 4859 N N . THR A 1 304 ? -8.18100 -5.37000 -4.30600 1.000 115.51000 304 THR A N 1
ATOM 4860 C CA . THR A 1 304 ? -7.11900 -5.37500 -5.34000 1.000 114.73000 304 THR A CA 1
ATOM 4861 C C . THR A 1 304 ? -5.71300 -5.73300 -4.82600 1.000 120.70000 304 THR A C 1
ATOM 4862 O O . THR A 1 304 ? -5.15800 -6.67800 -5.37500 1.000 116.90000 304 THR A O 1
ATOM 4866 N N . ILE A 1 305 ? -5.17700 -4.99500 -3.84400 1.000 126.34000 305 ILE A N 1
ATOM 4867 C CA . ILE A 1 305 ? -3.79600 -5.14700 -3.27600 1.000 129.20000 305 ILE A CA 1
ATOM 4868 C C . ILE A 1 305 ? -2.75500 -4.86800 -4.37000 1.000 125.69000 305 ILE A C 1
ATOM 4869 O O . ILE A 1 305 ? -2.06500 -5.80600 -4.78700 1.000 117.76000 305 ILE A O 1
ATOM 4874 N N . PRO A 1 306 ? -2.50600 -3.59300 -4.72100 1.000 122.67000 306 PRO A N 1
ATOM 4875 C CA . PRO A 1 306 ? -1.63600 -3.24100 -5.82800 1.000 112.88000 306 PRO A CA 1
ATOM 4876 C C . PRO A 1 306 ? -0.22100 -3.74900 -5.57500 1.000 110.93000 306 PRO A C 1
ATOM 4877 O O . PRO A 1 306 ? 0.23300 -3.67800 -4.46500 1.000 108.20000 306 PRO A O 1
ATOM 4881 N N . GLN A 1 307 ? 0.46200 -4.18700 -6.62300 1.000 105.97000 307 GLN A N 1
ATOM 4882 C CA . GLN A 1 307 ? 1.82400 -4.67700 -6.33800 1.000 110.73000 307 GLN A CA 1
ATOM 4883 C C . GLN A 1 307 ? 2.86200 -3.95000 -7.18800 1.000 105.12000 307 GLN A C 1
ATOM 4884 O O . GLN A 1 307 ? 2.51700 -3.03300 -7.93400 1.000 94.79000 307 GLN A O 1
ATOM 4890 N N . THR A 1 308 ? 4.10500 -4.34800 -6.95800 1.000 109.76000 308 THR A N 1
ATOM 4891 C CA . THR A 1 308 ? 5.30000 -3.95200 -7.68500 1.000 104.76000 308 THR A CA 1
ATOM 4892 C C . THR A 1 308 ? 5.14300 -4.27700 -9.16700 1.000 99.01000 308 THR A C 1
ATOM 4893 O O . THR A 1 308 ? 4.79700 -5.40500 -9.53400 1.000 101.98000 308 THR A O 1
ATOM 4897 N N . GLN A 1 309 ? 5.41000 -3.29700 -10.02500 1.000 87.68000 309 GLN A N 1
ATOM 4898 C CA . GLN A 1 309 ? 5.34200 -3.51600 -11.46400 1.000 92.13000 309 GLN A CA 1
ATOM 4899 C C . GLN A 1 309 ? 6.57800 -2.94000 -12.14200 1.000 81.85000 309 GLN A C 1
ATOM 4900 O O . GLN A 1 309 ? 7.08500 -1.88300 -11.74900 1.000 71.84000 309 GLN A O 1
ATOM 4914 N N . GLU A 1 310 ? 7.05900 -3.65400 -13.15500 1.000 71.23000 310 GLU A N 1
ATOM 4915 C CA . GLU A 1 310 ? 8.17300 -3.20100 -13.96900 1.000 75.58000 310 GLU A CA 1
ATOM 4916 C C . GLU A 1 310 ? 7.70100 -2.14700 -14.96900 1.000 73.53000 310 GLU A C 1
ATOM 4917 O O . GLU A 1 310 ? 6.51500 -2.04400 -15.29100 1.000 67.91000 310 GLU A O 1
ATOM 4929 N N . ILE A 1 311 ? 8.64900 -1.34100 -15.43200 1.000 72.10000 311 ILE A N 1
ATOM 4930 C CA . ILE A 1 311 ? 8.41400 -0.41200 -16.52900 1.000 64.07000 311 ILE A CA 1
ATOM 4931 C C . ILE A 1 311 ? 8.38500 -1.19400 -17.83300 1.000 64.08000 311 ILE A C 1
ATOM 4932 O O . ILE A 1 311 ? 9.18800 -2.11300 -18.03900 1.000 64.18000 311 ILE A O 1
ATOM 4948 N N . ILE A 1 312 ? 7.45600 -0.83700 -18.72500 1.000 56.28000 312 ILE A N 1
ATOM 4949 C CA . ILE A 1 312 ? 7.43400 -1.37300 -20.07800 1.000 54.40000 312 ILE A CA 1
ATOM 4950 C C . ILE A 1 312 ? 7.38500 -0.21900 -21.07400 1.000 46.65000 312 ILE A C 1
ATOM 4951 O O . ILE A 1 312 ? 7.12900 0.93300 -20.72100 1.000 51.99000 312 ILE A O 1
ATOM 4967 N N . SER A 1 313 ? 7.63900 -0.54800 -22.33600 1.000 50.54000 313 SER A N 1
ATOM 4968 C CA . SER A 1 313 ? 7.60000 0.42000 -23.42100 1.000 57.02000 313 SER A CA 1
ATOM 4969 C C . SER A 1 313 ? 6.56400 -0.00900 -24.45000 1.000 52.16000 313 SER A C 1
ATOM 4970 O O . SER A 1 313 ? 6.53700 -1.16900 -24.87700 1.000 45.57000 313 SER A O 1
ATOM 4978 N N . VAL A 1 314 ? 5.72400 0.94000 -24.84200 1.000 49.95000 314 VAL A N 1
ATOM 4979 C CA . VAL A 1 314 ? 4.68600 0.73800 -25.84200 1.000 50.93000 314 VAL A CA 1
ATOM 4980 C C . VAL A 1 314 ? 4.87400 1.81600 -26.90000 1.000 41.88000 314 VAL A C 1
ATOM 4981 O O . VAL A 1 314 ? 5.08200 2.98600 -26.56600 1.000 47.24000 314 VAL A O 1
ATOM 4994 N N . THR A 1 315 ? 4.83900 1.41900 -28.16500 1.000 39.37000 315 THR A N 1
ATOM 4995 C CA . THR A 1 315 ? 4.89600 2.37100 -29.26500 1.000 42.47000 315 THR A CA 1
ATOM 4996 C C . THR A 1 315 ? 3.47800 2.82300 -29.60400 1.000 38.32000 315 THR A C 1
ATOM 4997 O O . THR A 1 315 ? 2.62600 2.00300 -29.96400 1.000 41.59000 315 THR A O 1
ATOM 5008 N N . LEU A 1 316 ? 3.23200 4.11600 -29.45400 1.000 37.05000 316 LEU A N 1
ATOM 5009 C CA . LEU A 1 316 ? 1.98200 4.74800 -29.84500 1.000 33.87000 316 LEU A CA 1
ATOM 5010 C C . LEU A 1 316 ? 2.15300 5.44100 -31.18700 1.000 40.51000 316 LEU A C 1
ATOM 5011 O O . LEU A 1 316 ? 3.00500 6.33000 -31.31900 1.000 36.42000 316 LEU A O 1
ATOM 5027 N N . GLN A 1 317 ? 1.32800 5.07800 -32.16900 1.000 33.24000 317 GLN A N 1
ATOM 5028 C CA . GLN A 1 317 ? 1.44100 5.71500 -33.46700 1.000 35.63000 317 GLN A CA 1
ATOM 5029 C C . GLN A 1 317 ? 0.09600 6.14300 -34.04000 1.000 39.77000 317 GLN A C 1
ATOM 5030 O O . GLN A 1 317 ? -0.93600 5.48900 -33.84400 1.000 31.28000 317 GLN A O 1
ATOM 5044 N N . VAL A 1 318 ? 0.13200 7.27800 -34.73400 1.000 32.84000 318 VAL A N 1
ATOM 5045 C CA . VAL A 1 318 ? -1.01200 7.85500 -35.41500 1.000 29.85000 318 VAL A CA 1
ATOM 5046 C C . VAL A 1 318 ? -0.51500 8.24800 -36.80500 1.000 35.09000 318 VAL A C 1
ATOM 5047 O O . VAL A 1 318 ? 0.22800 9.22300 -36.94800 1.000 34.19000 318 VAL A O 1
ATOM 5060 N N . LEU A 1 319 ? -0.90400 7.49300 -37.80700 1.000 30.14000 319 LEU A N 1
ATOM 5061 C CA . LEU A 1 319 ? -0.52700 7.74900 -39.18400 1.000 31.46000 319 LEU A CA 1
ATOM 5062 C C . LEU A 1 319 ? -1.60800 8.44900 -39.98100 1.000 32.27000 319 LEU A C 1
ATOM 5063 O O . LEU A 1 319 ? -1.40300 8.75100 -41.16400 1.000 32.48000 319 LEU A O 1
ATOM 5079 N N . SER A 1 320 ? -2.75500 8.69700 -39.37700 1.000 30.85000 320 SER A N 1
ATOM 5080 C CA . SER A 1 320 ? -3.86500 9.39300 -40.01700 1.000 30.79000 320 SER A CA 1
ATOM 5081 C C . SER A 1 320 ? -3.69900 10.90600 -39.95700 1.000 26.63000 320 SER A C 1
ATOM 5082 O O . SER A 1 320 ? -4.65500 11.63500 -40.25400 1.000 31.90000 320 SER A O 1
ATOM 5090 N N . LEU A 1 321 ? -2.55100 11.37200 -39.46500 1.000 32.46000 321 LEU A N 1
ATOM 5091 C CA . LEU A 1 321 ? -2.23400 12.78500 -39.31300 1.000 33.97000 321 LEU A CA 1
ATOM 5092 C C . LEU A 1 321 ? -0.98900 13.09700 -40.13300 1.000 38.53000 321 LEU A C 1
ATOM 5093 O O . LEU A 1 321 ? -0.10100 12.25300 -40.28200 1.000 34.19000 321 LEU A O 1
ATOM 5109 N N . LEU A 1 322 ? -0.93800 14.30600 -40.66900 1.000 32.62000 322 LEU A N 1
ATOM 5110 C CA . LEU A 1 322 ? 0.24200 14.80900 -41.38900 1.000 33.44000 322 LEU A CA 1
ATOM 5111 C C . LEU A 1 322 ? 0.70600 16.01900 -40.60600 1.000 36.83000 322 LEU A C 1
ATOM 5112 O O . LEU A 1 322 ? -0.04700 17.00800 -40.53300 1.000 39.03000 322 LEU A O 1
ATOM 5128 N N . PRO A 1 323 ? 1.87600 15.98600 -39.94000 1.000 35.65000 323 PRO A N 1
ATOM 5129 C CA . PRO A 1 323 ? 2.85500 14.88800 -39.85800 1.000 39.68000 323 PRO A CA 1
ATOM 5130 C C . PRO A 1 323 ? 2.39800 13.74100 -38.94500 1.000 40.83000 323 PRO A C 1
ATOM 5131 O O . PRO A 1 323 ? 1.66100 13.99600 -38.00800 1.000 37.04000 323 PRO A O 1
ATOM 5142 N N . PRO A 1 324 ? 2.86000 12.52200 -39.19700 1.000 39.82000 324 PRO A N 1
ATOM 5143 C CA . PRO A 1 324 ? 2.46000 11.40200 -38.34700 1.000 37.38000 324 PRO A CA 1
ATOM 5144 C C . PRO A 1 324 ? 3.10800 11.48400 -36.98400 1.000 43.00000 324 PRO A C 1
ATOM 5145 O O . PRO A 1 324 ? 4.15600 12.10000 -36.79200 1.000 38.48000 324 PRO A O 1
ATOM 5156 N N . TYR A 1 325 ? 2.44800 10.84700 -36.01900 1.000 38.46000 325 TYR A N 1
ATOM 5157 C CA . TYR A 1 325 ? 2.95700 10.70300 -34.66900 1.000 38.18000 325 TYR A CA 1
ATOM 5158 C C . TYR A 1 325 ? 3.46200 9.28000 -34.46000 1.000 38.94000 325 TYR A C 1
ATOM 5159 O O . TYR A 1 325 ? 2.80300 8.31500 -34.86000 1.000 37.59000 325 TYR A O 1
ATOM 5177 N N . ARG A 1 326 ? 4.63900 9.14500 -33.84300 1.000 38.72000 326 ARG A N 1
ATOM 5178 C CA . ARG A 1 326 ? 5.13200 7.82500 -33.44500 1.000 36.02000 326 ARG A CA 1
ATOM 5179 C C . ARG A 1 326 ? 6.16500 8.00600 -32.34700 1.000 45.38000 326 ARG A C 1
ATOM 5180 O O . ARG A 1 326 ? 7.17900 8.68100 -32.55500 1.000 40.98000 326 ARG A O 1
ATOM 5201 N N . GLN A 1 327 ? 5.89800 7.44000 -31.17300 1.000 44.02000 327 GLN A N 1
ATOM 5202 C CA . GLN A 1 327 ? 6.76500 7.63400 -30.01400 1.000 39.32000 327 GLN A CA 1
ATOM 5203 C C . GLN A 1 327 ? 6.70200 6.40900 -29.11200 1.000 49.46000 327 GLN A C 1
ATOM 5204 O O . GLN A 1 327 ? 5.63800 5.80000 -28.94600 1.000 43.38000 327 GLN A O 1
ATOM 5218 N N . SER A 1 328 ? 7.83200 6.07300 -28.50000 1.000 45.60000 328 SER A N 1
ATOM 5219 C CA . SER A 1 328 ? 7.87400 5.00100 -27.51900 1.000 43.04000 328 SER A CA 1
ATOM 5220 C C . SER A 1 328 ? 7.54500 5.58500 -26.15000 1.000 47.84000 328 SER A C 1
ATOM 5221 O O . SER A 1 328 ? 8.16000 6.56600 -25.72600 1.000 45.96000 328 SER A O 1
ATOM 5229 N N . ILE A 1 329 ? 6.56900 4.98700 -25.47100 1.000 45.17000 329 ILE A N 1
ATOM 5230 C CA . ILE A 1 329 ? 6.02900 5.50300 -24.21500 1.000 53.20000 329 ILE A CA 1
ATOM 5231 C C . ILE A 1 329 ? 6.29900 4.45200 -23.15500 1.000 48.94000 329 ILE A C 1
ATOM 5232 O O . ILE A 1 329 ? 6.09500 3.25700 -23.39900 1.000 51.68000 329 ILE A O 1
ATOM 5248 N N . SER A 1 330 ? 6.79200 4.88100 -22.00300 1.000 53.60000 330 SER A N 1
ATOM 5249 C CA . SER A 1 330 ? 7.04500 3.97000 -20.89400 1.000 56.70000 330 SER A CA 1
ATOM 5250 C C . SER A 1 330 ? 5.99800 4.15900 -19.81200 1.000 44.10000 330 SER A C 1
ATOM 5251 O O . SER A 1 330 ? 5.74800 5.27900 -19.35500 1.000 52.00000 330 SER A O 1
ATOM 5259 N N . VAL A 1 331 ? 5.41500 3.05100 -19.39100 1.000 48.78000 331 VAL A N 1
ATOM 5260 C CA . VAL A 1 331 ? 4.37000 3.02200 -18.38600 1.000 50.54000 331 VAL A CA 1
ATOM 5261 C C . VAL A 1 331 ? 4.62400 1.77600 -17.55100 1.000 48.07000 331 VAL A C 1
ATOM 5262 O O . VAL A 1 331 ? 5.37700 0.88700 -17.94900 1.000 49.09000 331 VAL A O 1
ATOM 5275 N N . LEU A 1 332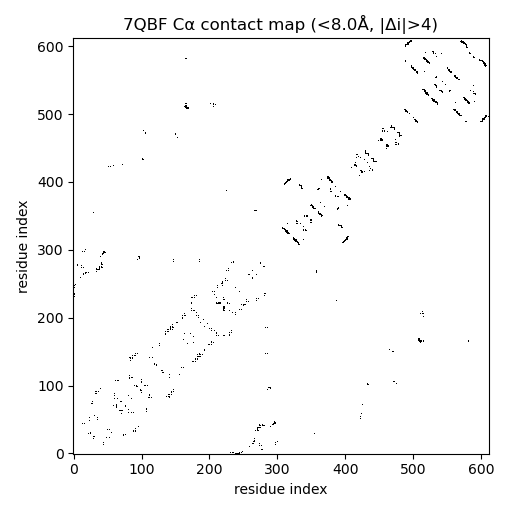 ? 3.93900 1.67600 -16.41900 1.000 47.69000 332 LEU A N 1
ATOM 5276 C CA . LEU A 1 332 ? 4.00200 0.43400 -15.66100 1.000 47.35000 332 LEU A CA 1
ATOM 5277 C C . LEU A 1 332 ? 3.25400 -0.67600 -16.38500 1.000 55.49000 332 LEU A C 1
ATOM 5278 O O . LEU A 1 332 ? 2.20500 -0.44600 -17.00100 1.000 51.95000 332 LEU A O 1
ATOM 5294 N N . ALA A 1 333 ? 3.80400 -1.88600 -16.30400 1.000 46.59000 333 ALA A N 1
ATOM 5295 C CA . ALA A 1 333 ? 3.08900 -3.06900 -16.75600 1.000 56.08000 333 ALA A CA 1
ATOM 5296 C C . ALA A 1 333 ? 1.68700 -3.07000 -16.16500 1.000 54.66000 333 ALA A C 1
ATOM 5297 O O . ALA A 1 333 ? 1.46500 -2.58400 -15.05100 1.000 53.35000 333 ALA A O 1
ATOM 5304 N N . GLY A 1 334 ? 0.73100 -3.60300 -16.93000 1.000 53.54000 334 GLY A N 1
ATOM 5305 C CA . GLY A 1 334 ? -0.66100 -3.57700 -16.54000 1.000 50.44000 334 GLY A CA 1
ATOM 5306 C C . GLY A 1 334 ? -1.36300 -2.25100 -16.74200 1.000 49.08000 334 GLY A C 1
ATOM 5307 O O . GLY A 1 334 ? -2.54900 -2.14100 -16.41300 1.000 45.64000 334 GLY A O 1
ATOM 5311 N N . SER A 1 335 ? -0.66700 -1.23100 -17.22700 1.000 43.65000 335 SER A N 1
ATOM 5312 C CA . SER A 1 335 ? -1.31800 0.01600 -17.59200 1.000 44.02000 335 SER A CA 1
ATOM 5313 C C . SER A 1 335 ? -2.23500 -0.20900 -18.79500 1.000 33.73000 335 SER A C 1
ATOM 5314 O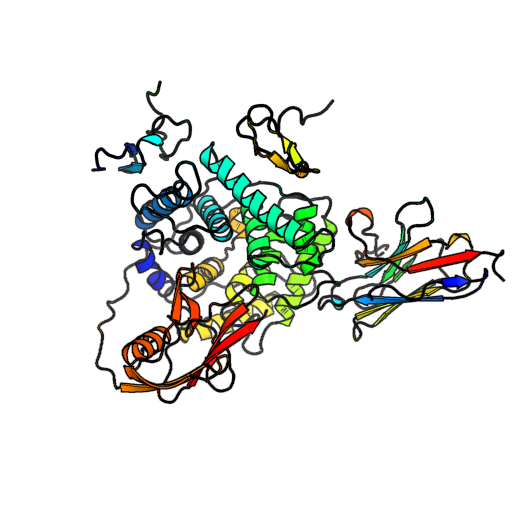 O . SER A 1 335 ? -2.04800 -1.13800 -19.57700 1.000 39.19000 335 SER A O 1
ATOM 5322 N N . THR A 1 336 ? -3.26600 0.61700 -18.90000 1.000 38.18000 336 THR A N 1
ATOM 5323 C CA . THR A 1 336 ? -4.18600 0.52500 -20.02600 1.000 34.97000 336 THR A CA 1
ATOM 5324 C C . THR A 1 336 ? -3.71000 1.40700 -21.18700 1.000 37.50000 336 THR A C 1
ATOM 5325 O O . THR A 1 336 ? -2.83700 2.26200 -21.03300 1.000 34.80000 336 THR A O 1
ATOM 5336 N N . VAL A 1 337 ? -4.36500 1.25200 -22.34200 1.000 37.71000 337 VAL A N 1
ATOM 5337 C CA . VAL A 1 337 ? -4.10200 2.17400 -23.44900 1.000 31.07000 337 VAL A CA 1
ATOM 5338 C C . VAL A 1 337 ? -4.35900 3.60300 -23.01300 1.000 33.02000 337 VAL A C 1
ATOM 5339 O O . VAL A 1 337 ? -3.61100 4.52000 -23.36600 1.000 33.42000 337 VAL A O 1
ATOM 5352 N N . GLU A 1 338 ? -5.42100 3.82300 -22.22500 1.000 32.62000 338 GLU A N 1
ATOM 5353 C CA . GLU A 1 338 ? -5.70700 5.17000 -21.77200 1.000 31.15000 338 GLU A CA 1
ATOM 5354 C C . GLU A 1 338 ? -4.52200 5.72400 -20.97300 1.000 35.29000 338 GLU A C 1
ATOM 5355 O O . GLU A 1 338 ? -4.19500 6.90600 -21.09600 1.000 35.20000 338 GLU A O 1
ATOM 5367 N N . ASP A 1 339 ? -3.86800 4.87800 -20.16000 1.000 38.04000 339 ASP A N 1
ATOM 5368 C CA . ASP A 1 339 ? -2.69400 5.31700 -19.39700 1.000 41.47000 339 ASP A CA 1
ATOM 5369 C C . ASP A 1 339 ? -1.55500 5.71100 -20.33700 1.000 38.55000 339 ASP A C 1
ATOM 5370 O O . ASP A 1 339 ? -0.83100 6.68100 -20.07300 1.000 41.01000 339 ASP A O 1
ATOM 5379 N N . VAL A 1 340 ? -1.37200 4.95300 -21.42500 1.000 37.86000 340 VAL A N 1
ATOM 5380 C CA . VAL A 1 340 ? -0.38000 5.31200 -22.43600 1.000 36.63000 340 VAL A CA 1
ATOM 5381 C C . VAL A 1 340 ? -0.70100 6.68500 -23.01500 1.000 39.77000 340 VAL A C 1
ATOM 5382 O O . VAL A 1 340 ? 0.18100 7.53800 -23.18100 1.000 41.71000 340 VAL A O 1
ATOM 5395 N N . LEU A 1 341 ? -1.97600 6.92500 -23.33400 1.000 37.64000 341 LEU A N 1
ATOM 5396 C CA . LEU A 1 341 ? -2.34700 8.22000 -23.89200 1.000 38.64000 341 LEU A CA 1
ATOM 5397 C C . LEU A 1 341 ? -2.10800 9.34800 -22.89100 1.000 40.63000 341 LEU A C 1
ATOM 5398 O O . LEU A 1 341 ? -1.69400 10.44700 -23.27300 1.000 37.43000 341 LEU A O 1
ATOM 5414 N N . LYS A 1 342 ? -2.37200 9.10000 -21.60800 1.000 39.73000 342 LYS A N 1
ATOM 5415 C CA . LYS A 1 342 ? -2.10500 10.11200 -20.58600 1.000 40.91000 342 LYS A CA 1
ATOM 5416 C C . LYS A 1 342 ? -0.61600 10.42700 -20.48300 1.000 37.61000 342 LYS A C 1
ATOM 5417 O O . LYS A 1 342 ? -0.23300 11.59100 -20.35100 1.000 42.70000 342 LYS A O 1
ATOM 5436 N N . LYS A 1 343 ? 0.23000 9.39800 -20.47900 1.000 42.10000 343 LYS A N 1
ATOM 5437 C CA . LYS A 1 343 ? 1.67100 9.62500 -20.44100 1.000 47.45000 343 LYS A CA 1
ATOM 5438 C C . LYS A 1 343 ? 2.14300 10.36800 -21.69200 1.000 49.36000 343 LYS A C 1
ATOM 5439 O O . LYS A 1 343 ? 2.82600 11.39400 -21.59800 1.000 48.73000 343 LYS A O 1
ATOM 5458 N N . ALA A 1 344 ? 1.75700 9.88300 -22.87600 1.000 41.63000 344 ALA A N 1
ATOM 5459 C CA . ALA A 1 344 ? 2.07800 10.60800 -24.10500 1.000 37.32000 344 ALA A CA 1
ATOM 5460 C C . ALA A 1 344 ? 1.71300 12.07700 -23.99500 1.000 45.28000 344 ALA A C 1
ATOM 5461 O O . ALA A 1 344 ? 2.50000 12.95000 -24.38400 1.000 47.88000 344 ALA A O 1
ATOM 5468 N N . HIS A 1 345 ? 0.51800 12.37700 -23.47600 1.000 37.52000 345 HIS A N 1
ATOM 5469 C CA . HIS A 1 345 ? 0.14800 13.76800 -23.26400 1.000 41.92000 345 HIS A CA 1
ATOM 5470 C C . HIS A 1 345 ? 1.09500 14.44200 -22.27400 1.000 48.03000 345 HIS A C 1
ATOM 5471 O O . HIS A 1 345 ? 1.54400 15.57100 -22.49900 1.000 48.27000 345 HIS A O 1
ATOM 5485 N N . GLU A 1 346 ? 1.41200 13.77000 -21.17500 1.000 46.21000 346 GLU A N 1
ATOM 5486 C CA . GLU A 1 346 ? 2.25400 14.41000 -20.16700 1.000 56.17000 346 GLU A CA 1
ATOM 5487 C C . GLU A 1 346 ? 3.66400 14.67600 -20.69000 1.000 54.05000 346 GLU A C 1
ATOM 5488 O O . GLU A 1 346 ? 4.30100 15.65200 -20.28000 1.000 62.82000 346 GLU A O 1
ATOM 5496 N N . LEU A 1 347 ? 4.16800 13.84000 -21.59700 1.000 53.70000 347 LEU A N 1
ATOM 5497 C CA . LEU A 1 347 ? 5.47000 14.11500 -22.19400 1.000 54.19000 347 LEU A CA 1
ATOM 5498 C C . LEU A 1 347 ? 5.45600 15.32500 -23.12700 1.000 59.88000 347 LEU A C 1
ATOM 5499 O O . LEU A 1 347 ? 6.51600 15.90700 -23.37800 1.000 61.53000 347 LEU A O 1
ATOM 5516 N N . GLY A 1 348 ? 4.30500 15.69500 -23.66000 1.000 52.29000 348 GLY A N 1
ATOM 5517 C CA . GLY A 1 348 ? 4.22500 16.76100 -24.63400 1.000 55.17000 348 GLY A CA 1
ATOM 5518 C C . GLY A 1 348 ? 4.15500 16.23400 -26.05400 1.000 46.02000 348 GLY A C 1
ATOM 5519 O O . GLY A 1 348 ? 4.63100 15.13600 -26.37400 1.000 50.82000 348 GLY A O 1
ATOM 5523 N N . GLY A 1 349 ? 3.53200 17.01700 -26.91800 1.000 47.67000 349 GLY A N 1
ATOM 5524 C CA . GLY A 1 349 ? 3.38400 16.63700 -28.30400 1.000 50.59000 349 GLY A CA 1
ATOM 5525 C C . GLY A 1 349 ? 2.26400 15.66500 -28.61000 1.000 52.81000 349 GLY A C 1
ATOM 5526 O O . GLY A 1 349 ? 2.18900 15.18200 -29.75100 1.000 42.43000 349 GLY A O 1
ATOM 5530 N N . PHE A 1 350 ? 1.39100 15.36800 -27.63900 1.000 48.93000 350 PHE A N 1
ATOM 5531 C CA . PHE A 1 350 ? 0.23400 14.51500 -27.87200 1.000 47.99000 350 PHE A CA 1
ATOM 5532 C C . PHE A 1 350 ? -0.98400 15.05000 -27.12900 1.000 47.14000 350 PHE A C 1
ATOM 5533 O O . PHE A 1 350 ? -0.88500 15.49300 -25.98400 1.000 45.18000 350 PHE A O 1
ATOM 5550 N N . THR A 1 351 ? -2.13600 14.99600 -27.78700 1.000 43.22000 351 THR A N 1
ATOM 5551 C CA . THR A 1 351 ? -3.39600 15.32600 -27.14600 1.000 43.11000 351 THR A CA 1
ATOM 5552 C C . THR A 1 351 ? -4.48200 14.41000 -27.68600 1.000 37.42000 351 THR A C 1
ATOM 5553 O O . THR A 1 351 ? -4.37200 13.84600 -28.77800 1.000 35.56000 351 THR A O 1
ATOM 5564 N N . TYR A 1 352 ? -5.57100 14.32300 -26.93300 1.000 39.63000 352 TYR A N 1
ATOM 5565 C CA . TYR A 1 352 ? -6.69700 13.47600 -27.30900 1.000 35.92000 352 TYR A CA 1
ATOM 5566 C C . TYR A 1 352 ? -7.87000 13.89200 -26.44100 1.000 39.97000 352 TYR A C 1
ATOM 5567 O O . TYR A 1 352 ? -7.69100 14.58000 -25.42900 1.000 39.22000 352 TYR A O 1
ATOM 5585 N N . GLU A 1 353 ? -9.07300 13.51000 -26.86800 1.000 35.13000 353 GLU A N 1
ATOM 5586 C CA . GLU A 1 353 ? -10.27400 13.69100 -26.06400 1.000 34.88000 353 GLU A CA 1
ATOM 5587 C C . GLU A 1 353 ? -11.06000 12.38600 -26.00100 1.000 35.76000 353 GLU A C 1
ATOM 5588 O O . GLU A 1 353 ? -10.99200 11.54500 -26.90200 1.000 29.21000 353 GLU A O 1
ATOM 5600 N N . THR A 1 354 ? -11.81300 12.23200 -24.90800 1.000 34.66000 354 THR A N 1
ATOM 5601 C CA . THR A 1 354 ? -12.72600 11.12100 -24.71100 1.000 33.86000 354 THR A CA 1
ATOM 5602 C C . THR A 1 354 ? -14.10200 11.65200 -24.32300 1.000 39.89000 354 THR A C 1
ATOM 5603 O O . THR A 1 354 ? -14.25000 12.77800 -23.84000 1.000 32.38000 354 THR A O 1
ATOM 5614 N N . GLN A 1 355 ? -15.12600 10.83000 -24.53100 1.000 31.83000 355 GLN A N 1
ATOM 5615 C CA . GLN A 1 355 ? -16.42200 11.10500 -23.93200 1.000 31.17000 355 GLN A CA 1
ATOM 5616 C C . GLN A 1 355 ? -16.93500 9.83800 -23.27100 1.000 32.70000 355 GLN A C 1
ATOM 5617 O O . GLN A 1 355 ? -16.57100 8.71600 -23.64700 1.000 29.35000 355 GLN A O 1
ATOM 5631 N N . ALA A 1 356 ? -17.78600 10.03300 -22.26800 1.000 30.66000 356 ALA A N 1
ATOM 5632 C CA . ALA A 1 356 ? -18.32400 8.91500 -21.51300 1.000 29.85000 356 ALA A CA 1
ATOM 5633 C C . ALA A 1 356 ? -19.34400 8.17000 -22.35900 1.000 26.62000 356 ALA A C 1
ATOM 5634 O O . ALA A 1 356 ? -19.96900 8.73300 -23.26100 1.000 30.25000 356 ALA A O 1
ATOM 5641 N N . SER A 1 357 ? -19.44700 6.86700 -22.11400 1.000 25.78000 357 SER A N 1
ATOM 5642 C CA . SER A 1 357 ? -20.43400 6.01900 -22.76500 1.000 26.17000 357 SER A CA 1
ATOM 5643 C C . SER A 1 357 ? -20.77100 4.89000 -21.79300 1.000 22.92000 357 SER A C 1
ATOM 5644 O O . SER A 1 357 ? -20.08000 4.68300 -20.79700 1.000 22.38000 357 SER A O 1
ATOM 5652 N N . LEU A 1 358 ? -21.79700 4.12000 -22.12500 1.000 24.05000 358 LEU A N 1
ATOM 5653 C CA . LEU A 1 358 ? -22.12300 2.97300 -21.26200 1.000 29.14000 358 LEU A CA 1
ATOM 5654 C C . LEU A 1 358 ? -21.04600 1.89900 -21.29800 1.000 30.98000 358 LEU A C 1
ATOM 5655 O O . LEU A 1 358 ? -21.03700 1.02400 -20.42700 1.000 28.32000 358 LEU A O 1
ATOM 5671 N N . SER A 1 359 ? -20.13500 1.94300 -22.28000 1.000 26.15000 359 SER A N 1
ATOM 5672 C CA . SER A 1 359 ? -19.05200 0.98000 -22.37100 1.000 24.48000 359 SER A CA 1
ATOM 5673 C C . SER A 1 359 ? -17.78900 1.47900 -21.70200 1.000 28.60000 359 SER A C 1
ATOM 5674 O O . SER A 1 359 ? -16.80100 0.73800 -21.64000 1.000 27.36000 359 SER A O 1
ATOM 5682 N N . GLY A 1 360 ? -17.78900 2.72800 -21.23400 1.000 28.43000 360 GLY A N 1
ATOM 5683 C CA . GLY A 1 360 ? -16.59200 3.35600 -20.72900 1.000 26.25000 360 GLY A CA 1
ATOM 5684 C C . GLY A 1 360 ? -16.11600 4.49200 -21.63400 1.000 26.87000 360 GLY A C 1
ATOM 5685 O O . GLY A 1 360 ? -16.83000 4.96000 -22.53200 1.000 24.70000 360 GLY A O 1
ATOM 5689 N N . PRO A 1 361 ? -14.90100 4.95600 -21.40000 1.000 28.53000 361 PRO A N 1
ATOM 5690 C CA . PRO A 1 361 ? -14.36100 6.07000 -22.20500 1.000 30.46000 361 PRO A CA 1
ATOM 5691 C C . PRO A 1 361 ? -14.20700 5.71100 -23.67600 1.000 24.70000 361 PRO A C 1
ATOM 5692 O O . PRO A 1 361 ? -13.51800 4.75000 -24.03900 1.000 27.88000 361 PRO A O 1
ATOM 5703 N N . TYR A 1 362 ? -14.79400 6.55900 -24.51700 1.000 26.41000 362 TYR A N 1
ATOM 5704 C CA . TYR A 1 362 ? -14.79100 6.46700 -25.96900 1.000 27.78000 362 TYR A CA 1
ATOM 5705 C C . TYR A 1 362 ? -13.86400 7.55000 -26.52600 1.000 27.03000 362 TYR A C 1
ATOM 5706 O O . TYR A 1 362 ? -14.02800 8.73800 -26.21700 1.000 29.00000 362 TYR A O 1
ATOM 5724 N N . LEU A 1 363 ? -12.89300 7.13800 -27.32400 1.000 27.96000 363 LEU A N 1
ATOM 5725 C CA . LEU A 1 363 ? -11.91500 8.07300 -27.87900 1.000 27.14000 363 LEU A CA 1
ATOM 5726 C C . LEU A 1 363 ? -12.56000 8.84200 -29.02700 1.000 25.43000 363 LEU A C 1
ATOM 5727 O O . LEU A 1 363 ? -13.01600 8.24500 -30.01900 1.000 29.83000 363 LEU A O 1
ATOM 5743 N N . THR A 1 364 ? -12.61800 10.16200 -28.89900 1.000 27.32000 364 THR A N 1
ATOM 5744 C CA . THR A 1 364 ? -13.31400 10.96200 -29.90700 1.000 28.35000 364 THR A CA 1
ATOM 5745 C C . THR A 1 364 ? -12.42200 11.91100 -30.70900 1.000 28.12000 364 THR A C 1
ATOM 5746 O O . THR A 1 364 ? -12.84600 12.36200 -31.78500 1.000 31.08000 364 THR A O 1
ATOM 5757 N N . SER A 1 365 ? -11.22100 12.20900 -30.22800 1.000 32.31000 365 SER A N 1
ATOM 5758 C CA . SER A 1 365 ? -10.32600 13.15800 -30.88500 1.000 31.87000 365 SER A CA 1
ATOM 5759 C C . SER A 1 365 ? -8.89900 12.75600 -30.56900 1.000 33.15000 365 SER A C 1
ATOM 5760 O O . SER A 1 365 ? -8.58900 12.32900 -29.44200 1.000 32.69000 365 SER A O 1
ATOM 5768 N N . VAL A 1 366 ? -8.03500 12.88600 -31.58100 1.000 32.26000 366 VAL A N 1
ATOM 5769 C CA . VAL A 1 366 ? -6.60700 12.62700 -31.47000 1.000 30.48000 366 VAL A CA 1
ATOM 5770 C C . VAL A 1 366 ? -5.87500 13.79600 -32.13100 1.000 33.54000 366 VAL A C 1
ATOM 5771 O O . VAL A 1 366 ? -6.14200 14.10800 -33.29300 1.000 32.38000 366 VAL A O 1
ATOM 5784 N N . MET A 1 367 ? -4.99400 14.45400 -31.37400 1.000 38.47000 367 MET A N 1
ATOM 5785 C CA . MET A 1 367 ? -4.13600 15.53700 -31.86400 1.000 40.41000 367 MET A CA 1
ATOM 5786 C C . MET A 1 367 ? -4.92600 16.61300 -32.59000 1.000 37.07000 367 MET A C 1
ATOM 5787 O O . MET A 1 367 ? -4.51800 17.12400 -33.63200 1.000 40.76000 367 MET A O 1
ATOM 5801 N N . GLY A 1 368 ? -6.05900 16.97900 -32.01700 1.000 39.03000 368 GLY A N 1
ATOM 5802 C CA . GLY A 1 368 ? -6.87700 18.03300 -32.55000 1.000 39.19000 368 GLY A CA 1
ATOM 5803 C C . GLY A 1 368 ? -7.82900 17.61800 -33.62900 1.000 40.76000 368 GLY A C 1
ATOM 5804 O O . GLY A 1 368 ? -8.66200 18.43200 -34.04900 1.000 40.85000 368 GLY A O 1
ATOM 5808 N N . LYS A 1 369 ? -7.74500 16.39200 -34.09900 1.000 34.71000 369 LYS A N 1
ATOM 5809 C CA . LYS A 1 369 ? -8.67300 15.90100 -35.10500 1.000 32.03000 369 LYS A CA 1
ATOM 5810 C C . LYS A 1 369 ? -9.77700 15.11400 -34.40800 1.000 36.84000 369 LYS A C 1
ATOM 5811 O O . LYS A 1 369 ? -9.55400 13.97400 -33.98000 1.000 31.19000 369 LYS A O 1
ATOM 5830 N N . ALA A 1 370 ? -10.96800 15.69300 -34.36600 1.000 37.55000 370 ALA A N 1
ATOM 5831 C CA . ALA A 1 370 ? -12.14100 15.00800 -33.85400 1.000 35.46000 370 ALA A CA 1
ATOM 5832 C C . ALA A 1 370 ? -12.75200 14.18600 -34.96700 1.000 36.20000 370 ALA A C 1
ATOM 5833 O O . ALA A 1 370 ? -12.80700 14.61200 -36.12100 1.000 34.10000 370 ALA A O 1
ATOM 5840 N N . ALA A 1 371 ? -13.20100 12.99100 -34.62600 1.000 29.84000 371 ALA A N 1
ATOM 5841 C CA . ALA A 1 371 ? -13.86400 12.16900 -35.61500 1.000 27.50000 371 ALA A CA 1
ATOM 5842 C C . ALA A 1 371 ? -15.16100 12.84300 -36.05100 1.000 35.88000 371 ALA A C 1
ATOM 5843 O O . ALA A 1 371 ? -15.92300 13.33700 -35.21600 1.000 32.24000 371 ALA A O 1
ATOM 5850 N N . GLY A 1 372 ? -15.40800 12.88300 -37.35800 1.000 36.28000 372 GLY A N 1
ATOM 5851 C CA . GLY A 1 372 ? -16.59800 13.49800 -37.90100 1.000 39.93000 372 GLY A CA 1
ATOM 5852 C C . GLY A 1 372 ? -17.71200 12.50600 -38.14400 1.000 39.80000 372 GLY A C 1
ATOM 5853 O O . GLY A 1 372 ? -17.71800 11.38400 -37.62000 1.000 34.55000 372 GLY A O 1
ATOM 5857 N N . GLU A 1 373 ? -18.65800 12.91100 -38.98800 1.000 42.49000 373 GLU A N 1
ATOM 5858 C CA . GLU A 1 373 ? -19.79200 12.05300 -39.29700 1.000 47.80000 373 GLU A CA 1
ATOM 5859 C C . GLU A 1 373 ? -19.33500 10.75200 -39.95000 1.000 39.54000 373 GLU A C 1
ATOM 5860 O O . GLU A 1 373 ? -18.55600 10.75100 -40.90900 1.000 37.46000 373 GLU A O 1
ATOM 5872 N N . ARG A 1 374 ? -19.86900 9.64600 -39.44100 1.000 39.23000 374 ARG A N 1
ATOM 5873 C CA . ARG A 1 374 ? -19.50600 8.29200 -39.86200 1.000 39.09000 374 ARG A CA 1
ATOM 5874 C C . ARG A 1 374 ? -17.98700 8.07600 -39.87900 1.000 31.32000 374 ARG A C 1
ATOM 5875 O O . ARG A 1 374 ? -17.48900 7.25600 -40.63600 1.000 34.80000 374 ARG A O 1
ATOM 5896 N N . GLU A 1 375 ? -17.25000 8.77200 -39.01800 1.000 31.98000 375 GLU A N 1
ATOM 5897 C CA . GLU A 1 375 ? -15.84900 8.45900 -38.76300 1.000 34.98000 375 GLU A CA 1
ATOM 5898 C C . GLU A 1 375 ? -15.68500 7.99700 -37.32100 1.000 30.15000 375 GLU A C 1
ATOM 5899 O O . GLU A 1 375 ? -16.47200 8.34400 -36.45100 1.000 28.71000 375 GLU A O 1
ATOM 5911 N N . PHE A 1 376 ? -14.61900 7.24800 -37.07500 1.000 29.69000 376 PHE A N 1
ATOM 5912 C CA . PHE A 1 376 ? -14.21600 7.01600 -35.70900 1.000 27.64000 376 PHE A CA 1
ATOM 5913 C C . PHE A 1 376 ? -12.73000 6.77100 -35.65400 1.000 24.89000 376 PHE A C 1
ATOM 5914 O O . PHE A 1 376 ? -12.10400 6.42600 -36.64600 1.000 26.44000 376 PHE A O 1
ATOM 5931 N N . TRP A 1 377 ? -12.19000 6.90600 -34.46200 1.000 25.53000 377 TRP A N 1
ATOM 5932 C CA . TRP A 1 377 ? -10.81700 6.53300 -34.18500 1.000 24.34000 377 TRP A CA 1
ATOM 5933 C C . TRP A 1 377 ? -10.77700 5.05900 -33.80700 1.000 26.19000 377 TRP A C 1
ATOM 5934 O O . TRP A 1 377 ? -11.27000 4.65600 -32.74400 1.000 26.19000 377 TRP A O 1
ATOM 5955 N N . GLN A 1 378 ? -10.17000 4.26500 -34.67900 1.000 25.82000 378 GLN A N 1
ATOM 5956 C CA . GLN A 1 378 ? -10.04900 2.83900 -34.48400 1.000 25.13000 378 GLN A CA 1
ATOM 5957 C C . GLN A 1 378 ? -8.75500 2.53500 -33.74200 1.000 31.79000 378 GLN A C 1
ATOM 5958 O O . GLN A 1 378 ? -7.70000 3.11500 -34.01500 1.000 29.20000 378 GLN A O 1
ATOM 5972 N N . LEU A 1 379 ? -8.85700 1.64100 -32.77400 1.000 26.37000 379 LEU A N 1
ATOM 5973 C CA . LEU A 1 379 ? -7.72200 1.17200 -31.98900 1.000 24.49000 379 LEU A CA 1
ATOM 5974 C C . LEU A 1 379 ? -7.20000 -0.11900 -32.59700 1.000 28.43000 379 LEU A C 1
ATOM 5975 O O . LEU A 1 379 ? -7.97500 -1.04400 -32.87800 1.000 27.35000 379 LEU A O 1
ATOM 5991 N N . LEU A 1 380 ? -5.88900 -0.19000 -32.80800 1.000 27.17000 380 LEU A N 1
ATOM 5992 C CA . LEU A 1 380 ? -5.30300 -1.39500 -33.36800 1.000 28.05000 380 LEU A CA 1
ATOM 5993 C C . LEU A 1 380 ? -4.03100 -1.74700 -32.60400 1.000 29.02000 380 LEU A C 1
ATOM 5994 O O . LEU A 1 380 ? -3.38800 -0.89100 -31.99300 1.000 28.67000 380 LEU A O 1
ATOM 6010 N N . ARG A 1 381 ? -3.68700 -3.03200 -32.65200 1.000 30.70000 381 ARG A N 1
ATOM 6011 C CA . ARG A 1 381 ? -2.41200 -3.53300 -32.16300 1.000 36.02000 381 ARG A CA 1
ATOM 6012 C C . ARG A 1 381 ? -1.68100 -4.23700 -33.30500 1.000 31.51000 381 ARG A C 1
ATOM 6013 O O . ARG A 1 381 ? -2.28600 -4.65800 -34.28500 1.000 34.68000 381 ARG A O 1
ATOM 6034 N N . ASP A 1 382 ? -0.36500 -4.38100 -33.17900 1.000 41.41000 382 ASP A N 1
ATOM 6035 C CA . ASP A 1 382 ? 0.37400 -5.07800 -34.22500 1.000 43.79000 382 ASP A CA 1
ATOM 6036 C C . ASP A 1 382 ? -0.01000 -6.55700 -34.23900 1.000 41.39000 382 ASP A C 1
ATOM 6037 O O . ASP A 1 382 ? -0.18000 -7.16100 -33.18200 1.000 48.74000 382 ASP A O 1
ATOM 6046 N N . PRO A 1 383 ? -0.19100 -7.16200 -35.41800 1.000 50.13000 383 PRO A N 1
ATOM 6047 C CA . PRO A 1 383 ? -0.09300 -6.54600 -36.74900 1.000 44.98000 383 PRO A CA 1
ATOM 6048 C C . PRO A 1 383 ? -1.44200 -6.17400 -37.37400 1.000 36.87000 383 PRO A C 1
ATOM 6049 O O . PRO A 1 383 ? -2.22400 -7.05000 -37.75500 1.000 36.93000 383 PRO A O 1
ATOM 6060 N N . ASN A 1 384 ? -1.68400 -4.87400 -37.54000 1.000 37.14000 384 ASN A N 1
ATOM 6061 C CA . ASN A 1 384 ? -2.90400 -4.39000 -38.18100 1.000 40.11000 384 ASN A CA 1
ATOM 6062 C C . ASN A 1 384 ? -4.16500 -5.08500 -37.64900 1.000 34.07000 384 ASN A C 1
ATOM 6063 O O . ASN A 1 384 ? -5.08100 -5.41900 -38.40500 1.000 34.24000 384 ASN A O 1
ATOM 6074 N N . THR A 1 385 ? -4.24800 -5.24500 -36.33500 1.000 32.32000 385 THR A N 1
ATOM 6075 C CA . THR A 1 385 ? -5.35000 -5.98300 -35.71300 1.000 35.90000 385 THR A CA 1
ATOM 6076 C C . THR A 1 385 ? -6.19600 -5.07300 -34.82200 1.000 25.37000 385 THR A C 1
ATOM 6077 O O . THR A 1 385 ? -5.71300 -4.61500 -33.76900 1.000 28.48000 385 THR A O 1
ATOM 6088 N N . PRO A 1 386 ? -7.43700 -4.77900 -35.20000 1.000 27.03000 386 PRO A N 1
ATOM 6089 C CA . PRO A 1 386 ? -8.28300 -3.94300 -34.33800 1.000 28.46000 386 PRO A CA 1
ATOM 6090 C C . PRO A 1 386 ? -8.43600 -4.59500 -32.97400 1.000 29.20000 386 PRO A C 1
ATOM 6091 O O . PRO A 1 386 ? -8.63900 -5.80900 -32.86000 1.000 28.52000 386 PRO A O 1
ATOM 6102 N N . LEU A 1 387 ? -8.30300 -3.78100 -31.94000 1.000 25.83000 387 LEU A N 1
ATOM 6103 C CA . LEU A 1 387 ? -8.62800 -4.23900 -30.59500 1.000 27.47000 387 LEU A CA 1
ATOM 6104 C C . LEU A 1 387 ? -10.09800 -4.64800 -30.48100 1.000 30.74000 387 LEU A C 1
ATOM 6105 O O . LEU A 1 387 ? -10.97700 -4.16300 -31.21300 1.000 26.82000 387 LEU A O 1
ATOM 6121 N N . LEU A 1 388 ? -10.37700 -5.52400 -29.50900 1.000 31.69000 388 LEU A N 1
ATOM 6122 C CA . LEU A 1 388 ? -11.75700 -5.89000 -29.19100 1.000 30.13000 388 LEU A CA 1
ATOM 6123 C C . LEU A 1 388 ? -12.22100 -5.25600 -27.89000 1.000 26.28000 388 LEU A C 1
ATOM 6124 O O . LEU A 1 388 ? -13.28700 -5.60000 -27.39300 1.000 27.01000 388 LEU A O 1
ATOM 6140 N N . GLN A 1 389 ? -11.40400 -4.39300 -27.31200 1.000 25.79000 389 GLN A N 1
ATOM 6141 C CA . GLN A 1 389 ? -11.67800 -3.70400 -26.07300 1.000 29.24000 389 GLN A CA 1
ATOM 6142 C C . GLN A 1 389 ? -11.28400 -2.25600 -26.24200 1.000 28.42000 389 GLN A C 1
ATOM 6143 O O . GLN A 1 389 ? -10.47100 -1.91200 -27.11200 1.000 30.07000 389 GLN A O 1
ATOM 6157 N N . GLY A 1 390 ? -11.80000 -1.41500 -25.35700 1.000 26.49000 390 GLY A N 1
ATOM 6158 C CA . GLY A 1 390 ? -11.54800 0.00900 -25.41900 1.000 27.58000 390 GLY A CA 1
ATOM 6159 C C . GLY A 1 390 ? -10.26800 0.43500 -24.72700 1.000 28.61000 390 GLY A C 1
ATOM 6160 O O . GLY A 1 390 ? -9.53300 -0.36300 -24.14500 1.000 29.72000 390 GLY A O 1
ATOM 6164 N N . ILE A 1 391 ? -10.04100 1.75000 -24.74500 1.000 27.14000 391 ILE A N 1
ATOM 6165 C CA . ILE A 1 391 ? -8.78500 2.28500 -24.24400 1.000 27.18000 391 ILE A CA 1
ATOM 6166 C C . ILE A 1 391 ? -8.64500 2.02200 -22.75200 1.000 33.37000 391 ILE A C 1
ATOM 6167 O O . ILE A 1 391 ? -7.52400 1.90600 -22.24000 1.000 32.55000 391 ILE A O 1
ATOM 6183 N N . ALA A 1 392 ? -9.75500 1.92500 -22.02900 1.000 31.86000 392 ALA A N 1
ATOM 6184 C CA . ALA A 1 392 ? -9.65700 1.73600 -20.58400 1.000 30.48000 392 ALA A CA 1
ATOM 6185 C C . ALA A 1 392 ? -9.61000 0.27600 -20.16600 1.000 31.68000 392 ALA A C 1
ATOM 6186 O O . ALA A 1 392 ? -9.43000 0.00400 -18.97200 1.000 33.34000 392 ALA A O 1
ATOM 6193 N N . ASP A 1 393 ? -9.70200 -0.66300 -21.11000 1.000 31.84000 393 ASP A N 1
ATOM 6194 C CA . ASP A 1 393 ? -9.69400 -2.09200 -20.82800 1.000 31.67000 393 ASP A CA 1
ATOM 6195 C C . ASP A 1 393 ? -8.53200 -2.84800 -21.44400 1.000 37.04000 393 ASP A C 1
ATOM 6196 O O . ASP A 1 393 ? -8.08600 -3.81700 -20.84700 1.000 35.79000 393 ASP A O 1
ATOM 6205 N N . TYR A 1 394 ? -8.02100 -2.44800 -22.61200 1.000 30.33000 394 TYR A N 1
ATOM 6206 C CA . TYR A 1 394 ? -6.86600 -3.13200 -23.18600 1.000 27.46000 394 TYR A CA 1
ATOM 6207 C C . TYR A 1 394 ? -5.59600 -2.72300 -22.44100 1.000 32.56000 394 TYR A C 1
ATOM 6208 O O . TYR A 1 394 ? -5.35700 -1.53200 -22.22300 1.000 36.32000 394 TYR A O 1
ATOM 6226 N N . ARG A 1 395 ? -4.78700 -3.71200 -22.03900 1.000 37.30000 395 ARG A N 1
ATOM 6227 C CA . ARG A 1 395 ? -3.56300 -3.48800 -21.26000 1.000 38.46000 395 ARG A CA 1
ATOM 6228 C C . ARG A 1 395 ? -2.42900 -4.02000 -22.12200 1.000 40.14000 395 ARG A C 1
ATOM 6229 O O . ARG A 1 395 ? -2.25200 -5.24600 -22.24400 1.000 38.47000 395 ARG A O 1
ATOM 6250 N N . PRO A 1 396 ? -1.70000 -3.16600 -22.81900 1.000 35.51000 396 PRO A N 1
ATOM 6251 C CA . PRO A 1 396 ? -0.70500 -3.67800 -23.76800 1.000 44.04000 396 PRO A CA 1
ATOM 6252 C C . PRO A 1 396 ? 0.52600 -4.25400 -23.06800 1.000 46.57000 396 PRO A C 1
ATOM 6253 O O . PRO A 1 396 ? 0.82700 -3.95600 -21.91000 1.000 44.01000 396 PRO A O 1
ATOM 6264 N N . LYS A 1 397 ? 1.23400 -5.10800 -23.78600 1.000 50.15000 397 LYS A N 1
ATOM 6265 C CA . LYS A 1 397 ? 2.45300 -5.77700 -23.31300 1.000 51.83000 397 LYS A CA 1
ATOM 6266 C C . LYS A 1 397 ? 3.64200 -4.96000 -23.77200 1.000 54.73000 397 LYS A C 1
ATOM 6267 O O . LYS A 1 397 ? 3.53700 -4.25300 -24.74300 1.000 48.87000 397 LYS A O 1
ATOM 6286 N N . ASP A 1 398 ? 4.77500 -5.13600 -23.11900 1.000 59.51000 398 ASP A N 1
ATOM 6287 C CA . ASP A 1 398 ? 6.02000 -4.50400 -23.51600 1.000 54.51000 398 ASP A CA 1
ATOM 6288 C C . ASP A 1 398 ? 6.32400 -4.83500 -24.96800 1.000 37.23000 398 ASP A C 1
ATOM 6289 O O . ASP A 1 398 ? 6.15200 -5.97100 -25.42200 1.000 47.37000 398 ASP A O 1
ATOM 6298 N N . GLY A 1 399 ? 6.75800 -3.82000 -25.70900 1.000 49.21000 399 GLY A N 1
ATOM 6299 C CA . GLY A 1 399 ? 7.10700 -3.99700 -27.09900 1.000 46.63000 399 GLY A CA 1
ATOM 6300 C C . GLY A 1 399 ? 5.95000 -3.88800 -28.05900 1.000 44.94000 399 GLY A C 1
ATOM 6301 O O . GLY A 1 399 ? 6.16300 -4.00000 -29.27300 1.000 44.24000 399 GLY A O 1
ATOM 6305 N N . GLU A 1 400 ? 4.73000 -3.69800 -27.56600 1.000 43.14000 400 GLU A N 1
ATOM 6306 C CA . GLU A 1 400 ? 3.58200 -3.65200 -28.45700 1.000 43.18000 400 GLU A CA 1
ATOM 6307 C C . GLU A 1 400 ? 3.47200 -2.28900 -29.11700 1.000 36.50000 400 GLU A C 1
ATOM 6308 O O . GLU A 1 400 ? 3.87200 -1.26400 -28.55600 1.000 40.43000 400 GLU A O 1
ATOM 6320 N N . THR A 1 401 ? 2.85800 -2.27500 -30.29200 1.000 36.32000 401 THR A N 1
ATOM 6321 C CA . THR A 1 401 ? 2.50000 -1.03400 -30.97000 1.000 42.92000 401 THR A CA 1
ATOM 6322 C C . THR A 1 401 ? 0.99100 -0.85000 -30.92500 1.000 36.82000 401 THR A C 1
ATOM 6323 O O . THR A 1 401 ? 0.25300 -1.72300 -31.37600 1.000 36.58000 401 THR A O 1
ATOM 6334 N N . ILE A 1 402 ? 0.54500 0.27200 -30.36800 1.000 35.69000 402 ILE A N 1
ATOM 6335 C CA . ILE A 1 402 ? -0.85300 0.67800 -30.43400 1.000 36.76000 402 ILE A CA 1
ATOM 6336 C C . ILE A 1 402 ? -0.99300 1.78700 -31.46900 1.000 36.23000 402 ILE A C 1
ATOM 6337 O O . ILE A 1 402 ? -0.32200 2.82200 -31.37400 1.000 33.17000 402 ILE A O 1
ATOM 6353 N N . GLU A 1 403 ? -1.88600 1.58500 -32.43300 1.000 33.51000 403 GLU A N 1
ATOM 6354 C CA . GLU A 1 403 ? -2.17200 2.57900 -33.45700 1.000 27.86000 403 GLU A CA 1
ATOM 6355 C C . GLU A 1 403 ? -3.59200 3.11100 -33.27700 1.000 34.06000 403 GLU A C 1
ATOM 6356 O O . GLU A 1 403 ? -4.51800 2.33500 -33.00800 1.000 30.21000 403 GLU A O 1
ATOM 6368 N N . LEU A 1 404 ? -3.75000 4.43700 -33.42400 1.000 31.57000 404 LEU A N 1
ATOM 6369 C CA . LEU A 1 404 ? -5.04400 5.11900 -33.51800 1.000 30.43000 404 LEU A CA 1
ATOM 6370 C C . LEU A 1 404 ? -5.22900 5.53300 -34.97300 1.000 33.00000 404 LEU A C 1
ATOM 6371 O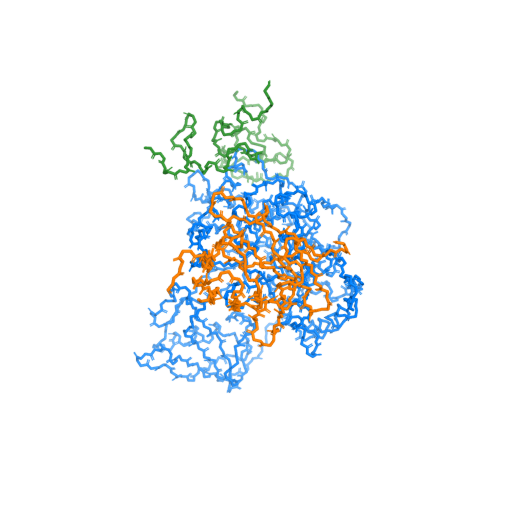 O . LEU A 1 404 ? -4.39300 6.25900 -35.51000 1.000 29.19000 404 LEU A O 1
ATOM 6387 N N . ARG A 1 405 ? -6.29000 5.05100 -35.61500 1.000 26.52000 405 ARG A N 1
ATOM 6388 C CA . ARG A 1 405 ? -6.47900 5.19400 -37.04700 1.000 26.70000 405 ARG A CA 1
ATOM 6389 C C . ARG A 1 405 ? -7.84300 5.79900 -37.33300 1.000 34.48000 405 ARG A C 1
ATOM 6390 O O . ARG A 1 405 ? -8.87200 5.28700 -36.86500 1.000 27.11000 405 ARG A O 1
ATOM 6411 N N . LEU A 1 406 ? -7.86200 6.85100 -38.14400 1.000 29.69000 406 LEU A N 1
ATOM 6412 C CA . LEU A 1 406 ? -9.12600 7.48400 -38.50700 1.000 27.68000 406 LEU A CA 1
ATOM 6413 C C . LEU A 1 406 ? -9.79300 6.64800 -39.58700 1.000 33.14000 406 LEU A C 1
ATOM 6414 O O . LEU A 1 406 ? -9.21200 6.40800 -40.65400 1.000 30.72000 406 LEU A O 1
ATOM 6430 N N . VAL A 1 407 ? -11.01200 6.19300 -39.32000 1.000 25.32000 407 VAL A N 1
ATOM 6431 C CA . VAL A 1 407 ? -11.68900 5.25600 -40.20200 1.000 26.00000 407 VAL A CA 1
ATOM 6432 C C . VAL A 1 407 ? -13.09600 5.75800 -40.45800 1.000 27.69000 407 VAL A C 1
ATOM 6433 O O . VAL A 1 407 ? -13.73700 6.33300 -39.57100 1.000 29.37000 407 VAL A O 1
ATOM 6446 N N . SER A 1 408 ? -13.56800 5.53700 -41.67400 1.000 27.36000 408 SER A N 1
ATOM 6447 C CA . SER A 1 408 ? -14.92800 5.86800 -42.06600 1.000 34.01000 408 SER A CA 1
ATOM 6448 C C . SER A 1 408 ? -15.74900 4.59100 -42.18500 1.000 34.45000 408 SER A C 1
ATOM 6449 O O . SER A 1 408 ? -15.26900 3.57100 -42.68900 1.000 34.44000 408 SER A O 1
ATOM 6457 N N . TRP A 1 409 ? -16.97800 4.62600 -41.67500 1.000 36.56000 409 TRP A N 1
ATOM 6458 C CA . TRP A 1 409 ? -17.78000 3.39600 -41.64700 1.000 35.80000 409 TRP A CA 1
ATOM 6459 C C . TRP A 1 409 ? -19.21500 3.65200 -42.05100 1.000 41.29000 409 TRP A C 1
ATOM 6460 O O . TRP A 1 409 ? -19.54300 4.74300 -42.52100 1.000 44.89000 409 TRP A O 1
ATOM 6482 N N . SER B 2 2 ? -34.19000 13.08500 6.90400 1.000 60.19000 53 SER C N 1
ATOM 6483 C CA . SER B 2 2 ? -33.04400 12.41400 6.29100 1.000 56.60000 53 SER C CA 1
ATOM 6484 C C . SER B 2 2 ? -32.79800 12.90400 4.84600 1.000 59.89000 53 SER C C 1
ATOM 6485 O O . SER B 2 2 ? -31.67000 12.89000 4.37900 1.000 62.00000 53 SER C O 1
ATOM 6492 N N . CYS B 2 3 ? -33.88600 13.32700 4.10400 1.000 50.42000 54 CYS C N 1
ATOM 6493 C CA . CYS B 2 3 ? -33.60000 14.10500 2.90600 1.000 51.04000 54 CYS C CA 1
ATOM 6494 C C . CYS B 2 3 ? -33.43900 15.58200 3.26000 1.000 51.63000 54 CYS C C 1
ATOM 6495 O O . CYS B 2 3 ? -34.07000 16.06800 4.20400 1.000 56.42000 54 CYS C O 1
ATOM 6502 N N . PRO B 2 4 ? -32.69400 16.34500 2.46500 1.000 51.99000 55 PRO C N 1
ATOM 6503 C CA . PRO B 2 4 ? -32.63500 17.81400 2.66700 1.000 57.66000 55 PRO C CA 1
ATOM 6504 C C . PRO B 2 4 ? -33.99800 18.45800 2.50100 1.000 63.48000 55 PRO C C 1
ATOM 6505 O O . PRO B 2 4 ? -34.90500 17.88400 1.87600 1.000 62.79000 55 PRO C O 1
ATOM 6516 N N . PRO B 2 5 ? -34.18200 19.66700 3.04000 1.000 66.41000 56 PRO C N 1
ATOM 6517 C CA . PRO B 2 5 ? -35.45200 20.38300 2.82000 1.000 64.23000 56 PRO C CA 1
ATOM 6518 C C . PRO B 2 5 ? -35.62800 20.86600 1.39400 1.000 44.05000 56 PRO C C 1
ATOM 6519 O O . PRO B 2 5 ? -36.71700 21.34000 1.04700 1.000 57.02000 56 PRO C O 1
ATOM 6530 N N . THR B 2 6 ? -34.60800 20.75000 0.55200 1.000 53.60000 57 THR C N 1
ATOM 6531 C CA . THR B 2 6 ? -34.77600 20.98400 -0.87800 1.000 59.91000 57 THR C CA 1
ATOM 6532 C C . THR B 2 6 ? -35.57900 19.87700 -1.58900 1.000 61.00000 57 THR C C 1
ATOM 6533 O O . THR B 2 6 ? -35.84500 20.00400 -2.79400 1.000 51.44000 57 THR C O 1
ATOM 6544 N N . LYS B 2 7 ? -35.98900 18.81800 -0.88900 1.000 52.79000 58 LYS C N 1
ATOM 6545 C CA . LYS B 2 7 ? -36.50900 17.61200 -1.52400 1.000 43.62000 58 LYS C CA 1
ATOM 6546 C C . LYS B 2 7 ? -37.71700 17.10000 -0.75500 1.000 47.78000 58 LYS C C 1
ATOM 6547 O O . LYS B 2 7 ? -37.94600 17.47100 0.39800 1.000 45.48000 58 LYS C O 1
ATOM 6566 N N . PHE B 2 8 ? -38.53200 16.29500 -1.43300 1.000 33.91000 59 PHE C N 1
ATOM 6567 C CA . PHE B 2 8 ? -39.61000 15.56600 -0.78900 1.000 36.52000 59 PHE C CA 1
ATOM 6568 C C . PHE B 2 8 ? -39.12300 14.14800 -0.51300 1.000 38.32000 59 PHE C C 1
ATOM 6569 O O . PHE B 2 8 ? -38.52000 13.50900 -1.38300 1.000 32.71000 59 PHE C O 1
ATOM 6586 N N . GLN B 2 9 ? -39.39800 13.64400 0.68100 1.000 32.67000 60 GLN C N 1
ATOM 6587 C CA . GLN B 2 9 ? -38.95400 12.30300 1.04900 1.000 34.37000 60 GLN C CA 1
ATOM 6588 C C . GLN B 2 9 ? -40.11500 11.32900 0.91500 1.000 33.00000 60 GLN C C 1
ATOM 6589 O O . GLN B 2 9 ? -41.14300 11.49300 1.58300 1.000 32.44000 60 GLN C O 1
ATOM 6603 N N . CYS B 2 10 ? -39.97100 10.33900 0.02500 1.000 31.00000 61 CYS C N 1
ATOM 6604 C CA . CYS B 2 10 ? -40.97400 9.28500 -0.08500 1.000 29.06000 61 CYS C CA 1
ATOM 6605 C C . CYS B 2 10 ? -41.13100 8.58600 1.26400 1.000 29.31000 61 CYS C C 1
ATOM 6606 O O . CYS B 2 10 ? -40.14500 8.20600 1.89300 1.000 29.79000 61 CYS C O 1
ATOM 6613 N N . ARG B 2 11 ? -42.37300 8.39600 1.68400 1.000 32.01000 62 ARG C N 1
ATOM 6614 C CA . ARG B 2 11 ? -42.61300 7.90400 3.04400 1.000 33.92000 62 ARG C CA 1
ATOM 6615 C C . ARG B 2 11 ? -42.03700 6.50200 3.23900 1.000 34.47000 62 ARG C C 1
ATOM 6616 O O . ARG B 2 11 ? -41.26800 6.24500 4.18300 1.000 35.88000 62 ARG C O 1
ATOM 6637 N N . THR B 2 12 ? -42.38500 5.57700 2.34800 1.000 31.12000 63 THR C N 1
ATOM 6638 C CA . THR B 2 12 ? -41.98900 4.18100 2.56000 1.000 31.85000 63 THR C CA 1
ATOM 6639 C C . THR B 2 12 ? -40.51300 3.97100 2.28300 1.000 34.54000 63 THR C C 1
ATOM 6640 O O . THR B 2 12 ? -39.78600 3.44500 3.12600 1.000 38.27000 63 THR C O 1
ATOM 6651 N N . SER B 2 13 ? -40.03900 4.35300 1.10200 1.000 34.92000 64 SER C N 1
ATOM 6652 C CA . SER B 2 13 ? -38.65700 4.01400 0.77200 1.000 31.51000 64 SER C CA 1
ATOM 6653 C C . SER B 2 13 ? -37.64200 4.94200 1.41400 1.000 30.50000 64 SER C C 1
ATOM 6654 O O . SER B 2 13 ? -36.47500 4.56400 1.55400 1.000 37.50000 64 SER C O 1
ATOM 6662 N N . GLY B 2 14 ? -38.03000 6.16100 1.76200 1.000 32.96000 65 GLY C N 1
ATOM 6663 C CA . GLY B 2 14 ? -37.07000 7.14200 2.22000 1.000 35.35000 65 GLY C CA 1
ATOM 6664 C C . GLY B 2 14 ? -36.29500 7.83400 1.12100 1.000 33.78000 65 GLY C C 1
ATOM 6665 O O . GLY B 2 14 ? -35.44100 8.67400 1.42100 1.000 34.94000 65 GLY C O 1
ATOM 6669 N N . LEU B 2 15 ? -36.56900 7.51300 -0.13600 1.000 29.07000 66 LEU C N 1
ATOM 6670 C CA . LEU B 2 15 ? -35.86000 8.11500 -1.26000 1.000 28.64000 66 LEU C CA 1
ATOM 6671 C C . LEU B 2 15 ? -36.36300 9.52900 -1.51000 1.000 30.12000 66 LEU C C 1
ATOM 6672 O O . LEU B 2 15 ? -37.50200 9.88000 -1.18400 1.000 34.20000 66 LEU C O 1
ATOM 6688 N N . CYS B 2 16 ? -35.49100 10.35900 -2.08500 1.000 33.96000 67 CYS C N 1
ATOM 6689 C CA . CYS B 2 16 ? -35.74800 11.79100 -2.19800 1.000 30.92000 67 CYS C CA 1
ATOM 6690 C C . CYS B 2 16 ? -36.09900 12.14900 -3.63100 1.000 28.87000 67 CYS C C 1
ATOM 6691 O O . CYS B 2 16 ? -35.42400 11.70100 -4.56400 1.000 29.29000 67 CYS C O 1
ATOM 6698 N N . VAL B 2 17 ? -37.12500 12.96400 -3.80500 1.000 30.85000 68 VAL C N 1
ATOM 6699 C CA . VAL B 2 17 ? -37.44900 13.49500 -5.12700 1.000 32.47000 68 VAL C CA 1
ATOM 6700 C C . VAL B 2 17 ? -37.51900 15.01200 -5.03000 1.000 35.19000 68 VAL C C 1
ATOM 6701 O O . VAL B 2 17 ? -37.78900 15.57800 -3.95700 1.000 34.36000 68 VAL C O 1
ATOM 6714 N N . PRO B 2 18 ? -37.28200 15.70400 -6.13800 1.000 38.81000 69 PRO C N 1
ATOM 6715 C CA . PRO B 2 18 ? -37.43900 17.16200 -6.14500 1.000 41.18000 69 PRO C CA 1
ATOM 6716 C C . PRO B 2 18 ? -38.83000 17.59100 -5.68800 1.000 38.27000 69 PRO C C 1
ATOM 6717 O O . PRO B 2 18 ? -39.83700 16.92400 -5.93400 1.000 33.54000 69 PRO C O 1
ATOM 6728 N N . LEU B 2 19 ? -38.88000 18.75100 -5.03100 1.000 37.90000 70 LEU C N 1
ATOM 6729 C CA . LEU B 2 19 ? -40.15500 19.23500 -4.50400 1.000 39.80000 70 LEU C CA 1
ATOM 6730 C C . LEU B 2 19 ? -41.16000 19.50700 -5.60700 1.000 37.66000 70 LEU C C 1
ATOM 6731 O O . LEU B 2 19 ? -42.36700 19.45400 -5.36600 1.000 43.00000 70 LEU C O 1
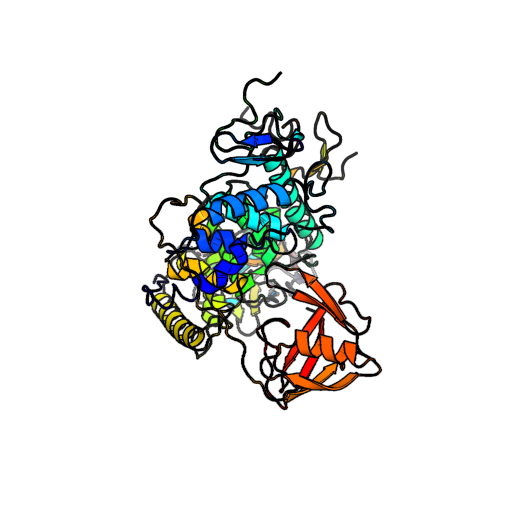ATOM 6747 N N . THR B 2 20 ? -40.69900 19.76600 -6.82100 1.000 38.13000 71 THR C N 1
ATOM 6748 C CA . THR B 2 20 ? -41.64400 19.98600 -7.90200 1.000 42.99000 71 THR C CA 1
ATOM 6749 C C . THR B 2 20 ? -42.31600 18.70100 -8.36400 1.000 44.90000 71 THR C C 1
ATOM 6750 O O . THR B 2 20 ? -43.29600 18.77600 -9.11800 1.000 40.96000 71 THR C O 1
ATOM 6761 N N . TRP B 2 21 ? -41.83800 17.52900 -7.91700 1.000 38.83000 72 TRP C N 1
ATOM 6762 C CA . TRP B 2 21 ? -42.56400 16.28800 -8.17900 1.000 35.47000 72 TRP C CA 1
ATOM 6763 C C . TRP B 2 21 ? -43.65000 16.03600 -7.15700 1.000 35.75000 72 TRP C C 1
ATOM 6764 O O . TRP B 2 21 ? -44.42500 15.07800 -7.30400 1.000 37.14000 72 TRP C O 1
ATOM 6785 N N . ARG B 2 22 ? -43.68800 16.83900 -6.09200 1.000 37.96000 73 ARG C N 1
ATOM 6786 C CA . ARG B 2 22 ? -44.78100 16.77300 -5.14800 1.000 34.07000 73 ARG C CA 1
ATOM 6787 C C . ARG B 2 22 ? -46.00900 17.42700 -5.77200 1.000 38.21000 73 ARG C C 1
ATOM 6788 O O . ARG B 2 22 ? -45.93700 18.53000 -6.32400 1.000 38.16000 73 ARG C O 1
ATOM 6809 N N . CYS B 2 23 ? -47.11800 16.69500 -5.75500 1.000 33.95000 74 CYS C N 1
ATOM 6810 C CA . CYS B 2 23 ? -48.40200 17.17300 -6.26800 1.000 40.29000 74 CYS C CA 1
ATOM 6811 C C . CYS B 2 23 ? -48.33500 17.53200 -7.74900 1.000 45.59000 74 CYS C C 1
ATOM 6812 O O . CYS B 2 23 ? -48.88000 18.55100 -8.17800 1.000 43.04000 74 CYS C O 1
ATOM 6819 N N . ASP B 2 24 ? -47.68200 16.68400 -8.55200 1.000 38.95000 75 ASP C N 1
ATOM 6820 C CA . ASP B 2 24 ? -47.65200 16.90800 -9.99100 1.000 36.56000 75 ASP C CA 1
ATOM 6821 C C . ASP B 2 24 ? -48.38800 15.80800 -10.74500 1.000 42.86000 75 ASP C C 1
ATOM 6822 O O . ASP B 2 24 ? -48.15400 15.62900 -11.94100 1.000 39.44000 75 ASP C O 1
ATOM 6831 N N . ARG B 2 25 ? -49.27700 15.07900 -10.05300 1.000 37.19000 76 ARG C N 1
ATOM 6832 C CA . ARG B 2 25 ? -50.18100 14.10600 -10.64600 1.000 39.17000 76 ARG C CA 1
ATOM 6833 C C . ARG B 2 25 ? -49.49100 12.76400 -10.87100 1.000 43.47000 76 ARG C C 1
ATOM 6834 O O . ARG B 2 25 ? -50.12000 11.71200 -10.70500 1.000 45.37000 76 ARG C O 1
ATOM 6855 N N . ASP B 2 26 ? -48.20900 12.77400 -11.25600 1.000 35.57000 77 ASP C N 1
ATOM 6856 C CA . ASP B 2 26 ? -47.48300 11.51300 -11.39400 1.000 31.55000 77 ASP C CA 1
ATOM 6857 C C . ASP B 2 26 ? -47.13500 10.94600 -10.01900 1.000 27.51000 77 ASP C C 1
ATOM 6858 O O . ASP B 2 26 ? -46.71800 11.68400 -9.11800 1.000 28.89000 77 ASP C O 1
ATOM 6867 N N . LEU B 2 27 ? -47.23000 9.62700 -9.88400 1.000 31.50000 78 LEU C N 1
ATOM 6868 C CA . LEU B 2 27 ? -46.83200 8.96300 -8.63000 1.000 34.05000 78 LEU C CA 1
ATOM 6869 C C . LEU B 2 27 ? -45.34500 8.64500 -8.74500 1.000 32.44000 78 LEU C C 1
ATOM 6870 O O . LEU B 2 27 ? -44.94800 7.64900 -9.32500 1.000 29.94000 78 LEU C O 1
ATOM 6886 N N . ASP B 2 28 ? -44.50700 9.54000 -8.24200 1.000 28.77000 79 ASP C N 1
ATOM 6887 C CA . ASP B 2 28 ? -43.06900 9.38500 -8.35400 1.000 26.20000 79 ASP C CA 1
ATOM 6888 C C . ASP B 2 28 ? -42.48900 8.55200 -7.22400 1.000 36.14000 79 ASP C C 1
ATOM 6889 O O . ASP B 2 28 ? -41.42800 7.93800 -7.39400 1.000 33.11000 79 ASP C O 1
ATOM 6898 N N . CYS B 2 29 ? -43.16300 8.51900 -6.08900 1.000 33.63000 80 CYS C N 1
ATOM 6899 C CA . CYS B 2 29 ? -42.87800 7.54200 -5.03900 1.000 29.60000 80 CYS C CA 1
ATOM 6900 C C . CYS B 2 29 ? -43.69100 6.26300 -5.29300 1.000 35.04000 80 CYS C C 1
ATOM 6901 O O . CYS B 2 29 ? -44.85500 6.31800 -5.70400 1.000 34.10000 80 CYS C O 1
ATOM 6908 N N . SER B 2 30 ? -43.08500 5.10000 -5.03000 1.000 34.83000 81 SER C N 1
ATOM 6909 C CA . SER B 2 30 ? -43.83800 3.85800 -5.23700 1.000 44.26000 81 SER C CA 1
ATOM 6910 C C . SER B 2 30 ? -45.10600 3.82000 -4.39500 1.000 42.11000 81 SER C C 1
ATOM 6911 O O . SER B 2 30 ? -46.11700 3.24800 -4.81900 1.000 39.80000 81 SER C O 1
ATOM 6919 N N . ASP B 2 31 ? -45.08600 4.41900 -3.21200 1.000 34.27000 82 ASP C N 1
ATOM 6920 C CA . ASP B 2 31 ? -46.24600 4.40800 -2.33800 1.000 37.24000 82 ASP C CA 1
ATOM 6921 C C . ASP B 2 31 ? -47.19200 5.56500 -2.61300 1.000 43.64000 82 ASP C C 1
ATOM 6922 O O . ASP B 2 31 ? -48.22300 5.68300 -1.94200 1.000 39.61000 82 ASP C O 1
ATOM 6931 N N . GLY B 2 32 ? -46.89100 6.41100 -3.59400 1.000 38.65000 83 GLY C N 1
ATOM 6932 C CA . GLY B 2 32 ? -47.81000 7.49100 -3.87700 1.000 33.95000 83 GLY C CA 1
ATOM 6933 C C . GLY B 2 32 ? -47.76000 8.62800 -2.89400 1.000 34.61000 83 GLY C C 1
ATOM 6934 O O . GLY B 2 32 ? -48.54200 9.57400 -3.03300 1.000 37.91000 83 GLY C O 1
ATOM 6938 N N . SER B 2 33 ? -46.80200 8.58800 -1.95300 1.000 35.95000 84 SER C N 1
ATOM 6939 C CA . SER B 2 33 ? -46.70000 9.58500 -0.89000 1.000 36.59000 84 SER C CA 1
ATOM 6940 C C . SER B 2 33 ? -46.56200 10.99400 -1.44900 1.000 42.49000 84 SER C C 1
ATOM 6941 O O . SER B 2 33 ? -47.02100 11.95200 -0.82400 1.000 34.62000 84 SER C O 1
ATOM 6949 N N . ASP B 2 34 ? -46.00600 11.14500 -2.65200 1.000 36.35000 85 ASP C N 1
ATOM 6950 C CA . ASP B 2 34 ? -45.82500 12.48300 -3.21000 1.000 34.80000 85 ASP C CA 1
ATOM 6951 C C . ASP B 2 34 ? -47.12300 13.10100 -3.73300 1.000 36.02000 85 ASP C C 1
ATOM 6952 O O . ASP B 2 34 ? -47.15800 14.30100 -4.02900 1.000 36.58000 85 ASP C O 1
ATOM 6961 N N . GLU B 2 35 ? -48.18800 12.32700 -3.86200 1.000 32.34000 86 GLU C N 1
ATOM 6962 C CA . GLU B 2 35 ? -49.43100 12.84800 -4.41000 1.000 34.03000 86 GLU C CA 1
ATOM 6963 C C . GLU B 2 35 ? -50.54600 12.82300 -3.37100 1.000 45.18000 86 GLU C C 1
ATOM 6964 O O . GLU B 2 35 ? -51.72600 12.86000 -3.73000 1.000 42.89000 86 GLU C O 1
ATOM 6976 N N . GLU B 2 36 ? -50.19100 12.75800 -2.09100 1.000 42.88000 87 GLU C N 1
ATOM 6977 C CA . GLU B 2 36 ? -51.16500 12.68900 -1.00900 1.000 53.47000 87 GLU C CA 1
ATOM 6978 C C . GLU B 2 36 ? -51.39400 14.07700 -0.44100 1.000 48.37000 87 GLU C C 1
ATOM 6979 O O . GLU B 2 36 ? -50.44300 14.83800 -0.24900 1.000 48.50000 87 GLU C O 1
ATOM 6991 N N . GLU B 2 37 ? -52.66400 14.41500 -0.20500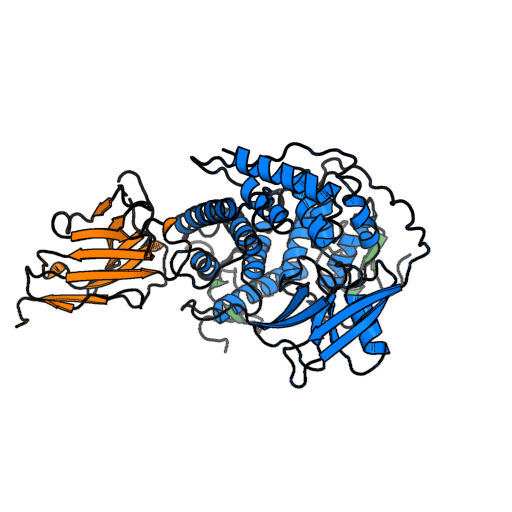 1.000 58.34000 88 GLU C N 1
ATOM 6992 C CA . GLU B 2 37 ? -53.04000 15.68200 0.43000 1.000 64.10000 88 GLU C CA 1
ATOM 6993 C C . GLU B 2 37 ? -52.55300 16.89000 -0.36700 1.000 62.44000 88 GLU C C 1
ATOM 6994 O O . GLU B 2 37 ? -51.90400 17.79300 0.16700 1.000 60.92000 88 GLU C O 1
ATOM 7006 N N . CYS B 2 38 ? -52.88700 16.89900 -1.65100 1.000 60.68000 89 CYS C N 1
ATOM 7007 C CA . CYS B 2 38 ? -52.55300 17.96400 -2.57900 1.000 59.00000 89 CYS C CA 1
ATOM 7008 C C . CYS B 2 38 ? -53.77800 18.82300 -2.87800 1.000 71.31000 89 CYS C C 1
ATOM 7009 O O . CYS B 2 38 ? -54.92100 18.36300 -2.79900 1.000 69.91000 89 CYS C O 1
ATOM 7016 N N . ARG B 2 39 ? -53.51100 20.06400 -3.28100 1.000 82.14000 90 ARG C N 1
ATOM 7017 C CA . ARG B 2 39 ? -54.52500 20.99100 -3.79400 1.000 84.98000 90 ARG C CA 1
ATOM 7018 C C . ARG B 2 39 ? -55.75500 20.30900 -4.38800 1.000 76.16000 90 ARG C C 1
ATOM 7019 O O . ARG B 2 39 ? -55.73100 19.87100 -5.53900 1.000 75.86000 90 ARG C O 1
ATOM 7029 N N . ALA B 2 80 ? -47.46900 26.96900 -39.26200 1.000 61.61000 131 ALA C N 1
ATOM 7030 C CA . ALA B 2 80 ? -47.97900 25.63400 -39.57500 1.000 57.51000 131 ALA C CA 1
ATOM 7031 C C . ALA B 2 80 ? -46.94600 24.55200 -39.23500 1.000 40.86000 131 ALA C C 1
ATOM 7032 O O . ALA B 2 80 ? -45.74900 24.80100 -39.21400 1.000 48.57000 131 ALA C O 1
ATOM 7039 N N . CYS B 2 81 ? -47.43300 23.35000 -38.96600 1.000 39.56000 132 CYS C N 1
ATOM 7040 C CA . CYS B 2 81 ? -46.57900 22.17500 -38.90000 1.000 34.55000 132 CYS C CA 1
ATOM 7041 C C . CYS B 2 81 ? -46.07300 21.84800 -40.30200 1.000 33.17000 132 CYS C C 1
ATOM 7042 O O . CYS B 2 81 ? -46.52700 22.41400 -41.30300 1.000 32.67000 132 CYS C O 1
ATOM 7049 N N . LEU B 2 82 ? -45.12800 20.92300 -40.37000 1.000 30.54000 133 LEU C N 1
ATOM 7050 C CA . LEU B 2 82 ? -44.59800 20.51200 -41.66300 1.000 31.37000 133 LEU C CA 1
ATOM 7051 C C . LEU B 2 82 ? -45.60200 19.64600 -42.39900 1.000 30.13000 133 LEU C C 1
ATOM 7052 O O . LEU B 2 82 ? -46.48000 19.02600 -41.80300 1.000 27.72000 133 LEU C O 1
ATOM 7068 N N . ALA B 2 83 ? -45.44000 19.56200 -43.72600 1.000 29.43000 134 ALA C N 1
ATOM 7069 C CA . ALA B 2 83 ? -46.28800 18.64600 -44.46900 1.000 34.53000 134 ALA C CA 1
ATOM 7070 C C . ALA B 2 83 ? -46.10300 17.24600 -43.89800 1.000 28.47000 134 ALA C C 1
ATOM 7071 O O . ALA B 2 83 ? -44.98700 16.83300 -43.59200 1.000 35.80000 134 ALA C O 1
ATOM 7078 N N . GLY B 2 84 ? -47.19900 16.50900 -43.76400 1.000 37.71000 135 GLY C N 1
ATOM 7079 C CA . GLY B 2 84 ? -47.12400 15.19200 -43.16900 1.000 35.59000 135 GLY C CA 1
ATOM 7080 C C . GLY B 2 84 ? -47.24400 15.19300 -41.65400 1.000 38.49000 135 GLY C C 1
ATOM 7081 O O . GLY B 2 84 ? -47.17700 14.12100 -41.04200 1.000 37.06000 135 GLY C O 1
ATOM 7085 N N . GLU B 2 85 ? -47.38600 16.36200 -41.03100 1.000 34.01000 136 GLU C N 1
ATOM 7086 C CA . GLU B 2 85 ? -47.52800 16.46200 -39.58400 1.000 32.49000 136 GLU C CA 1
ATOM 7087 C C . GLU B 2 85 ? -48.93400 16.90400 -39.24100 1.000 39.06000 136 GLU C C 1
ATOM 7088 O O . GLU B 2 85 ? -49.72600 17.26600 -40.10800 1.000 32.32000 136 GLU C O 1
ATOM 7100 N N . LEU B 2 86 ? -49.22400 16.87700 -37.94500 1.000 31.34000 137 LEU C N 1
ATOM 7101 C CA . LEU B 2 86 ? -50.50300 17.29200 -37.38900 1.000 31.43000 137 LEU C CA 1
ATOM 7102 C C . LEU B 2 86 ? -50.19300 18.12900 -36.16300 1.000 36.61000 137 LEU C C 1
ATOM 7103 O O . LEU B 2 86 ? -49.19400 17.88600 -35.48000 1.000 33.35000 137 LEU C O 1
ATOM 7119 N N . ARG B 2 87 ? -51.02300 19.14400 -35.92200 1.000 32.56000 138 ARG C N 1
ATOM 7120 C CA . ARG B 2 87 ? -50.88400 20.04200 -34.78000 1.000 33.87000 138 ARG C CA 1
ATOM 7121 C C . ARG B 2 87 ? -51.74800 19.55300 -33.62200 1.000 34.96000 138 ARG C C 1
ATOM 7122 O O . ARG B 2 87 ? -52.89200 19.13400 -33.80800 1.000 35.61000 138 ARG C O 1
ATOM 7143 N N . CYS B 2 88 ? -51.17400 19.56000 -32.42400 1.000 32.89000 139 CYS C N 1
ATOM 7144 C CA . CYS B 2 88 ? -51.96700 19.28100 -31.23800 1.000 36.00000 139 CYS C CA 1
ATOM 7145 C C . CYS B 2 88 ? -52.98700 20.41200 -31.05000 1.000 42.01000 139 CYS C C 1
ATOM 7146 O O . CYS B 2 88 ? -52.70700 21.58300 -31.31100 1.000 43.82000 139 CYS C O 1
ATOM 7153 N N . THR B 2 89 ? -54.18700 20.04500 -30.63100 1.000 40.98000 140 THR C N 1
ATOM 7154 C CA . THR B 2 89 ? -55.28200 21.01100 -30.55300 1.000 46.99000 140 THR C CA 1
ATOM 7155 C C . THR B 2 89 ? -54.93600 22.21000 -29.67900 1.000 51.83000 140 THR C C 1
ATOM 7156 O O . THR B 2 89 ? -55.04600 23.35600 -30.11700 1.000 52.14000 140 THR C O 1
ATOM 7167 N N . LEU B 2 90 ? -54.50800 21.97200 -28.43900 1.000 50.10000 141 LEU C N 1
ATOM 7168 C CA . LEU B 2 90 ? -54.31200 23.05100 -27.47600 1.000 50.51000 141 LEU C CA 1
ATOM 7169 C C . LEU B 2 90 ? -52.84600 23.35900 -27.20100 1.000 54.18000 141 LEU C C 1
ATOM 7170 O O . LEU B 2 90 ? -52.53200 23.98900 -26.18800 1.000 59.55000 141 LEU C O 1
ATOM 7186 N N . SER B 2 91 ? -51.94600 22.91500 -28.07100 1.000 47.93000 142 SER C N 1
ATOM 7187 C CA . SER B 2 91 ? -50.52200 23.19900 -27.97400 1.000 52.28000 142 SER C CA 1
ATOM 7188 C C . SER B 2 91 ? -50.05100 23.63800 -29.34900 1.000 50.40000 142 SER C C 1
ATOM 7189 O O . SER B 2 91 ? -50.75000 23.45900 -30.34900 1.000 55.08000 142 SER C O 1
ATOM 7197 N N . ASP B 2 92 ? -48.84800 24.19100 -29.40000 1.000 48.85000 143 ASP C N 1
ATOM 7198 C CA . ASP B 2 92 ? -48.16900 24.39100 -30.67100 1.000 56.07000 143 ASP C CA 1
ATOM 7199 C C . ASP B 2 92 ? -47.40900 23.14500 -31.11900 1.000 52.07000 143 ASP C C 1
ATOM 7200 O O . ASP B 2 92 ? -46.67800 23.21700 -32.11600 1.000 52.63000 143 ASP C O 1
ATOM 7209 N N . ASP B 2 93 ? -47.55100 22.02600 -30.39700 1.000 40.50000 144 ASP C N 1
ATOM 7210 C CA . ASP B 2 93 ? -46.78100 20.82400 -30.70700 1.000 36.84000 144 ASP C CA 1
ATOM 7211 C C . ASP B 2 93 ? -47.23200 20.23300 -32.04600 1.000 30.87000 144 ASP C C 1
ATOM 7212 O O . ASP B 2 93 ? -48.42600 20.16300 -32.33500 1.000 34.14000 144 ASP C O 1
ATOM 7221 N N . CYS B 2 94 ? -46.26000 19.82300 -32.85700 1.000 31.63000 145 CYS C N 1
ATOM 7222 C CA . CYS B 2 94 ? -46.49000 19.09500 -34.09900 1.000 29.96000 145 CYS C CA 1
ATOM 7223 C C . CYS B 2 94 ? -46.03400 17.64700 -33.94300 1.000 31.28000 145 CYS C C 1
ATOM 7224 O O . CYS B 2 94 ? -44.96700 17.38500 -33.37800 1.000 34.76000 145 CYS C O 1
ATOM 7231 N N . ILE B 2 95 ? -46.83100 16.72000 -34.46400 1.000 29.75000 146 ILE C N 1
ATOM 7232 C CA . ILE B 2 95 ? -46.46300 15.30700 -34.49800 1.000 29.18000 146 ILE C CA 1
ATOM 7233 C C . ILE B 2 95 ? -46.60000 14.77200 -35.91200 1.000 31.81000 146 ILE C C 1
ATOM 7234 O O . ILE B 2 95 ? -47.38200 15.30000 -36.72300 1.000 29.07000 146 ILE C O 1
ATOM 7250 N N . PRO B 2 96 ? -45.94200 13.65300 -36.21800 1.000 30.86000 147 PRO C N 1
ATOM 7251 C CA . PRO B 2 96 ? -46.20300 12.98500 -37.50200 1.000 28.47000 147 PRO C CA 1
ATOM 7252 C C . PRO B 2 96 ? -47.64100 12.50700 -37.57300 1.000 36.78000 147 PRO C C 1
ATOM 7253 O O . PRO B 2 96 ? -48.20000 12.03400 -36.58600 1.000 30.78000 147 PRO C O 1
ATOM 7264 N N . LEU B 2 97 ? -48.24200 12.61600 -38.76000 1.000 30.20000 148 LEU C N 1
ATOM 7265 C CA . LEU B 2 97 ? -49.60400 12.13700 -38.91200 1.000 32.63000 148 LEU C CA 1
ATOM 7266 C C . LEU B 2 97 ? -49.69800 10.65700 -38.57000 1.000 29.25000 148 LEU C C 1
ATOM 7267 O O . LEU B 2 97 ? -50.73500 10.19600 -38.07900 1.000 31.43000 148 LEU C O 1
ATOM 7283 N N . THR B 2 98 ? -48.60300 9.91100 -38.76000 1.000 28.26000 149 THR C N 1
ATOM 7284 C CA . THR B 2 98 ? -48.58500 8.50300 -38.41500 1.000 30.69000 149 THR C CA 1
ATOM 7285 C C . THR B 2 98 ? -48.72000 8.25300 -36.91500 1.000 26.78000 149 THR C C 1
ATOM 7286 O O . THR B 2 98 ? -48.90400 7.09300 -36.52000 1.000 27.63000 149 THR C O 1
ATOM 7297 N N . TRP B 2 99 ? -48.58500 9.26900 -36.08400 1.000 27.81000 150 TRP C N 1
ATOM 7298 C CA . TRP B 2 99 ? -48.78300 9.04900 -34.64900 1.000 24.14000 150 TRP C CA 1
ATOM 7299 C C . TRP B 2 99 ? -50.21800 9.28200 -34.19600 1.000 30.36000 150 TRP C C 1
ATOM 7300 O O . TRP B 2 99 ? -50.49200 9.23300 -32.99600 1.000 23.75000 150 TRP C O 1
ATOM 7321 N N . ARG B 2 100 ? -51.11700 9.62400 -35.10600 1.000 30.06000 151 ARG C N 1
ATOM 7322 C CA . ARG B 2 100 ? -52.52000 9.79400 -34.78300 1.000 28.57000 151 ARG C CA 1
ATOM 7323 C C . ARG B 2 100 ? -53.15500 8.43100 -34.61500 1.000 30.07000 151 ARG C C 1
ATOM 7324 O O . ARG B 2 100 ? -52.95200 7.53600 -35.42700 1.000 32.23000 151 ARG C O 1
ATOM 7345 N N . CYS B 2 101 ? -53.89100 8.25300 -33.52300 1.000 27.77000 152 CYS C N 1
ATOM 7346 C CA . CYS B 2 101 ? -54.56300 6.99600 -33.23500 1.000 27.63000 152 CYS C CA 1
ATOM 7347 C C . CYS B 2 101 ? -53.59800 5.82100 -33.27200 1.000 36.79000 152 CYS C C 1
ATOM 7348 O O . CYS B 2 101 ? -53.92600 4.75900 -33.79900 1.000 30.50000 152 CYS C O 1
ATOM 7355 N N . ASP B 2 102 ? -52.41100 5.98400 -32.67700 1.000 30.68000 153 ASP C N 1
ATOM 7356 C CA . ASP B 2 102 ? -51.46300 4.87900 -32.57000 1.000 27.59000 153 ASP C CA 1
ATOM 7357 C C . ASP B 2 102 ? -51.40500 4.26700 -31.16000 1.000 30.25000 153 ASP C C 1
ATOM 7358 O O . ASP B 2 102 ? -50.57900 3.37800 -30.90500 1.000 28.44000 153 ASP C O 1
ATOM 7367 N N . GLY B 2 103 ? -52.30600 4.66300 -30.27300 1.000 30.45000 154 GLY C N 1
ATOM 7368 C CA . GLY B 2 103 ? -52.38900 4.07000 -28.95300 1.000 30.05000 154 GLY C CA 1
ATOM 7369 C C . GLY B 2 103 ? -51.68400 4.85500 -27.86300 1.000 33.17000 154 GLY C C 1
ATOM 7370 O O . GLY B 2 103 ? -51.89200 4.57400 -26.67700 1.000 31.53000 154 GLY C O 1
ATOM 7374 N N . HIS B 2 104 ? -50.87800 5.83900 -28.22300 1.000 31.33000 155 HIS C N 1
ATOM 7375 C CA . HIS B 2 104 ? -50.16500 6.59800 -27.21500 1.000 27.85000 155 HIS C CA 1
ATOM 7376 C C . HIS B 2 104 ? -50.45300 8.07800 -27.34500 1.000 29.38000 155 HIS C C 1
ATOM 7377 O O . HIS B 2 104 ? -50.42200 8.60900 -28.47200 1.000 25.61000 155 HIS C O 1
ATOM 7391 N N . PRO B 2 105 ? -50.68600 8.79300 -26.21800 1.000 26.63000 156 PRO C N 1
ATOM 7392 C CA . PRO B 2 105 ? -50.84900 10.25700 -26.29900 1.000 28.24000 156 PRO C CA 1
ATOM 7393 C C . PRO B 2 105 ? -49.55600 11.01000 -26.48800 1.000 29.70000 156 PRO C C 1
ATOM 7394 O O . PRO B 2 105 ? -48.81400 11.27600 -25.53400 1.000 30.77000 156 PRO C O 1
ATOM 7405 N N . ASP B 2 106 ? -49.28800 11.41400 -27.72900 1.000 25.55000 157 ASP C N 1
ATOM 7406 C CA . ASP B 2 106 ? -48.08400 12.17900 -28.01500 1.000 25.15000 157 ASP C CA 1
ATOM 7407 C C . ASP B 2 106 ? -48.30200 13.66700 -27.82200 1.000 27.15000 157 ASP C C 1
ATOM 7408 O O . ASP B 2 106 ? -47.32600 14.40700 -27.66800 1.000 30.37000 157 ASP C O 1
ATOM 7417 N N . CYS B 2 107 ? -49.54200 14.10400 -27.84300 1.000 30.79000 158 CYS C N 1
ATOM 7418 C CA . CYS B 2 107 ? -49.92200 15.48600 -27.57600 1.000 33.80000 158 CYS C CA 1
ATOM 7419 C C . CYS B 2 107 ? -50.18500 15.62500 -26.08700 1.000 29.77000 158 CYS C C 1
ATOM 7420 O O . CYS B 2 107 ? -50.86800 14.77500 -25.51800 1.000 30.26000 158 CYS C O 1
ATOM 7427 N N . PRO B 2 108 ? -49.66300 16.65800 -25.45000 1.000 33.74000 159 PRO C N 1
ATOM 7428 C CA . PRO B 2 108 ? -49.98800 16.87100 -24.02200 1.000 47.50000 159 PRO C CA 1
ATOM 7429 C C . PRO B 2 108 ? -51.48000 16.80600 -23.71800 1.000 45.74000 159 PRO C C 1
ATOM 7430 O O . PRO B 2 108 ? -51.86500 16.28000 -22.66300 1.000 43.69000 159 PRO C O 1
ATOM 7441 N N . ASP B 2 109 ? -52.33800 17.29000 -24.61800 1.000 37.61000 160 ASP C N 1
ATOM 7442 C CA . ASP B 2 109 ? -53.78000 17.24700 -24.40200 1.000 33.43000 160 ASP C CA 1
ATOM 7443 C C . ASP B 2 109 ? -54.41600 15.95900 -24.88000 1.000 37.41000 160 ASP C C 1
ATOM 7444 O O . ASP B 2 109 ? -55.63900 15.85700 -24.86900 1.000 36.42000 160 ASP C O 1
ATOM 7453 N N . SER B 2 110 ? -53.62100 14.98100 -25.32300 1.000 35.40000 161 SER C N 1
ATOM 7454 C CA . SER B 2 110 ? -54.11500 13.69300 -25.81100 1.000 30.37000 161 SER C CA 1
ATOM 7455 C C . SER B 2 110 ? -54.99700 13.81700 -27.06100 1.000 29.77000 161 SER C C 1
ATOM 7456 O O . SER B 2 110 ? -55.68300 12.86100 -27.43700 1.000 30.70000 161 SER C O 1
ATOM 7464 N N . SER B 2 111 ? -54.96600 14.95800 -27.74600 1.000 34.40000 162 SER C N 1
ATOM 7465 C CA . SER B 2 111 ? -55.87900 15.11600 -28.88200 1.000 38.46000 162 SER C CA 1
ATOM 7466 C C . SER B 2 111 ? -55.58000 14.13900 -30.01800 1.000 36.22000 162 SER C C 1
ATOM 7467 O O . SER B 2 111 ? -56.50000 13.78700 -30.77100 1.000 32.26000 162 SER C O 1
ATOM 7475 N N . ASP B 2 112 ? -54.32000 13.67600 -30.15900 1.000 32.36000 163 ASP C N 1
ATOM 7476 C CA . ASP B 2 112 ? -53.97800 12.71100 -31.20900 1.000 28.35000 163 ASP C CA 1
ATOM 7477 C C . ASP B 2 112 ? -54.61900 11.34900 -30.99700 1.000 33.09000 163 ASP C C 1
ATOM 7478 O O . ASP B 2 112 ? -54.58500 10.50400 -31.90100 1.000 30.57000 163 ASP C O 1
ATOM 7487 N N . GLU B 2 113 ? -55.18300 11.07600 -29.82600 1.000 31.16000 164 GLU C N 1
ATOM 7488 C CA . GLU B 2 113 ? -55.84100 9.79300 -29.61400 1.000 28.41000 164 GLU C CA 1
ATOM 7489 C C . GLU B 2 113 ? -57.34800 9.93400 -29.40500 1.000 34.03000 164 GLU C C 1
ATOM 7490 O O . GLU B 2 113 ? -58.01100 8.97300 -29.00100 1.000 37.98000 164 GLU C O 1
ATOM 7502 N N . LEU B 2 114 ? -57.88900 11.10800 -29.63800 1.000 36.24000 165 LEU C N 1
ATOM 7503 C CA . LEU B 2 114 ? -59.31600 11.36300 -29.46100 1.000 37.27000 165 LEU C CA 1
ATOM 7504 C C . LEU B 2 114 ? -60.02200 11.12400 -30.77900 1.000 43.71000 165 LEU C C 1
ATOM 7505 O O . LEU B 2 114 ? -59.55000 11.57900 -31.82300 1.000 40.01000 165 LEU C O 1
ATOM 7521 N N . GLY B 2 115 ? -61.13800 10.40200 -30.73200 1.000 40.50000 166 GLY C N 1
ATOM 7522 C CA . GLY B 2 115 ? -61.89700 10.16000 -31.94200 1.000 45.43000 166 GLY C CA 1
ATOM 7523 C C . GLY B 2 115 ? -61.34900 9.06300 -32.81900 1.000 47.54000 166 GLY C C 1
ATOM 7524 O O . GLY B 2 115 ? -61.47500 9.14400 -34.04900 1.000 40.81000 166 GLY C O 1
ATOM 7528 N N . CYS B 2 116 ? -60.78400 8.01400 -32.21800 1.000 43.26000 167 CYS C N 1
ATOM 7529 C CA . CYS B 2 116 ? -60.11300 6.94000 -32.93200 1.000 43.51000 167 CYS C CA 1
ATOM 7530 C C . CYS B 2 116 ? -60.95000 5.67500 -33.04200 1.000 48.49000 167 CYS C C 1
ATOM 7531 O O . CYS B 2 116 ? -60.51700 4.72500 -33.69300 1.000 47.23000 167 CYS C O 1
ATOM 7538 N N . GLY B 2 117 ? -62.13900 5.63800 -32.44200 1.000 54.18000 168 GLY C N 1
ATOM 7539 C CA . GLY B 2 117 ? -62.97300 4.44800 -32.45000 1.000 60.60000 168 GLY C CA 1
ATOM 7540 C C . GLY B 2 117 ? -63.68900 4.19800 -33.76400 1.000 77.37000 168 GLY C C 1
ATOM 7541 O O . GLY B 2 117 ? -63.20800 4.55300 -34.84800 1.000 74.43000 168 GLY C O 1
ATOM 7545 N N . THR B 2 118 ? -64.85600 3.56700 -33.67200 1.000 92.66000 169 THR C N 1
ATOM 7546 C CA . THR B 2 118 ? -65.62200 3.17900 -34.84800 1.000 91.15000 169 THR C CA 1
ATOM 7547 C C . THR B 2 118 ? -66.73700 4.18400 -35.12500 1.000 91.84000 169 THR C C 1
ATOM 7548 O O . THR B 2 118 ? -67.07200 5.03700 -34.29700 1.000 89.08000 169 THR C O 1
ATOM 7559 N N . ASN B 2 119 ? -67.31700 4.06400 -36.31800 1.000 94.14000 170 ASN C N 1
ATOM 7560 C CA . ASN B 2 119 ? -68.36400 4.97500 -36.77300 1.000 91.98000 170 ASN C CA 1
ATOM 7561 C C . ASN B 2 119 ? -69.75200 4.54600 -36.28900 1.000 90.51000 170 ASN C C 1
ATOM 7562 O O . ASN B 2 119 ? -70.25500 5.04600 -35.27700 1.000 82.95000 170 ASN C O 1
ATOM 7567 N N . LEU C 3 4 ? -29.53500 -0.47900 -62.45600 1.000 62.99000 4 LEU B N 1
ATOM 7568 C CA . LEU C 3 4 ? -28.75300 -0.76400 -61.25200 1.000 64.52000 4 LEU B CA 1
ATOM 7569 C C . LEU C 3 4 ? -29.33400 -1.96500 -60.50100 1.000 62.24000 4 LEU B C 1
ATOM 7570 O O . LEU C 3 4 ? -28.59900 -2.88500 -60.15400 1.000 63.98000 4 LEU B O 1
ATOM 7575 N N . VAL C 3 5 ? -30.64300 -1.95600 -60.23500 1.000 55.36000 5 VAL B N 1
ATOM 7576 C CA . VAL C 3 5 ? -31.30700 -3.17100 -59.76300 1.000 53.90000 5 VAL B CA 1
ATOM 7577 C C . VAL C 3 5 ? -31.92400 -3.86200 -60.97800 1.000 51.79000 5 VAL B C 1
ATOM 7578 O O . VAL C 3 5 ? -31.40800 -4.88900 -61.42600 1.000 41.04000 5 VAL B O 1
ATOM 7590 N N . GLU C 3 6 ? -33.00600 -3.29600 -61.54000 1.000 47.91000 6 GLU B N 1
ATOM 7591 C CA . GLU C 3 6 ? -33.70100 -3.91300 -62.67100 1.000 44.37000 6 GLU B CA 1
ATOM 7592 C C . GLU C 3 6 ? -33.19900 -3.41000 -64.02100 1.000 43.18000 6 GLU B C 1
ATOM 7593 O O . GLU C 3 6 ? -32.97300 -2.21300 -64.20900 1.000 39.62000 6 GLU B O 1
ATOM 7605 N N . SER C 3 7 ? -33.09100 -4.33400 -64.98000 1.000 38.92000 7 SER B N 1
ATOM 7606 C CA . SER C 3 7 ? -32.65600 -4.01900 -66.33100 1.000 39.01000 7 SER B CA 1
ATOM 7607 C C . SER C 3 7 ? -33.26900 -5.04200 -67.28100 1.000 41.53000 7 SER B C 1
ATOM 7608 O O . SER C 3 7 ? -33.80800 -6.07600 -66.86500 1.000 35.83000 7 SER B O 1
ATOM 7616 N N . GLY C 3 8 ? -33.19000 -4.73900 -68.56900 1.000 40.04000 8 GLY B N 1
ATOM 7617 C CA . GLY C 3 8 ? -33.54500 -5.70300 -69.59500 1.000 36.45000 8 GLY B CA 1
ATOM 7618 C C . GLY C 3 8 ? -34.83600 -5.40400 -70.33200 1.000 44.81000 8 GLY B C 1
ATOM 7619 O O . GLY C 3 8 ? -35.15600 -6.11500 -71.29200 1.000 46.33000 8 GLY B O 1
ATOM 7623 N N . GLY C 3 9 ? -35.58500 -4.38900 -69.91400 1.000 40.20000 9 GLY B N 1
ATOM 7624 C CA . GLY C 3 9 ? -36.87000 -4.09200 -70.51700 1.000 36.53000 9 GLY B CA 1
ATOM 7625 C C . GLY C 3 9 ? -36.69200 -3.50200 -71.90000 1.000 38.44000 9 GLY B C 1
ATOM 7626 O O . GLY C 3 9 ? -35.58300 -3.21200 -72.34900 1.000 36.01000 9 GLY B O 1
ATOM 7630 N N . GLY C 3 10 ? -37.82200 -3.27900 -72.56700 1.000 38.84000 10 GLY B N 1
ATOM 7631 C CA . GLY C 3 10 ? -37.81000 -2.58800 -73.84100 1.000 42.19000 10 GLY B CA 1
ATOM 7632 C C . GLY C 3 10 ? -39.15100 -2.69500 -74.54400 1.000 39.15000 10 GLY B C 1
ATOM 7633 O O . GLY C 3 10 ? -40.16100 -3.08800 -73.95200 1.000 36.89000 10 GLY B O 1
ATOM 7637 N N . LEU C 3 11 ? -39.12200 -2.34800 -75.83600 1.000 40.89000 11 LEU B N 1
ATOM 7638 C CA . LEU C 3 11 ? -40.28900 -2.30600 -76.70300 1.000 37.51000 11 LEU B CA 1
ATOM 7639 C C . LEU C 3 11 ? -40.11900 -3.40700 -77.73300 1.000 39.93000 11 LEU B C 1
ATOM 7640 O O . LEU C 3 11 ? -39.09300 -3.45400 -78.41500 1.000 40.46000 11 LEU B O 1
ATOM 7656 N N . VAL C 3 12 ? -41.08500 -4.31000 -77.82300 1.000 44.64000 12 VAL B N 1
ATOM 7657 C CA . VAL C 3 12 ? -40.98100 -5.43700 -78.74400 1.000 46.45000 12 VAL B CA 1
ATOM 7658 C C . VAL C 3 12 ? -42.31800 -5.71500 -79.41400 1.000 50.68000 12 VAL B C 1
ATOM 7659 O O . VAL C 3 12 ? -43.37700 -5.28100 -78.95600 1.000 41.93000 12 VAL B O 1
ATOM 7672 N N . GLN C 3 13 ? -42.23400 -6.51000 -80.48700 1.000 52.90000 13 GLN B N 1
ATOM 7673 C CA . GLN C 3 13 ? -43.37000 -7.09300 -81.18600 1.000 54.28000 13 GLN B CA 1
ATOM 7674 C C . GLN C 3 13 ? -44.03200 -8.19200 -80.35200 1.000 43.18000 13 GLN B C 1
ATOM 7675 O O . GLN C 3 13 ? -43.36500 -8.86500 -79.55900 1.000 48.34000 13 GLN B O 1
ATOM 7689 N N . PRO C 3 14 ? -45.32900 -8.44100 -80.55000 1.000 48.88000 14 PRO B N 1
ATOM 7690 C CA . PRO C 3 14 ? -45.93800 -9.63900 -79.94900 1.000 53.60000 14 PRO B CA 1
ATOM 7691 C C . PRO C 3 14 ? -45.21000 -10.89000 -80.41800 1.000 55.26000 14 PRO B C 1
ATOM 7692 O O . PRO C 3 14 ? -44.75900 -10.97600 -81.56300 1.000 57.17000 14 PRO B O 1
ATOM 7703 N N . GLY C 3 15 ? -45.05600 -11.84700 -79.50500 1.000 51.17000 15 GLY B N 1
ATOM 7704 C CA . GLY C 3 15 ? -44.27000 -13.03300 -79.76700 1.000 42.86000 15 GLY B CA 1
ATOM 7705 C C . GLY C 3 15 ? -42.77800 -12.86800 -79.61400 1.000 48.46000 15 GLY B C 1
ATOM 7706 O O . GLY C 3 15 ? -42.05900 -13.87200 -79.61300 1.000 53.66000 15 GLY B O 1
ATOM 7710 N N . GLY C 3 16 ? -42.28300 -11.64400 -79.47300 1.000 52.83000 16 GLY B N 1
ATOM 7711 C CA . GLY C 3 16 ? -40.88600 -11.43000 -79.17200 1.000 51.12000 16 GLY B CA 1
ATOM 7712 C C . GLY C 3 16 ? -40.51100 -11.91100 -77.77300 1.000 39.57000 16 GLY B C 1
ATOM 7713 O O . GLY C 3 16 ? -41.29400 -12.50800 -77.03500 1.000 41.31000 16 GLY B O 1
ATOM 7717 N N . SER C 3 17 ? -39.26000 -11.65900 -77.42300 1.000 46.22000 17 SER B N 1
ATOM 7718 C CA . SER C 3 17 ? -38.69800 -12.15700 -76.18300 1.000 44.31000 17 SER B CA 1
ATOM 7719 C C . SER C 3 17 ? -37.84600 -11.06700 -75.55700 1.000 46.43000 17 SER B C 1
ATOM 7720 O O . SER C 3 17 ? -37.31200 -10.20200 -76.25600 1.000 41.25000 17 SER B O 1
ATOM 7728 N N . LEU C 3 18 ? -37.72300 -11.12500 -74.22700 1.000 45.60000 18 LEU B N 1
ATOM 7729 C CA . LEU C 3 18 ? -36.82800 -10.26400 -73.46300 1.000 43.49000 18 LEU B CA 1
ATOM 7730 C C . LEU C 3 18 ? -36.29500 -11.04800 -72.26400 1.000 37.04000 18 LEU B C 1
ATOM 7731 O O . LEU C 3 18 ? -36.94200 -11.98500 -71.78400 1.000 39.86000 18 LEU B O 1
ATOM 7747 N N . ARG C 3 19 ? -35.12900 -10.63700 -71.75800 1.000 41.67000 19 ARG B N 1
ATOM 7748 C CA . ARG C 3 19 ? -34.58500 -11.20100 -70.51900 1.000 40.54000 19 ARG B CA 1
ATOM 7749 C C . ARG C 3 19 ? -34.35200 -10.08600 -69.50500 1.000 35.29000 19 ARG B C 1
ATOM 7750 O O . ARG C 3 19 ? -33.53200 -9.18800 -69.73000 1.000 39.42000 19 ARG B O 1
ATOM 7771 N N . LEU C 3 20 ? -35.06100 -10.15700 -68.39000 1.000 37.92000 20 LEU B N 1
ATOM 7772 C CA . LEU C 3 20 ? -34.91100 -9.18200 -67.32600 1.000 36.53000 20 LEU B CA 1
ATOM 7773 C C . LEU C 3 20 ? -33.88600 -9.68300 -66.31700 1.000 37.75000 20 LEU B C 1
ATOM 7774 O O . LEU C 3 20 ? -33.84400 -10.87900 -66.00400 1.000 35.40000 20 LEU B O 1
ATOM 7790 N N . SER C 3 21 ? -33.06700 -8.75800 -65.81700 1.000 38.39000 21 SER B N 1
ATOM 7791 C CA . SER C 3 21 ? -32.08900 -9.02900 -64.77300 1.000 36.69000 21 SER B CA 1
ATOM 7792 C C . SER C 3 21 ? -32.37800 -8.15900 -63.55700 1.000 38.34000 21 SER B C 1
ATOM 7793 O O . SER C 3 21 ? -32.74900 -6.98800 -63.68800 1.000 38.28000 21 SER B O 1
ATOM 7801 N N . CYS C 3 22 ? -32.17100 -8.71600 -62.38000 1.000 39.65000 22 CYS B N 1
ATOM 7802 C CA . CYS C 3 22 ? -32.28500 -7.95800 -61.13800 1.000 37.51000 22 CYS B CA 1
ATOM 7803 C C . CYS C 3 22 ? -31.05600 -8.26200 -60.28900 1.000 37.46000 22 CYS B C 1
ATOM 7804 O O . CYS C 3 22 ? -30.90200 -9.38700 -59.81400 1.000 38.41000 22 CYS B O 1
ATOM 7811 N N . ALA C 3 23 ? -30.19400 -7.26600 -60.11300 1.000 37.21000 23 ALA B N 1
ATOM 7812 C CA . ALA C 3 23 ? -28.96600 -7.37900 -59.33600 1.000 39.40000 23 ALA B CA 1
ATOM 7813 C C . ALA C 3 23 ? -29.18400 -6.80600 -57.93700 1.000 42.07000 23 ALA B C 1
ATOM 7814 O O . ALA C 3 23 ? -29.40500 -5.60400 -57.78700 1.000 47.25000 23 ALA B O 1
ATOM 7821 N N . ALA C 3 24 ? -29.09900 -7.65900 -56.92200 1.000 38.90000 24 ALA B N 1
ATOM 7822 C CA . ALA C 3 24 ? -29.27000 -7.24600 -55.53400 1.000 47.02000 24 ALA B CA 1
ATOM 7823 C C . ALA C 3 24 ? -27.91100 -7.01800 -54.87600 1.000 50.66000 24 ALA B C 1
ATOM 7824 O O . ALA C 3 24 ? -27.00700 -7.85000 -54.98500 1.000 49.81000 24 ALA B O 1
ATOM 7831 N N . SER C 3 25 ? -27.76800 -5.89200 -54.19100 1.000 49.86000 25 SER B N 1
ATOM 7832 C CA . SER C 3 25 ? -26.47600 -5.54000 -53.62300 1.000 53.21000 25 SER B CA 1
ATOM 7833 C C . SER C 3 25 ? -26.19000 -6.22200 -52.29800 1.000 50.47000 25 SER B C 1
ATOM 7834 O O . SER C 3 25 ? -25.08400 -6.05400 -51.77500 1.000 54.56000 25 SER B O 1
ATOM 7842 N N . GLY C 3 26 ? -27.14000 -6.97500 -51.74500 1.000 52.13000 26 GLY B N 1
ATOM 7843 C CA . GLY C 3 26 ? -27.11300 -7.34700 -50.34300 1.000 49.40000 26 GLY B CA 1
ATOM 7844 C C . GLY C 3 26 ? -26.69600 -8.77800 -50.04900 1.000 47.36000 26 GLY B C 1
ATOM 7845 O O . GLY C 3 26 ? -26.97500 -9.69700 -50.81400 1.000 49.92000 26 GLY B O 1
ATOM 7849 N N . SER C 3 27 ? -26.08900 -8.95900 -48.87400 1.000 44.00000 27 SER B N 1
ATOM 7850 C CA . SER C 3 27 ? -25.48800 -10.22300 -48.47200 1.000 41.80000 27 SER B CA 1
ATOM 7851 C C . SER C 3 27 ? -26.50200 -11.31100 -48.17200 1.000 42.50000 27 SER B C 1
ATOM 7852 O O . SER C 3 27 ? -26.12100 -12.48000 -48.06300 1.000 49.17000 27 SER B O 1
ATOM 7860 N N . THR C 3 28 ? -27.76900 -10.96300 -47.99900 1.000 38.43000 28 THR B N 1
ATOM 7861 C CA . THR C 3 28 ? -28.77400 -11.90600 -47.55300 1.000 34.84000 28 THR B CA 1
ATOM 7862 C C . THR C 3 28 ? -29.60500 -12.44600 -48.69900 1.000 36.53000 28 THR B C 1
ATOM 7863 O O . THR C 3 28 ? -30.58900 -13.15700 -48.45500 1.000 38.91000 28 THR B O 1
ATOM 7874 N N . PHE C 3 29 ? -29.23800 -12.09800 -49.93500 1.000 35.74000 29 PHE B N 1
ATOM 7875 C CA . PHE C 3 29 ? -29.96400 -12.54000 -51.12500 1.000 36.37000 29 PHE B CA 1
ATOM 7876 C C . PHE C 3 29 ? -30.30300 -14.01800 -51.06100 1.000 43.08000 29 PHE B C 1
ATOM 7877 O O . PHE C 3 29 ? -31.44500 -14.41700 -51.31000 1.000 38.52000 29 PHE B O 1
ATOM 7894 N N . SER C 3 30 ? -29.31600 -14.85000 -50.70300 1.000 44.59000 30 SER B N 1
ATOM 7895 C CA . SER C 3 30 ? -29.53600 -16.29100 -50.63700 1.000 48.90000 30 SER B CA 1
ATOM 7896 C C . SER C 3 30 ? -30.54600 -16.68100 -49.57400 1.000 46.32000 30 SER B C 1
ATOM 7897 O O . SER C 3 30 ? -31.07300 -17.79900 -49.61500 1.000 47.05000 30 SER B O 1
ATOM 7905 N N . SER C 3 31 ? -30.81700 -15.81000 -48.61100 1.000 45.00000 31 SER B N 1
ATOM 7906 C CA . SER C 3 31 ? -31.77400 -16.15700 -47.57200 1.000 42.73000 31 SER B CA 1
ATOM 7907 C C . SER C 3 31 ? -33.21500 -15.90900 -47.97700 1.000 43.93000 31 SER B C 1
ATOM 7908 O O . SER C 3 31 ? -34.12300 -16.17500 -47.17500 1.000 42.29000 31 SER B O 1
ATOM 7916 N N . TYR C 3 32 ? -33.46200 -15.42000 -49.19400 1.000 38.99000 32 TYR B N 1
ATOM 7917 C CA . TYR C 3 32 ? -34.79700 -14.97700 -49.57800 1.000 38.62000 32 TYR B CA 1
ATOM 7918 C C . TYR C 3 32 ? -35.26400 -15.66400 -50.85300 1.000 38.74000 32 TYR B C 1
ATOM 7919 O O . TYR C 3 32 ? -34.51100 -15.76300 -51.82500 1.000 38.44000 32 TYR B O 1
ATOM 7937 N N . ALA C 3 33 ? -36.50400 -16.13300 -50.83800 1.000 41.25000 33 ALA B N 1
ATOM 7938 C CA . ALA C 3 33 ? -37.24500 -16.26900 -52.08200 1.000 41.59000 33 ALA B CA 1
ATOM 7939 C C . ALA C 3 33 ? -37.35200 -14.90200 -52.74500 1.000 39.01000 33 ALA B C 1
ATOM 7940 O O . ALA C 3 33 ? -37.43400 -13.87600 -52.07200 1.000 35.07000 33 ALA B O 1
ATOM 7947 N N . MET C 3 34 ? -37.32400 -14.88700 -54.06800 1.000 35.45000 34 MET B N 1
ATOM 7948 C CA . MET C 3 34 ? -37.42900 -13.65200 -54.82700 1.000 38.05000 34 MET B CA 1
ATOM 7949 C C . MET C 3 34 ? -38.54600 -13.76100 -55.84500 1.000 39.37000 34 MET B C 1
ATOM 7950 O O . MET C 3 34 ? -38.90200 -14.85500 -56.28500 1.000 40.22000 34 MET B O 1
ATOM 7964 N N . GLY C 3 35 ? -39.09700 -12.61000 -56.19200 1.000 36.67000 35 GLY B N 1
ATOM 7965 C CA . GLY C 3 35 ? -40.18100 -12.54400 -57.13800 1.000 33.40000 35 GLY B CA 1
ATOM 7966 C C . GLY C 3 35 ? -39.95000 -11.43000 -58.13100 1.000 37.75000 35 GLY B C 1
ATOM 7967 O O . GLY C 3 35 ? -39.29200 -10.43100 -57.84400 1.000 33.30000 35 GLY B O 1
ATOM 7971 N N . TRP C 3 36 ? -40.47900 -11.64200 -59.32900 1.000 33.85000 36 TRP B N 1
ATOM 7972 C CA . TRP C 3 36 ? -40.66800 -10.60200 -60.31800 1.000 38.48000 36 TRP B CA 1
ATOM 7973 C C . TRP C 3 36 ? -42.12900 -10.19600 -60.27700 1.000 34.48000 36 TRP B C 1
ATOM 7974 O O . TRP C 3 36 ? -43.01900 -11.04500 -60.39200 1.000 34.37000 36 TRP B O 1
ATOM 7995 N N . TYR C 3 37 ? -42.36000 -8.90500 -60.11800 1.000 31.62000 37 TYR B N 1
ATOM 7996 C CA . TYR C 3 37 ? -43.66800 -8.30300 -59.97400 1.000 32.07000 37 TYR B CA 1
ATOM 7997 C C . TYR C 3 37 ? -43.86300 -7.35300 -61.14800 1.000 33.07000 37 TYR B C 1
ATOM 7998 O O . TYR C 3 37 ? -42.89900 -6.95800 -61.80900 1.000 32.83000 37 TYR B O 1
ATOM 8016 N N . ARG C 3 38 ? -45.11100 -6.96200 -61.38600 1.000 33.16000 38 ARG B N 1
ATOM 8017 C CA . ARG C 3 38 ? -45.40400 -6.01300 -62.44900 1.000 34.76000 38 ARG B CA 1
ATOM 8018 C C . ARG C 3 38 ? -46.59900 -5.15200 -62.08200 1.000 33.45000 38 ARG B C 1
ATOM 8019 O O . ARG C 3 38 ? -47.46800 -5.55700 -61.30200 1.000 39.07000 38 ARG B O 1
ATOM 8040 N N A GLN C 3 39 ? -46.59400 -3.93300 -62.63500 0.520 39.57000 39 GLN B N 1
ATOM 8041 N N B GLN C 3 39 ? -46.57000 -3.93300 -62.61100 0.480 39.57000 39 GLN B N 1
ATOM 8042 C CA A GLN C 3 39 ? -47.65100 -2.93600 -62.47700 0.520 45.57000 39 GLN B CA 1
ATOM 8043 C CA B GLN C 3 39 ? -47.66800 -2.95700 -62.44900 0.480 45.58000 39 GLN B CA 1
ATOM 8044 C C A GLN C 3 39 ? -47.98900 -2.52700 -63.91100 0.520 41.80000 39 GLN B C 1
ATOM 8045 C C B GLN C 3 39 ? -48.04800 -2.47700 -63.85500 0.480 41.82000 39 GLN B C 1
ATOM 8046 O O A GLN C 3 39 ? -47.21800 -1.79600 -64.53900 0.520 37.10000 39 GLN B O 1
ATOM 8047 O O B GLN C 3 39 ? -47.19300 -1.87200 -64.48100 0.480 37.10000 39 GLN B O 1
ATOM 8074 N N . ALA C 3 40 ? -49.09300 -3.04000 -64.44900 1.000 42.41000 40 ALA B N 1
ATOM 8075 C CA . ALA C 3 40 ? -49.51100 -2.68000 -65.79800 1.000 48.69000 40 ALA B CA 1
ATOM 8076 C C . ALA C 3 40 ? -50.12900 -1.28000 -65.81400 1.000 43.37000 40 ALA B C 1
ATOM 8077 O O . ALA C 3 40 ? -50.69700 -0.83700 -64.81100 1.000 42.52000 40 ALA B O 1
ATOM 8084 N N . PRO C 3 41 ? -50.01900 -0.55700 -66.94800 1.000 44.96000 41 PRO B N 1
ATOM 8085 C CA . PRO C 3 41 ? -50.59500 0.79600 -67.00900 1.000 45.91000 41 PRO B CA 1
ATOM 8086 C C . PRO C 3 41 ? -52.00600 0.81900 -66.46900 1.000 44.47000 41 PRO B C 1
ATOM 8087 O O . PRO C 3 41 ? -52.91400 0.22500 -67.05000 1.000 53.20000 41 PRO B O 1
ATOM 8098 N N . GLY C 3 42 ? -52.18400 1.44900 -65.31400 1.000 49.08000 42 GLY B N 1
ATOM 8099 C CA . GLY C 3 42 ? -53.50000 1.60600 -64.73500 1.000 53.62000 42 GLY B CA 1
ATOM 8100 C C . GLY C 3 42 ? -53.95200 0.49400 -63.82100 1.000 45.83000 42 GLY B C 1
ATOM 8101 O O . GLY C 3 42 ? -55.03900 0.60400 -63.24100 1.000 52.92000 42 GLY B O 1
ATOM 8105 N N . LYS C 3 43 ? -53.15700 -0.56700 -63.64700 1.000 54.15000 43 LYS B N 1
ATOM 8106 C CA . LYS C 3 43 ? -53.55300 -1.73300 -62.86000 1.000 48.10000 43 LYS B CA 1
ATOM 8107 C C . LYS C 3 43 ? -52.75700 -1.78300 -61.55300 1.000 52.29000 43 LYS B C 1
ATOM 8108 O O . LYS C 3 43 ? -51.91000 -0.92600 -61.27400 1.000 46.28000 43 LYS B O 1
ATOM 8127 N N . GLU C 3 44 ? -53.03700 -2.79900 -60.74400 1.000 48.11000 44 GLU B N 1
ATOM 8128 C CA . GLU C 3 44 ? -52.39900 -2.96000 -59.44700 1.000 52.05000 44 GLU B CA 1
ATOM 8129 C C . GLU C 3 44 ? -51.20400 -3.91600 -59.52400 1.000 50.52000 44 GLU B C 1
ATOM 8130 O O . GLU C 3 44 ? -51.01100 -4.64400 -60.49700 1.000 44.38000 44 GLU B O 1
ATOM 8142 N N . CYS C 3 45 ? -50.40200 -3.89500 -58.46000 1.000 54.75000 45 CYS B N 1
ATOM 8143 C CA . CYS C 3 45 ? -49.25600 -4.79000 -58.31800 1.000 51.05000 45 CYS B CA 1
ATOM 8144 C C . CYS C 3 45 ? -49.66100 -6.24200 -58.50800 1.000 38.59000 45 CYS B C 1
ATOM 8145 O O . CYS C 3 45 ? -50.65700 -6.70800 -57.94600 1.000 45.50000 45 CYS B O 1
ATOM 8152 N N . GLU C 3 46 ? -48.84500 -6.98000 -59.25100 1.000 40.82000 46 GLU B N 1
ATOM 8153 C CA . GLU C 3 46 ? -49.08900 -8.39900 -59.47300 1.000 42.50000 46 GLU B CA 1
ATOM 8154 C C . GLU C 3 46 ? -47.76700 -9.15600 -59.45800 1.000 37.19000 46 GLU B C 1
ATOM 8155 O O . GLU C 3 46 ? -46.81200 -8.75800 -60.12800 1.000 40.20000 46 GLU B O 1
ATOM 8167 N N . LEU C 3 47 ? -47.72200 -10.23800 -58.69300 1.000 34.63000 47 LEU B N 1
ATOM 8168 C CA . LEU C 3 47 ? -46.60600 -11.16300 -58.76200 1.000 35.63000 47 LEU B CA 1
ATOM 8169 C C . LEU C 3 47 ? -46.68000 -11.95800 -60.05700 1.000 36.05000 47 LEU B C 1
ATOM 8170 O O . LEU C 3 47 ? -47.70000 -12.58200 -60.34200 1.000 40.76000 47 LEU B O 1
ATOM 8186 N N . VAL C 3 48 ? -45.59000 -11.95300 -60.81400 1.000 40.17000 48 VAL B N 1
ATOM 8187 C CA . VAL C 3 48 ? -45.51000 -12.66900 -62.08900 1.000 41.02000 48 VAL B CA 1
ATOM 8188 C C . VAL C 3 48 ? -44.89800 -14.05300 -61.91300 1.000 44.98000 48 VAL B C 1
ATOM 8189 O O . VAL C 3 48 ? -45.40400 -15.04900 -62.44300 1.000 39.00000 48 VAL B O 1
ATOM 8202 N N . ALA C 3 49 ? -43.77400 -14.11100 -61.20500 1.000 36.80000 49 ALA B N 1
ATOM 8203 C CA . ALA C 3 49 ? -43.04600 -15.35400 -60.99600 1.000 38.40000 49 ALA B CA 1
ATOM 8204 C C . ALA C 3 49 ? -42.23000 -15.21700 -59.72100 1.000 39.29000 49 ALA B C 1
ATOM 8205 O O . ALA C 3 49 ? -41.72500 -14.13100 -59.41200 1.000 36.00000 49 ALA B O 1
ATOM 8212 N N . ALA C 3 50 ? -42.08800 -16.33100 -59.00000 1.000 38.06000 50 ALA B N 1
ATOM 8213 C CA . ALA C 3 50 ? -41.29500 -16.36000 -57.77500 1.000 37.45000 50 ALA B CA 1
ATOM 8214 C C . ALA C 3 50 ? -40.47800 -17.64500 -57.72200 1.000 41.69000 50 ALA B C 1
ATOM 8215 O O . ALA C 3 50 ? -40.82800 -18.65000 -58.33700 1.000 42.43000 50 ALA B O 1
ATOM 8222 N N . ILE C 3 51 ? -39.37600 -17.59900 -56.97700 1.000 44.25000 51 ILE B N 1
ATOM 8223 C CA . ILE C 3 51 ? -38.40700 -18.68900 -56.95100 1.000 44.79000 51 ILE B CA 1
ATOM 8224 C C . ILE C 3 51 ? -37.86800 -18.85000 -55.53500 1.000 47.36000 51 ILE B C 1
ATOM 8225 O O . ILE C 3 51 ? -37.54000 -17.86200 -54.86800 1.000 42.72000 51 ILE B O 1
ATOM 8241 N N . SER C 3 52 ? -37.78700 -20.10300 -55.08400 1.000 50.51000 52 SER B N 1
ATOM 8242 C CA . SER C 3 52 ? -37.24000 -20.48400 -53.78600 1.000 50.20000 52 SER B CA 1
ATOM 8243 C C . SER C 3 52 ? -35.84900 -19.91500 -53.57500 1.000 45.12000 52 SER B C 1
ATOM 8244 O O . SER C 3 52 ? -35.14300 -19.59100 -54.53600 1.000 42.16000 52 SER B O 1
ATOM 8252 N N . ARG C 3 53 ? -35.42800 -19.86100 -52.30700 1.000 47.34000 53 ARG B N 1
ATOM 8253 C CA . ARG C 3 53 ? -34.07000 -19.45600 -51.96200 1.000 46.52000 53 ARG B CA 1
ATOM 8254 C C . ARG C 3 53 ? -33.01700 -20.17700 -52.79900 1.000 47.04000 53 ARG B C 1
ATOM 8255 O O . ARG C 3 53 ? -32.02100 -19.57100 -53.21800 1.000 47.33000 53 ARG B O 1
ATOM 8276 N N . ALA C 3 54 ? -33.18600 -21.48300 -53.00500 1.000 48.01000 54 ALA B N 1
ATOM 8277 C CA . ALA C 3 54 ? -32.16300 -22.27000 -53.68200 1.000 52.75000 54 ALA B CA 1
ATOM 8278 C C . ALA C 3 54 ? -32.39500 -22.39300 -55.17600 1.000 59.12000 54 ALA B C 1
ATOM 8279 O O . ALA C 3 54 ? -31.43800 -22.65100 -55.92000 1.000 57.66000 54 ALA B O 1
ATOM 8286 N N . GLY C 3 55 ? -33.63500 -22.22100 -55.62900 1.000 53.46000 55 GLY B N 1
ATOM 8287 C CA . GLY C 3 55 ? -33.98800 -22.44200 -57.01700 1.000 52.78000 55 GLY B CA 1
ATOM 8288 C C . GLY C 3 55 ? -34.80600 -23.68800 -57.25300 1.000 60.67000 55 GLY B C 1
ATOM 8289 O O . GLY C 3 55 ? -35.24200 -23.92000 -58.38800 1.000 66.08000 55 GLY B O 1
ATOM 8293 N N . GLY C 3 56 ? -35.06700 -24.47200 -56.21000 1.000 59.56000 56 GLY B N 1
ATOM 8294 C CA . GLY C 3 56 ? -35.71000 -25.75400 -56.40500 1.000 59.16000 56 GLY B CA 1
ATOM 8295 C C . GLY C 3 56 ? -37.16000 -25.63200 -56.80800 1.000 61.11000 56 GLY B C 1
ATOM 8296 O O . GLY C 3 56 ? -37.62800 -26.36800 -57.67900 1.000 79.94000 56 GLY B O 1
ATOM 8300 N N . SER C 3 57 ? -37.89600 -24.71700 -56.18200 1.000 55.83000 57 SER B N 1
ATOM 8301 C CA . SER C 3 57 ? -39.31200 -24.55900 -56.46000 1.000 51.98000 57 SER B CA 1
ATOM 8302 C C . SER C 3 57 ? -39.56200 -23.20300 -57.10200 1.000 59.30000 57 SER B C 1
ATOM 8303 O O . SER C 3 57 ? -38.87200 -22.21900 -56.81300 1.000 52.01000 57 SER B O 1
ATOM 8311 N N . THR C 3 58 ? -40.53900 -23.17000 -58.00300 1.000 58.50000 58 THR B N 1
ATOM 8312 C CA . THR C 3 58 ? -40.98100 -21.93600 -58.63200 1.000 53.01000 58 THR B CA 1
ATOM 8313 C C . THR C 3 58 ? -42.49400 -21.84200 -58.53800 1.000 57.10000 58 THR B C 1
ATOM 8314 O O . THR C 3 58 ? -43.17400 -22.76600 -58.08100 1.000 57.36000 58 THR B O 1
ATOM 8325 N N . ASN C 3 59 ? -43.00200 -20.69200 -58.98100 1.000 54.81000 59 ASN B N 1
ATOM 8326 C CA . ASN C 3 59 ? -44.40700 -20.31900 -58.85800 1.000 54.35000 59 ASN B CA 1
ATOM 8327 C C . ASN C 3 59 ? -44.66400 -19.24600 -59.91100 1.000 50.05000 59 ASN B C 1
ATOM 8328 O O . ASN C 3 59 ? -43.89000 -18.28900 -60.01100 1.000 46.02000 59 ASN B O 1
ATOM 8339 N N . TYR C 3 60 ? -45.70200 -19.43600 -60.73300 1.000 49.23000 60 TYR B N 1
ATOM 8340 C CA . TYR C 3 60 ? -45.99600 -18.53300 -61.84400 1.000 44.50000 60 TYR B CA 1
ATOM 8341 C C . TYR C 3 60 ? -47.47000 -18.15000 -61.79500 1.000 47.40000 60 TYR B C 1
ATOM 8342 O O . TYR C 3 60 ? -48.31600 -18.93900 -61.37300 1.000 49.55000 60 TYR B O 1
ATOM 8360 N N . ALA C 3 61 ? -47.76700 -16.90900 -62.16700 1.000 50.08000 61 ALA B N 1
ATOM 8361 C CA . ALA C 3 61 ? -49.14800 -16.53600 -62.43900 1.000 50.71000 61 ALA B CA 1
ATOM 8362 C C . ALA C 3 61 ? -49.65300 -17.32200 -63.64900 1.000 51.02000 61 ALA B C 1
ATOM 8363 O O . ALA C 3 61 ? -48.89000 -17.64500 -64.56600 1.000 44.77000 61 ALA B O 1
ATOM 8370 N N . ASP C 3 62 ? -50.94900 -17.65400 -63.64200 1.000 53.61000 62 ASP B N 1
ATOM 8371 C CA . ASP C 3 62 ? -51.48000 -18.49200 -64.72100 1.000 60.44000 62 ASP B CA 1
ATOM 8372 C C . ASP C 3 62 ? -51.24500 -17.84700 -66.08000 1.000 56.96000 62 ASP B C 1
ATOM 8373 O O . ASP C 3 62 ? -50.86200 -18.52500 -67.04100 1.000 54.38000 62 ASP B O 1
ATOM 8382 N N . SER C 3 63 ? -51.45900 -16.52700 -66.16400 1.000 52.14000 63 SER B N 1
ATOM 8383 C CA . SER C 3 63 ? -51.29300 -15.74600 -67.38800 1.000 52.43000 63 SER B CA 1
ATOM 8384 C C . SER C 3 63 ? -49.98600 -15.99700 -68.12000 1.000 51.05000 63 SER B C 1
ATOM 8385 O O . SER C 3 63 ? -49.86300 -15.64500 -69.29800 1.000 47.58000 63 SER B O 1
ATOM 8393 N N . VAL C 3 64 ? -48.99900 -16.57200 -67.45600 1.000 50.56000 64 VAL B N 1
ATOM 8394 C CA . VAL C 3 64 ? -47.61100 -16.44400 -67.88100 1.000 43.50000 64 VAL B CA 1
ATOM 8395 C C . VAL C 3 64 ? -46.95900 -17.81700 -67.95700 1.000 50.16000 64 VAL B C 1
ATOM 8396 O O . VAL C 3 64 ? -45.84600 -17.96300 -68.48400 1.000 43.90000 64 VAL B O 1
ATOM 8409 N N . LYS C 3 65 ? -47.61200 -18.83400 -67.39800 1.000 51.20000 65 LYS B N 1
ATOM 8410 C CA . LYS C 3 65 ? -46.96900 -20.14100 -67.33600 1.000 60.50000 65 LYS B CA 1
ATOM 8411 C C . LYS C 3 65 ? -46.79600 -20.68700 -68.74900 1.000 55.03000 65 LYS B C 1
ATOM 8412 O O . LYS C 3 65 ? -47.66800 -20.52200 -69.60300 1.000 57.49000 65 LYS B O 1
ATOM 8431 N N . GLY C 3 66 ? -45.65200 -21.31200 -68.99700 1.000 57.16000 66 GLY B N 1
ATOM 8432 C CA . GLY C 3 66 ? -45.28600 -21.76400 -70.31300 1.000 58.31000 66 GLY B CA 1
ATOM 8433 C C . GLY C 3 66 ? -44.50700 -20.75900 -71.12700 1.000 60.24000 66 GLY B C 1
ATOM 8434 O O . GLY C 3 66 ? -43.80500 -21.15400 -72.06600 1.000 59.20000 66 GLY B O 1
ATOM 8438 N N . ARG C 3 67 ? -44.59400 -19.47400 -70.78900 1.000 48.77000 67 ARG B N 1
ATOM 8439 C CA . ARG C 3 67 ? -43.95000 -18.41800 -71.56500 1.000 46.66000 67 ARG B CA 1
ATOM 8440 C C . ARG C 3 67 ? -42.80300 -17.73900 -70.83100 1.000 46.91000 67 ARG B C 1
ATOM 8441 O O . ARG C 3 67 ? -41.77600 -17.43500 -71.45100 1.000 44.02000 67 ARG B O 1
ATOM 8462 N N . PHE C 3 68 ? -42.92600 -17.52200 -69.51900 1.000 46.12000 68 PHE B N 1
ATOM 8463 C CA . PHE C 3 68 ? -41.86000 -16.93300 -68.72300 1.000 44.00000 68 PHE B CA 1
ATOM 8464 C C . PHE C 3 68 ? -41.20400 -17.99100 -67.83500 1.000 41.79000 68 PHE B C 1
ATOM 8465 O O . PHE C 3 68 ? -41.86900 -18.88600 -67.31200 1.000 44.25000 68 PHE B O 1
ATOM 8482 N N . THR C 3 69 ? -39.90600 -17.82500 -67.60100 1.000 37.04000 69 THR B N 1
ATOM 8483 C CA . THR C 3 69 ? -39.12600 -18.68100 -66.72100 1.000 45.68000 69 THR B CA 1
ATOM 8484 C C . THR C 3 69 ? -38.29500 -17.80900 -65.79000 1.000 37.25000 69 THR B C 1
ATOM 8485 O O . THR C 3 69 ? -37.49500 -16.97700 -66.24700 1.000 38.19000 69 THR B O 1
ATOM 8496 N N . ILE C 3 70 ? -38.47100 -18.00700 -64.49400 1.000 41.74000 70 ILE B N 1
ATOM 8497 C CA . ILE C 3 70 ? -37.67200 -17.31700 -63.49300 1.000 38.76000 70 ILE B CA 1
ATOM 8498 C C . ILE C 3 70 ? -36.52200 -18.22000 -63.07500 1.000 38.39000 70 ILE B C 1
ATOM 8499 O O . ILE C 3 70 ? -36.71500 -19.41300 -62.81100 1.000 42.47000 70 ILE B O 1
ATOM 8515 N N . SER C 3 71 ? -35.33700 -17.64000 -62.96700 1.000 39.89000 71 SER B N 1
ATOM 8516 C CA . SER C 3 71 ? -34.15100 -18.34500 -62.50000 1.000 46.18000 71 SER B CA 1
ATOM 8517 C C . SER C 3 71 ? -33.34700 -17.40400 -61.60800 1.000 46.23000 71 SER B C 1
ATOM 8518 O O . SER C 3 71 ? -33.57400 -16.18700 -61.58900 1.000 44.35000 71 SER B O 1
ATOM 8526 N N . ARG C 3 72 ? -32.37900 -17.96000 -60.87800 1.000 41.07000 72 ARG B N 1
ATOM 8527 C CA . ARG C 3 72 ? -31.51600 -17.13100 -60.04700 1.000 39.19000 72 ARG B CA 1
ATOM 8528 C C . ARG C 3 72 ? -30.09900 -17.68400 -60.00600 1.000 51.03000 72 ARG B C 1
ATOM 8529 O O . ARG C 3 72 ? -29.86100 -18.88100 -60.18600 1.000 48.43000 72 ARG B O 1
ATOM 8550 N N . ASP C 3 73 ? -29.16000 -16.78000 -59.72900 1.000 45.58000 73 ASP B N 1
ATOM 8551 C CA . ASP C 3 73 ? -27.74000 -17.09800 -59.59000 1.000 52.86000 73 ASP B CA 1
ATOM 8552 C C . ASP C 3 73 ? -27.26400 -16.51400 -58.26100 1.000 43.87000 73 ASP B C 1
ATOM 8553 O O . ASP C 3 73 ? -26.84200 -15.35600 -58.19800 1.000 48.26000 73 ASP B O 1
ATOM 8562 N N . ASN C 3 74 ? -27.28400 -17.32600 -57.20100 1.000 44.38000 74 ASN B N 1
ATOM 8563 C CA . ASN C 3 74 ? -26.89500 -16.81100 -55.88600 1.000 50.21000 74 ASN B CA 1
ATOM 8564 C C . ASN C 3 74 ? -25.43800 -16.38300 -55.83900 1.000 54.11000 74 ASN B C 1
ATOM 8565 O O . ASN C 3 74 ? -25.07300 -15.54500 -55.00500 1.000 54.04000 74 ASN B O 1
ATOM 8576 N N . ALA C 3 75 ? -24.60600 -16.90000 -56.74100 1.000 48.27000 75 ALA B N 1
ATOM 8577 C CA . ALA C 3 75 ? -23.20600 -16.49300 -56.76100 1.000 48.79000 75 ALA B CA 1
ATOM 8578 C C . ALA C 3 75 ? -23.04800 -15.06000 -57.23100 1.000 52.20000 75 ALA B C 1
ATOM 8579 O O . ALA C 3 75 ? -22.10100 -14.37600 -56.82900 1.000 56.24000 75 ALA B O 1
ATOM 8586 N N . LYS C 3 76 ? -23.93400 -14.58900 -58.10300 1.000 52.64000 76 LYS B N 1
ATOM 8587 C CA . LYS C 3 76 ? -23.88600 -13.20400 -58.55100 1.000 55.52000 76 LYS B CA 1
ATOM 8588 C C . LYS C 3 76 ? -24.97500 -12.34800 -57.92500 1.000 44.29000 76 LYS B C 1
ATOM 8589 O O . LYS C 3 76 ? -25.09300 -11.17000 -58.28000 1.000 51.59000 76 LYS B O 1
ATOM 8608 N N . ASN C 3 77 ? -25.80400 -12.91500 -57.05700 1.000 45.16000 77 ASN B N 1
ATOM 8609 C CA . ASN C 3 77 ? -26.85700 -12.15200 -56.38800 1.000 49.04000 77 ASN B CA 1
ATOM 8610 C C . ASN C 3 77 ? -27.85400 -11.58500 -57.40200 1.000 42.37000 77 ASN B C 1
ATOM 8611 O O . ASN C 3 77 ? -28.15200 -10.39000 -57.41000 1.000 42.30000 77 ASN B O 1
ATOM 8622 N N . THR C 3 78 ? -28.34400 -12.44200 -58.28800 1.000 42.96000 78 THR B N 1
ATOM 8623 C CA . THR C 3 78 ? -29.15100 -11.98200 -59.41200 1.000 39.66000 78 THR B CA 1
ATOM 8624 C C . THR C 3 78 ? -30.31500 -12.92000 -59.65300 1.000 44.03000 78 THR B C 1
ATOM 8625 O O . THR C 3 78 ? -30.19900 -14.12900 -59.45200 1.000 41.73000 78 THR B O 1
ATOM 8636 N N . VAL C 3 79 ? -31.44800 -12.33800 -60.04700 1.000 36.60000 79 VAL B N 1
ATOM 8637 C CA . VAL C 3 79 ? -32.66400 -13.06000 -60.39200 1.000 37.27000 79 VAL B CA 1
ATOM 8638 C C . VAL C 3 79 ? -32.95300 -12.70400 -61.84000 1.000 38.35000 79 VAL B C 1
ATOM 8639 O O . VAL C 3 79 ? -32.77800 -11.54500 -62.22600 1.000 36.38000 79 VAL B O 1
ATOM 8652 N N . TYR C 3 80 ? -33.39700 -13.67600 -62.63200 1.000 39.07000 80 TYR B N 1
ATOM 8653 C CA . TYR C 3 80 ? -33.62500 -13.46100 -64.05700 1.000 37.11000 80 TYR B CA 1
ATOM 8654 C C . TYR C 3 80 ? -35.06300 -13.80000 -64.40000 1.000 36.16000 80 TYR B C 1
ATOM 8655 O O . TYR C 3 80 ? -35.67500 -14.65300 -63.76500 1.000 38.03000 80 TYR B O 1
ATOM 8673 N N . LEU C 3 81 ? -35.62500 -13.11100 -65.39600 1.000 36.24000 81 LEU B N 1
ATOM 8674 C CA . LEU C 3 81 ? -36.95000 -13.45900 -65.90500 1.000 36.49000 81 LEU B CA 1
ATOM 8675 C C . LEU C 3 81 ? -36.82100 -13.55200 -67.41600 1.000 42.78000 81 LEU B C 1
ATOM 8676 O O . LEU C 3 81 ? -36.66000 -12.51900 -68.07600 1.000 35.92000 81 LEU B O 1
ATOM 8692 N N . GLN C 3 82 ? -36.86600 -14.77500 -67.94700 1.000 41.09000 82 GLN B N 1
ATOM 8693 C CA . GLN C 3 82 ? -36.86200 -15.00800 -69.39200 1.000 42.61000 82 GLN B CA 1
ATOM 8694 C C . GLN C 3 82 ? -38.30100 -14.92400 -69.87400 1.000 35.63000 82 GLN B C 1
ATOM 8695 O O . GLN C 3 82 ? -39.14600 -15.71900 -69.44900 1.000 42.46000 82 GLN B O 1
ATOM 8709 N N . MET C 3 83 ? -38.58700 -13.94400 -70.72800 1.000 39.08000 83 MET B N 1
ATOM 8710 C CA . MET C 3 83 ? -39.94500 -13.66200 -71.18600 1.000 43.41000 83 MET B CA 1
ATOM 8711 C C . MET C 3 83 ? -40.00400 -14.01200 -72.67100 1.000 38.76000 83 MET B C 1
ATOM 8712 O O . MET C 3 83 ? -39.45000 -13.28500 -73.50300 1.000 40.34000 83 MET B O 1
ATOM 8726 N N . ASN C 3 84 ? -40.64000 -15.13100 -72.99200 1.000 45.84000 84 ASN B N 1
ATOM 8727 C CA . ASN C 3 84 ? -40.79300 -15.58300 -74.36900 1.000 46.83000 84 ASN B CA 1
ATOM 8728 C C . ASN C 3 84 ? -42.24300 -15.41500 -74.79000 1.000 43.27000 84 ASN B C 1
ATOM 8729 O O . ASN C 3 84 ? -43.14900 -15.29600 -73.95600 1.000 43.37000 84 ASN B O 1
ATOM 8740 N N . SER C 3 85 ? -42.45100 -15.37900 -76.10400 1.000 47.43000 85 SER B N 1
ATOM 8741 C CA . SER C 3 85 ? -43.78200 -15.25400 -76.69500 1.000 50.63000 85 SER B CA 1
ATOM 8742 C C . SER C 3 85 ? -44.60100 -14.16700 -75.99600 1.000 44.19000 85 SER B C 1
ATOM 8743 O O . SER C 3 85 ? -45.70600 -14.38700 -75.50000 1.000 44.36000 85 SER B O 1
ATOM 8751 N N . LEU C 3 86 ? -44.03100 -12.97000 -75.99300 1.000 44.63000 86 LEU B N 1
ATOM 8752 C CA . LEU C 3 86 ? -44.64200 -11.84000 -75.31100 1.000 43.10000 86 LEU B CA 1
ATOM 8753 C C . LEU C 3 86 ? -45.94900 -11.42800 -75.97900 1.000 47.66000 86 LEU B C 1
ATOM 8754 O O . LEU C 3 86 ? -46.10200 -11.51400 -77.20400 1.000 45.04000 86 LEU B O 1
ATOM 8770 N N . LYS C 3 87 ? -46.90200 -11.02100 -75.15400 1.000 40.64000 87 LYS B N 1
ATOM 8771 C CA . LYS C 3 87 ? -48.23300 -10.59600 -75.54900 1.000 46.22000 87 LYS B CA 1
ATOM 8772 C C . LYS C 3 87 ? -48.42800 -9.13900 -75.16000 1.000 53.98000 87 LYS B C 1
ATOM 8773 O O . LYS C 3 87 ? -47.78400 -8.65000 -74.22100 1.000 42.80000 87 LYS B O 1
ATOM 8792 N N . PRO C 3 88 ? -49.31700 -8.41500 -75.85700 1.000 55.31000 88 PRO B N 1
ATOM 8793 C CA . PRO C 3 88 ? -49.62200 -7.03800 -75.43400 1.000 47.97000 88 PRO B CA 1
ATOM 8794 C C . PRO C 3 88 ? -50.00600 -6.94700 -73.97200 1.000 47.28000 88 PRO B C 1
ATOM 8795 O O . PRO C 3 88 ? -49.63400 -5.97500 -73.31200 1.000 47.64000 88 PRO B O 1
ATOM 8806 N N . GLU C 3 89 ? -50.73300 -7.93000 -73.43900 1.000 48.35000 89 GLU B N 1
ATOM 8807 C CA . GLU C 3 89 ? -51.14700 -7.84700 -72.04300 1.000 53.69000 89 GLU B CA 1
ATOM 8808 C C . GLU C 3 89 ? -49.97300 -7.93100 -71.07000 1.000 43.75000 89 GLU B C 1
ATOM 8809 O O . GLU C 3 89 ? -50.17200 -7.67900 -69.87900 1.000 41.59000 89 GLU B O 1
ATOM 8821 N N . ASP C 3 90 ? -48.77400 -8.30100 -71.52900 1.000 39.26000 90 ASP B N 1
ATOM 8822 C CA . ASP C 3 90 ? -47.60500 -8.28300 -70.65000 1.000 45.36000 90 ASP B CA 1
ATOM 8823 C C . ASP C 3 90 ? -47.00500 -6.88600 -70.47800 1.000 44.83000 90 ASP B C 1
ATOM 8824 O O . ASP C 3 90 ? -46.02500 -6.73300 -69.73400 1.000 37.54000 90 ASP B O 1
ATOM 8833 N N . THR C 3 91 ? -47.51500 -5.88400 -71.19500 1.000 40.40000 91 THR B N 1
ATOM 8834 C CA . THR C 3 91 ? -47.00300 -4.52800 -71.05300 1.000 34.07000 91 THR B CA 1
ATOM 8835 C C . THR C 3 91 ? -47.15100 -4.04300 -69.61800 1.000 34.75000 91 THR B C 1
ATOM 8836 O O . THR C 3 91 ? -48.24100 -4.07300 -69.04000 1.000 35.01000 91 THR B O 1
ATOM 8847 N N . ALA C 3 92 ? -46.03900 -3.60100 -69.04500 1.000 37.04000 92 ALA B N 1
ATOM 8848 C CA . ALA C 3 92 ? -46.03700 -3.14100 -67.65800 1.000 30.96000 92 ALA B CA 1
ATOM 8849 C C . ALA C 3 92 ? -44.62100 -2.68900 -67.30100 1.000 30.04000 92 ALA B C 1
ATOM 8850 O O . ALA C 3 92 ? -43.67600 -2.85000 -68.08600 1.000 32.59000 92 ALA B O 1
ATOM 8857 N N . VAL C 3 93 ? -44.48800 -2.07000 -66.12100 1.000 31.72000 93 VAL B N 1
ATOM 8858 C CA . VAL C 3 93 ? -43.17500 -1.93100 -65.49400 1.000 30.99000 93 VAL B CA 1
ATOM 8859 C C . VAL C 3 93 ? -42.97500 -3.14700 -64.59100 1.000 26.64000 93 VAL B C 1
ATOM 8860 O O . VAL C 3 93 ? -43.87800 -3.50200 -63.83000 1.000 30.55000 93 VAL B O 1
ATOM 8873 N N . TYR C 3 94 ? -41.80800 -3.79200 -64.70600 1.000 30.93000 94 TYR B N 1
ATOM 8874 C CA . TYR C 3 94 ? -41.46300 -4.97900 -63.93300 1.000 28.18000 94 TYR B CA 1
ATOM 8875 C C . TYR C 3 94 ? -40.49300 -4.60600 -62.81600 1.000 26.94000 94 TYR B C 1
ATOM 8876 O O . TYR C 3 94 ? -39.56100 -3.82000 -63.02300 1.000 28.86000 94 TYR B O 1
ATOM 8894 N N . TYR C 3 95 ? -40.76100 -5.14900 -61.62700 1.000 32.18000 95 TYR B N 1
ATOM 8895 C CA . TYR C 3 95 ? -40.00700 -4.87900 -60.41100 1.000 33.39000 95 TYR B CA 1
ATOM 8896 C C . TYR C 3 95 ? -39.54400 -6.19400 -59.80100 1.000 30.48000 95 TYR B C 1
ATOM 8897 O O . TYR C 3 95 ? -40.28600 -7.17000 -59.77500 1.000 32.15000 95 TYR B O 1
ATOM 8915 N N . CYS C 3 96 ? -38.33200 -6.17800 -59.26200 1.000 32.83000 96 CYS B N 1
ATOM 8916 C CA . CYS C 3 96 ? -37.74500 -7.26200 -58.48700 1.000 32.08000 96 CYS B CA 1
ATOM 8917 C C . CYS C 3 96 ? -37.97400 -6.98000 -57.00100 1.000 36.15000 96 CYS B C 1
ATOM 8918 O O . CYS C 3 96 ? -37.78800 -5.84500 -56.56300 1.000 36.47000 96 CYS B O 1
ATOM 8925 N N . ASN C 3 97 ? -38.36200 -8.00000 -56.23300 1.000 33.94000 97 ASN B N 1
ATOM 8926 C CA . ASN C 3 97 ? -38.43600 -7.85500 -54.78100 1.000 33.75000 97 ASN B CA 1
ATOM 8927 C C . ASN C 3 97 ? -38.43900 -9.23200 -54.12200 1.000 37.69000 97 ASN B C 1
ATOM 8928 O O . ASN C 3 97 ? -38.46700 -10.26000 -54.79500 1.000 33.52000 97 ASN B O 1
ATOM 8939 N N . ALA C 3 98 ? -38.46000 -9.24900 -52.78300 1.000 35.35000 98 ALA B N 1
ATOM 8940 C CA . ALA C 3 98 ? -38.60300 -10.52400 -52.09300 1.000 31.57000 98 ALA B CA 1
ATOM 8941 C C . ALA C 3 98 ? -39.98500 -11.11800 -52.32000 1.000 35.32000 98 ALA B C 1
ATOM 8942 O O . ALA C 3 98 ? -40.94400 -10.42900 -52.68600 1.000 37.26000 98 ALA B O 1
ATOM 8949 N N . ALA C 3 99 ? -40.07500 -12.42300 -52.06800 1.000 33.11000 99 ALA B N 1
ATOM 8950 C CA . ALA C 3 99 ? -41.31100 -13.18200 -52.07500 1.000 31.96000 99 ALA B CA 1
ATOM 8951 C C . ALA C 3 99 ? -41.29800 -14.09600 -50.85800 1.000 34.39000 99 ALA B C 1
ATOM 8952 O O . ALA C 3 99 ? -40.29800 -14.19900 -50.14400 1.000 42.61000 99 ALA B O 1
ATOM 8959 N N . ALA C 3 100 ? -42.40900 -14.78100 -50.63700 1.000 39.20000 100 ALA B N 1
ATOM 8960 C CA . ALA C 3 100 ? -42.57900 -15.64200 -49.47100 1.000 47.76000 100 ALA B CA 1
ATOM 8961 C C . ALA C 3 100 ? -42.84300 -17.07600 -49.91500 1.000 50.68000 100 ALA B C 1
ATOM 8962 O O . ALA C 3 100 ? -43.94100 -17.39300 -50.39000 1.000 58.51000 100 ALA B O 1
ATOM 8969 N N . GLU C 3 101 ? -41.85000 -17.94500 -49.72200 1.000 63.35000 101 GLU B N 1
ATOM 8970 C CA . GLU C 3 101 ? -41.99700 -19.36000 -50.05200 1.000 64.80000 101 GLU B CA 1
ATOM 8971 C C . GLU C 3 101 ? -43.23300 -19.94200 -49.38200 1.000 62.60000 101 GLU B C 1
ATOM 8972 O O . GLU C 3 101 ? -43.45500 -19.73300 -48.19300 1.000 63.63000 101 GLU B O 1
ATOM 8980 N N . GLY C 3 102 ? -44.02000 -20.70500 -50.13900 1.000 70.59000 102 GLY B N 1
ATOM 8981 C CA . GLY C 3 102 ? -45.23200 -21.30400 -49.60700 1.000 78.34000 102 GLY B CA 1
ATOM 8982 C C . GLY C 3 102 ? -45.48500 -22.61500 -50.32000 1.000 88.10000 102 GLY B C 1
ATOM 8983 O O . GLY C 3 102 ? -44.84300 -22.91200 -51.32900 1.000 82.45000 102 GLY B O 1
ATOM 8984 N N . GLU C 3 103 ? -46.41000 -23.41000 -49.79500 1.000 87.84000 103 GLU B N 1
ATOM 8985 C CA . GLU C 3 103 ? -46.42100 -24.74900 -50.35600 1.000 91.93000 103 GLU B CA 1
ATOM 8986 C C . GLU C 3 103 ? -47.32900 -24.86500 -51.59600 1.000 96.46000 103 GLU B C 1
ATOM 8987 O O . GLU C 3 103 ? -47.14000 -25.79200 -52.39800 1.000 109.08000 103 GLU B O 1
ATOM 8993 N N . THR C 3 104 ? -48.34400 -24.00500 -51.76600 1.000 93.53000 104 THR B N 1
ATOM 8994 C CA . THR C 3 104 ? -48.98800 -24.00600 -53.08200 1.000 97.02000 104 THR B CA 1
ATOM 8995 C C . THR C 3 104 ? -48.96600 -22.63900 -53.78500 1.000 86.60000 104 THR B C 1
ATOM 8996 O O . THR C 3 104 ? -49.35400 -22.52000 -54.95600 1.000 84.61000 104 THR B O 1
ATOM 9000 N N . ASN C 3 107 ? -44.90500 -20.40400 -53.55500 1.000 62.67000 108 ASN B N 1
ATOM 9001 C CA . ASN C 3 107 ? -44.40000 -19.08600 -53.18000 1.000 62.41000 108 ASN B CA 1
ATOM 9002 C C . ASN C 3 107 ? -45.58000 -18.14900 -53.23500 1.000 65.85000 108 ASN B C 1
ATOM 9003 O O . ASN C 3 107 ? -46.64900 -18.54300 -53.72700 1.000 69.58000 108 ASN B O 1
ATOM 9013 N N A TRP C 3 108 ? -45.40200 -16.91400 -52.76900 0.510 56.13000 109 TRP B N 1
ATOM 9014 N N B TRP C 3 108 ? -45.42200 -16.93700 -52.68900 0.490 56.16000 109 TRP B N 1
ATOM 9015 C CA A TRP C 3 108 ? -46.54100 -16.01900 -52.69300 0.510 51.14000 109 TRP B CA 1
ATOM 9016 C CA B TRP C 3 108 ? -46.53800 -16.01200 -52.53500 0.490 51.14000 109 TRP B CA 1
ATOM 9017 C C A TRP C 3 108 ? -46.07700 -14.57300 -52.62200 0.510 44.03000 109 TRP B C 1
ATOM 9018 C C B TRP C 3 108 ? -46.05300 -14.57200 -52.66100 0.490 44.01000 109 TRP B C 1
ATOM 9019 O O A TRP C 3 108 ? -44.95600 -14.26600 -52.20200 0.510 42.70000 109 TRP B O 1
ATOM 9020 O O B TRP C 3 108 ? -44.89700 -14.25000 -52.36600 0.490 42.67000 109 TRP B O 1
ATOM 9061 N N . SER C 3 109 ? -46.98100 -13.69900 -53.02800 1.000 42.38000 110 SER B N 1
ATOM 9062 C CA . SER C 3 109 ? -46.66400 -12.30200 -53.24500 1.000 40.15000 110 SER B CA 1
ATOM 9063 C C . SER C 3 109 ? -46.54100 -11.55500 -51.93300 1.000 36.90000 110 SER B C 1
ATOM 9064 O O . SER C 3 109 ? -47.30000 -11.78600 -50.98900 1.000 38.86000 110 SER B O 1
ATOM 9073 N N . LEU C 3 110 ? -45.60200 -10.62600 -51.89600 1.000 37.30000 111 LEU B N 1
ATOM 9074 C CA . LEU C 3 110 ? -45.54700 -9.63400 -50.83900 1.000 35.42000 111 LEU B CA 1
ATOM 9075 C C . LEU C 3 110 ? -45.97000 -8.25700 -51.33800 1.000 38.00000 111 LEU B C 1
ATOM 9076 O O . LEU C 3 110 ? -45.55400 -7.24900 -50.76900 1.000 36.98000 111 LEU B O 1
ATOM 9092 N N . CYS C 3 111 ? -46.78400 -8.20200 -52.41600 1.000 36.25000 112 CYS B N 1
ATOM 9093 C CA . CYS C 3 111 ? -47.27600 -6.92300 -52.93300 1.000 34.76000 112 CYS B CA 1
ATOM 9094 C C . CYS C 3 111 ? -47.80100 -6.01600 -51.82000 1.000 35.10000 112 CYS B C 1
ATOM 9095 O O . CYS C 3 111 ? -47.54700 -4.80600 -51.81700 1.000 38.13000 112 CYS B O 1
ATOM 9102 N N . GLU C 3 112 ? -48.53700 -6.56900 -50.87400 1.000 36.45000 113 GLU B N 1
ATOM 9103 C CA . GLU C 3 112 ? -49.19500 -5.71500 -49.89200 1.000 42.65000 113 GLU B CA 1
ATOM 9104 C C . GLU C 3 112 ? -48.32400 -5.35000 -48.69300 1.000 35.97000 113 GLU B C 1
ATOM 9105 O O . GLU C 3 112 ? -48.77400 -4.56800 -47.85200 1.000 40.32000 113 GLU B O 1
ATOM 9117 N N . GLU C 3 113 ? -47.09200 -5.86500 -48.61500 1.000 34.49000 114 GLU B N 1
ATOM 9118 C CA . GLU C 3 113 ? -46.18300 -5.58300 -47.51100 1.000 30.93000 114 GLU B CA 1
ATOM 9119 C C . GLU C 3 113 ? -45.05300 -4.65800 -47.88900 1.000 33.37000 114 GLU B C 1
ATOM 9120 O O . GLU C 3 113 ? -44.22600 -4.33100 -47.03900 1.000 34.03000 114 GLU B O 1
ATOM 9132 N N . TYR C 3 114 ? -44.99900 -4.18900 -49.12300 1.000 33.51000 115 TYR B N 1
ATOM 9133 C CA . TYR C 3 114 ? -44.01100 -3.20500 -49.50800 1.000 33.45000 115 TYR B CA 1
ATOM 9134 C C . TYR C 3 114 ? -44.69900 -1.92500 -49.93800 1.000 40.48000 115 TYR B C 1
ATOM 9135 O O . TYR C 3 114 ? -45.69100 -1.95900 -50.67500 1.000 38.17000 115 TYR B O 1
ATOM 9153 N N . ASP C 3 115 ? -44.14500 -0.80300 -49.49800 1.000 38.51000 116 ASP B N 1
ATOM 9154 C CA . ASP C 3 115 ? -44.53500 0.51200 -49.98400 1.000 38.74000 116 ASP B CA 1
ATOM 9155 C C . ASP C 3 115 ? -43.39900 1.20800 -50.71700 1.000 44.08000 116 ASP B C 1
ATOM 9156 O O . ASP C 3 115 ? -43.55100 2.36100 -51.10800 1.000 43.69000 116 ASP B O 1
ATOM 9165 N N . TYR C 3 116 ? -42.23800 0.57900 -50.83300 1.000 44.74000 117 TYR B N 1
ATOM 9166 C CA . TYR C 3 116 ? -41.15300 1.12100 -51.63500 1.000 43.35000 117 TYR B CA 1
ATOM 9167 C C . TYR C 3 116 ? -40.74100 0.05400 -52.63100 1.000 45.21000 117 TYR B C 1
ATOM 9168 O O . TYR C 3 116 ? -40.47500 -1.08800 -52.25100 1.000 38.87000 117 TYR B O 1
ATOM 9186 N N . TRP C 3 117 ? -40.70600 0.42500 -53.90400 1.000 43.86000 118 TRP B N 1
ATOM 9187 C CA . TRP C 3 117 ? -40.17600 -0.39700 -54.97100 1.000 43.71000 118 TRP B CA 1
ATOM 9188 C C . TRP C 3 117 ? -39.05700 0.39600 -55.63700 1.000 46.38000 118 TRP B C 1
ATOM 9189 O O . TRP C 3 117 ? -38.98900 1.62300 -55.53700 1.000 53.68000 118 TRP B O 1
ATOM 9210 N N . GLY C 3 118 ? -38.14900 -0.30400 -56.27800 1.000 44.98000 119 GLY B N 1
ATOM 9211 C CA . GLY C 3 118 ? -37.13800 0.40600 -57.02900 1.000 46.91000 119 GLY B CA 1
ATOM 9212 C C . GLY C 3 118 ? -37.68400 1.05500 -58.29200 1.000 40.93000 119 GLY B C 1
ATOM 9213 O O . GLY C 3 118 ? -38.88900 1.28400 -58.43200 1.000 38.95000 119 GLY B O 1
ATOM 9217 N N . LYS C 3 119 ? -36.79400 1.36800 -59.22300 1.000 38.76000 120 LYS B N 1
ATOM 9218 C CA . LYS C 3 119 ? -37.22700 2.02900 -60.44800 1.000 45.31000 120 LYS B CA 1
ATOM 9219 C C . LYS C 3 119 ? -37.96900 1.06700 -61.35900 1.000 38.69000 120 LYS B C 1
ATOM 9220 O O . LYS C 3 119 ? -38.83100 1.49100 -62.13900 1.000 37.64000 120 LYS B O 1
ATOM 9239 N N . GLY C 3 120 ? -37.63300 -0.21500 -61.30000 1.000 35.15000 121 GLY B N 1
ATOM 9240 C CA . GLY C 3 120 ? -38.22700 -1.18200 -62.21100 1.000 37.17000 121 GLY B CA 1
ATOM 9241 C C . GLY C 3 120 ? -37.67700 -1.02000 -63.62300 1.000 34.66000 121 GLY B C 1
ATOM 9242 O O . GLY C 3 120 ? -36.78900 -0.21200 -63.89400 1.000 34.97000 121 GLY B O 1
ATOM 9246 N N . THR C 3 121 ? -38.22200 -1.82200 -64.54300 1.000 31.70000 122 THR B N 1
ATOM 9247 C CA . THR C 3 121 ? -37.80500 -1.77400 -65.94200 1.000 38.14000 122 THR B CA 1
ATOM 9248 C C . THR C 3 121 ? -39.05100 -1.94700 -66.80600 1.000 33.47000 122 THR B C 1
ATOM 9249 O O . THR C 3 121 ? -39.87600 -2.83200 -66.55200 1.000 31.88000 122 THR B O 1
ATOM 9260 N N . ARG C 3 122 ? -39.22300 -1.04100 -67.76900 1.000 35.67000 123 ARG B N 1
ATOM 9261 C CA . ARG C 3 122 ? -40.45400 -0.97300 -68.54100 1.000 36.12000 123 ARG B CA 1
ATOM 9262 C C . ARG C 3 122 ? -40.41300 -1.98700 -69.67800 1.000 31.54000 123 ARG B C 1
ATOM 9263 O O . ARG C 3 122 ? -39.40200 -2.10100 -70.37500 1.000 36.28000 123 ARG B O 1
ATOM 9284 N N . VAL C 3 123 ? -41.50200 -2.73500 -69.83400 1.000 33.28000 124 VAL B N 1
ATOM 9285 C CA . VAL C 3 123 ? -41.70300 -3.67300 -70.94000 1.000 32.74000 124 VAL B CA 1
ATOM 9286 C C . VAL C 3 123 ? -42.94000 -3.22600 -71.69700 1.000 33.56000 124 VAL B C 1
ATOM 9287 O O . VAL C 3 123 ? -44.00600 -3.06400 -71.09300 1.000 34.90000 124 VAL B O 1
ATOM 9300 N N . THR C 3 124 ? -42.82100 -3.07700 -73.02400 1.000 36.57000 125 THR B N 1
ATOM 9301 C CA . THR C 3 124 ? -43.98700 -2.77800 -73.84300 1.000 34.64000 125 THR B CA 1
ATOM 9302 C C . THR C 3 124 ? -44.03100 -3.71300 -75.03900 1.000 31.20000 125 THR B C 1
ATOM 9303 O O . THR C 3 124 ? -43.03700 -3.87900 -75.74700 1.000 35.83000 125 THR B O 1
ATOM 9314 N N . VAL C 3 125 ? -45.18100 -4.34900 -75.21400 1.000 37.71000 126 VAL B N 1
ATOM 9315 C CA . VAL C 3 125 ? -45.43700 -5.28400 -76.29500 1.000 45.78000 126 VAL B CA 1
ATOM 9316 C C . VAL C 3 125 ? -46.57000 -4.67000 -77.09900 1.000 46.43000 126 VAL B C 1
ATOM 9317 O O . VAL C 3 125 ? -47.69000 -4.51800 -76.58600 1.000 42.54000 126 VAL B O 1
ATOM 9330 N N . SER C 3 126 ? -46.29000 -4.28000 -78.33600 1.000 51.86000 127 SER B N 1
ATOM 9331 C CA . SER C 3 126 ? -47.37500 -3.72800 -79.13700 1.000 63.96000 127 SER B CA 1
ATOM 9332 C C . SER C 3 126 ? -47.18100 -4.05800 -80.60500 1.000 70.79000 127 SER B C 1
ATOM 9333 O O . SER C 3 126 ? -46.06500 -3.97700 -81.13400 1.000 61.41000 127 SER B O 1
ATOM 9341 N N . SER C 3 127 ? -48.29400 -4.44500 -81.24100 1.000 79.25000 128 SER B N 1
ATOM 9342 C CA . SER C 3 127 ? -48.32500 -4.65400 -82.68600 1.000 76.56000 128 SER B CA 1
ATOM 9343 C C . SER C 3 127 ? -47.80600 -3.42200 -83.42100 1.000 85.81000 128 SER B C 1
ATOM 9344 O O . SER C 3 127 ? -46.93100 -3.52000 -84.29200 1.000 82.10000 128 SER B O 1
ATOM 9352 N N . HIS C 3 128 ? -48.30100 -2.24300 -83.02700 1.000 85.59000 129 HIS B N 1
ATOM 9353 C CA . HIS C 3 128 ? -48.01400 -0.99200 -83.72700 1.000 81.40000 129 HIS B CA 1
ATOM 9354 C C . HIS C 3 128 ? -46.52200 -0.71600 -83.88800 1.000 71.28000 129 HIS B C 1
ATOM 9355 O O . HIS C 3 128 ? -46.11700 0.01600 -84.79900 1.000 75.12000 129 HIS B O 1
ATOM 9369 N N . HIS C 3 129 ? -45.69700 -1.24900 -83.00000 1.000 70.12000 130 HIS B N 1
ATOM 9370 C CA . HIS C 3 129 ? -44.25300 -1.13300 -83.14000 1.000 75.28000 130 HIS B CA 1
ATOM 9371 C C . HIS C 3 129 ? -43.79100 -1.67200 -84.49600 1.000 85.02000 130 HIS B C 1
ATOM 9372 O O . HIS C 3 129 ? -44.36900 -2.61300 -85.05200 1.000 81.48000 130 HIS B O 1
ATOM 9386 N N . HIS C 3 130 ? -42.75200 -1.04000 -85.04100 1.000 89.45000 131 HIS B N 1
ATOM 9387 C CA . HIS C 3 130 ? -42.10100 -1.50700 -86.26400 1.000 86.37000 131 HIS B CA 1
ATOM 9388 C C . HIS C 3 130 ? -40.67400 -0.94900 -86.34100 1.000 81.70000 131 HIS B C 1
ATOM 9389 O O . HIS C 3 130 ? -39.79200 -1.31200 -85.55400 1.000 76.63000 131 HIS B O 1
#

Radius of gyration: 27.65 Å; Cα contacts (8 Å, |Δi|>4): 1159; chains: 3; bounding box: 77×53×93 Å

GO terms:
  GO:0005576 extracellular region (C, IDA)
  GO:0031419 cobalamin binding (F, IDA)
  GO:0015889 cobalamin transport (P, IDA)
  GO:0005576 extracellular region (C, EXP)
  GO:0005515 protein binding (F, IPI)
  GO:0005576 extracellular region (C, TAS)
  GO:0015889 cobalamin transport (P, TAS)
  GO:0140355 cargo receptor ligand activity (F, EXP)
  GO:0043202 lysosomal lumen (C, TAS)
  GO:0005886 plasma membrane (C, TAS)

Organism: Homo sapiens (NCBI:txid9606)

B-factor: mean 43.47, std 16.94, range [16.89, 208.18]